Protein AF-0000000085064941 (afdb_homodimer)

InterPro domains:
  IPR004843 Calcineurin-like, phosphoesterase domain [PF00149] (1-91)
  IPR014577 Uncharacterised conserved protein UCP033093, metallophosphoesterase-type [PIRSF033093] (1-364)
  IPR029052 Metallo-dependent phosphatase-like [G3DSA:3.60.21.10] (1-237)
  IPR029052 Metallo-dependent phosphatase-like [SSF56300] (1-285)
  IPR041796 DNA double-strand break repair protein Mre11, N-terminal metallophosphatase domain [cd00840] (2-214)
  IPR050535 DNA Repair and Maintenance Complex Component [PTHR30337] (1-339)

Radius of gyration: 32.19 Å; Cα contacts (8 Å, |Δi|>4): 1630; chains: 2; bounding box: 92×87×72 Å

Structure (mmCIF, N/CA/C/O backbone):
data_AF-0000000085064941-model_v1
#
loop_
_entity.id
_entity.type
_entity.pdbx_description
1 polymer 'Ser/Thr protein phosphatase family protein'
#
loop_
_atom_site.group_PDB
_atom_site.id
_atom_site.type_symbol
_atom_site.label_atom_id
_atom_site.label_alt_id
_atom_site.label_comp_id
_atom_site.label_asym_id
_atom_site.label_entity_id
_atom_site.label_seq_id
_atom_site.pdbx_PDB_ins_code
_atom_site.Cartn_x
_atom_site.Cartn_y
_atom_site.Cartn_z
_atom_site.occupancy
_atom_site.B_iso_or_equiv
_atom_site.auth_seq_id
_atom_site.auth_comp_id
_atom_site.auth_asym_id
_atom_site.auth_atom_id
_atom_site.pdbx_PDB_model_num
ATOM 1 N N . MET A 1 1 ? -8.516 34.531 -7.293 1 95.94 1 MET A N 1
ATOM 2 C CA . MET A 1 1 ? -7.758 33.688 -6.371 1 95.94 1 MET A CA 1
ATOM 3 C C . MET A 1 1 ? -8.305 32.281 -6.371 1 95.94 1 MET A C 1
ATOM 5 O O . MET A 1 1 ? -9.523 32.062 -6.406 1 95.94 1 MET A O 1
ATOM 9 N N . LYS A 1 2 ? -7.395 31.297 -6.426 1 97.88 2 LYS A N 1
ATOM 10 C CA . LYS A 1 2 ? -7.734 29.875 -6.371 1 97.88 2 LYS A CA 1
ATOM 11 C C . LYS A 1 2 ? -7.043 29.188 -5.199 1 97.88 2 LYS A C 1
ATOM 13 O O . LYS A 1 2 ? -5.82 29.281 -5.055 1 97.88 2 LYS A O 1
ATOM 18 N N . LEU A 1 3 ? -7.871 28.578 -4.297 1 98.25 3 LEU A N 1
ATOM 19 C CA . LEU A 1 3 ? -7.234 27.859 -3.199 1 98.25 3 LEU A CA 1
ATOM 20 C C . LEU A 1 3 ? -7.824 26.453 -3.057 1 98.25 3 LEU A C 1
ATOM 22 O O . LEU A 1 3 ? -8.938 26.203 -3.52 1 98.25 3 LEU A O 1
ATOM 26 N N . LEU A 1 4 ? -7.039 25.547 -2.514 1 98.88 4 LEU A N 1
ATOM 27 C CA . LEU A 1 4 ? -7.531 24.234 -2.09 1 98.88 4 LEU A CA 1
ATOM 28 C C . LEU A 1 4 ? -7.801 24.219 -0.589 1 98.88 4 LEU A C 1
ATOM 30 O O . LEU A 1 4 ? -6.961 24.641 0.203 1 98.88 4 LEU A O 1
ATOM 34 N N . HIS A 1 5 ? -9.016 23.859 -0.281 1 98.94 5 HIS A N 1
ATOM 35 C CA . HIS A 1 5 ? -9.445 23.703 1.104 1 98.94 5 HIS A CA 1
ATOM 36 C C . HIS A 1 5 ? -9.578 22.234 1.477 1 98.94 5 HIS A C 1
ATOM 38 O O . HIS A 1 5 ? -10.32 21.484 0.833 1 98.94 5 HIS A O 1
ATOM 44 N N . THR A 1 6 ? -8.789 21.75 2.453 1 98.88 6 THR A N 1
ATOM 45 C CA . THR A 1 6 ? -8.844 20.391 2.994 1 98.88 6 THR A CA 1
ATOM 46 C C . THR A 1 6 ? -8.758 20.422 4.516 1 98.88 6 THR A C 1
ATOM 48 O O . THR A 1 6 ? -8.555 21.469 5.117 1 98.88 6 THR A O 1
ATOM 51 N N . ALA A 1 7 ? -9.031 19.297 5.148 1 98.69 7 ALA A N 1
ATOM 52 C CA . ALA A 1 7 ? -9 19.188 6.605 1 98.69 7 ALA A CA 1
ATOM 53 C C . ALA A 1 7 ? -8.969 17.719 7.043 1 98.69 7 ALA A C 1
ATOM 55 O O . ALA A 1 7 ? -9.164 16.812 6.227 1 98.69 7 ALA A O 1
ATOM 56 N N . ASP A 1 8 ? -8.602 17.531 8.312 1 98.25 8 ASP A N 1
ATOM 57 C CA . ASP A 1 8 ? -8.773 16.25 8.984 1 98.25 8 ASP A CA 1
ATOM 58 C C . ASP A 1 8 ? -7.996 15.141 8.281 1 98.25 8 ASP A C 1
ATOM 60 O O . ASP A 1 8 ? -8.539 14.07 8.008 1 98.25 8 ASP A O 1
ATOM 64 N N . TRP A 1 9 ? -6.754 15.484 8.008 1 98.69 9 TRP A N 1
ATOM 65 C CA . TRP A 1 9 ? -5.871 14.477 7.43 1 98.69 9 TRP A CA 1
ATOM 66 C C . TRP A 1 9 ? -5.645 13.328 8.406 1 98.69 9 TRP A C 1
ATOM 68 O O . TRP A 1 9 ? -5.656 12.156 8.016 1 98.69 9 TRP A O 1
ATOM 78 N N . GLN A 1 10 ? -5.418 13.766 9.688 1 98.12 10 GLN A N 1
ATOM 79 C CA . GLN A 1 10 ? -5.176 12.836 10.781 1 98.12 10 GLN A CA 1
ATOM 80 C C . GLN A 1 10 ? -4.07 11.844 10.438 1 98.12 10 GLN A C 1
ATOM 82 O O . GLN A 1 10 ? -4.238 10.633 10.609 1 98.12 10 GLN A O 1
ATOM 87 N N . ILE A 1 11 ? -2.982 12.367 9.992 1 98.31 11 ILE A N 1
ATOM 88 C CA . ILE A 1 11 ? -1.795 11.57 9.703 1 98.31 11 ILE A CA 1
ATOM 89 C C . ILE A 1 11 ? -1.314 10.883 10.984 1 98.31 11 ILE A C 1
ATOM 91 O O . ILE A 1 11 ? -1.2 11.523 12.031 1 98.31 11 ILE A O 1
ATOM 95 N N . GLY A 1 12 ? -1.004 9.625 10.922 1 96.31 12 GLY A N 1
ATOM 96 C CA . GLY A 1 12 ? -0.595 8.852 12.086 1 96.31 12 GLY A CA 1
ATOM 97 C C . GLY A 1 12 ? -1.709 7.996 12.648 1 96.31 12 GLY A C 1
ATOM 98 O O . GLY A 1 12 ? -1.49 7.227 13.586 1 96.31 12 GLY A O 1
ATOM 99 N N . ARG A 1 13 ? -2.855 8.094 12.047 1 95.12 13 ARG A N 1
ATOM 100 C CA . ARG A 1 13 ? -3.977 7.281 12.508 1 95.12 13 ARG A CA 1
ATOM 101 C C . ARG A 1 13 ? -3.676 5.793 12.344 1 95.12 13 ARG A C 1
ATOM 103 O O . ARG A 1 13 ? -3.135 5.371 11.32 1 95.12 13 ARG A O 1
ATOM 110 N N . THR A 1 14 ? -4.082 5.102 13.43 1 91.06 14 THR A N 1
ATOM 111 C CA . THR A 1 14 ? -3.928 3.65 13.414 1 91.06 14 THR A CA 1
ATOM 112 C C . THR A 1 14 ? -5.285 2.965 13.273 1 91.06 14 THR A C 1
ATOM 114 O O . THR A 1 14 ? -6.297 3.482 13.75 1 91.06 14 THR A O 1
ATOM 117 N N . TYR A 1 15 ? -5.445 1.991 12.578 1 91.81 15 TYR A N 1
ATOM 118 C CA . TYR A 1 15 ? -6.66 1.212 12.352 1 91.81 15 TYR A CA 1
ATOM 119 C C . TYR A 1 15 ? -6.594 -0.126 13.078 1 91.81 15 TYR A C 1
ATOM 121 O O . TYR A 1 15 ? -6.637 -1.185 12.445 1 91.81 15 TYR A O 1
ATOM 129 N N . ALA A 1 16 ? -6.605 -0.045 14.344 1 85.44 16 ALA A N 1
ATOM 130 C CA . ALA A 1 16 ? -6.301 -1.183 15.203 1 85.44 16 ALA A CA 1
ATOM 131 C C . ALA A 1 16 ? -7.363 -2.27 15.078 1 85.44 16 ALA A C 1
ATOM 133 O O . ALA A 1 16 ? -7.121 -3.428 15.422 1 85.44 16 ALA A O 1
ATOM 134 N N . PHE A 1 17 ? -8.523 -1.92 14.594 1 85.94 17 PHE A N 1
ATOM 135 C CA . PHE A 1 17 ? -9.609 -2.887 14.516 1 85.94 17 PHE A CA 1
ATOM 136 C C . PHE A 1 17 ? -9.453 -3.783 13.297 1 85.94 17 PHE A C 1
ATOM 138 O O . PHE A 1 17 ? -10.109 -4.82 13.195 1 85.94 17 PHE A O 1
ATOM 145 N N . PHE A 1 18 ? -8.562 -3.432 12.422 1 91.25 18 PHE A N 1
ATOM 146 C CA . PHE A 1 18 ? -8.32 -4.223 11.219 1 91.25 18 PHE A CA 1
ATOM 147 C C . PHE A 1 18 ? -7.105 -5.125 11.398 1 91.25 18 PHE A C 1
ATOM 149 O O . PHE A 1 18 ? -6.285 -4.898 12.289 1 91.25 18 PHE A O 1
ATOM 156 N N . GLU A 1 19 ? -7.09 -6.223 10.562 1 88.56 19 GLU A N 1
ATOM 157 C CA . GLU A 1 19 ? -5.867 -7.016 10.508 1 88.56 19 GLU A CA 1
ATOM 158 C C . GLU A 1 19 ? -4.656 -6.148 10.188 1 88.56 19 GLU A C 1
ATOM 160 O O . GLU A 1 19 ? -4.766 -5.18 9.43 1 88.56 19 GLU A O 1
ATOM 165 N N . PRO A 1 20 ? -3.531 -6.477 10.703 1 85.88 20 PRO A N 1
ATOM 166 C CA . PRO A 1 20 ? -2.338 -5.641 10.578 1 85.88 20 PRO A CA 1
ATOM 167 C C . PRO A 1 20 ? -2.008 -5.301 9.125 1 85.88 20 PRO A C 1
ATOM 169 O O . PRO A 1 20 ? -1.625 -4.168 8.82 1 85.88 20 PRO A O 1
ATOM 172 N N . ASP A 1 21 ? -2.186 -6.223 8.281 1 88.75 21 ASP A N 1
ATOM 173 C CA . ASP A 1 21 ? -1.867 -5.98 6.879 1 88.75 21 ASP A CA 1
ATOM 174 C C . ASP A 1 21 ? -2.799 -4.934 6.277 1 88.75 21 ASP A C 1
ATOM 176 O O . ASP A 1 21 ? -2.363 -4.078 5.504 1 88.75 21 ASP A O 1
ATOM 180 N N . ASP A 1 22 ? -4.035 -4.953 6.668 1 93 22 ASP A N 1
ATOM 181 C CA . ASP A 1 22 ? -5 -3.969 6.184 1 93 22 ASP A CA 1
ATOM 182 C C . ASP A 1 22 ? -4.789 -2.617 6.863 1 93 22 ASP A C 1
ATOM 184 O O . ASP A 1 22 ? -4.84 -1.574 6.207 1 93 22 ASP A O 1
ATOM 188 N N . ALA A 1 23 ? -4.496 -2.697 8.172 1 93.94 23 ALA A N 1
ATOM 189 C CA . ALA A 1 23 ? -4.312 -1.477 8.953 1 93.94 23 ALA A CA 1
ATOM 190 C C . ALA A 1 23 ? -3.168 -0.636 8.391 1 93.94 23 ALA A C 1
ATOM 192 O O . ALA A 1 23 ? -3.301 0.58 8.234 1 93.94 23 ALA A O 1
ATOM 193 N N . ALA A 1 24 ? -2.092 -1.269 8.055 1 93.31 24 ALA A N 1
ATOM 194 C CA . ALA A 1 24 ? -0.912 -0.567 7.551 1 93.31 24 ALA A CA 1
ATOM 195 C C . ALA A 1 24 ? -1.194 0.083 6.199 1 93.31 24 ALA A C 1
ATOM 197 O O . ALA A 1 24 ? -0.784 1.22 5.953 1 93.31 24 ALA A O 1
ATOM 198 N N . VAL A 1 25 ? -1.885 -0.609 5.41 1 93.19 25 VAL A N 1
ATOM 199 C CA . VAL A 1 25 ? -2.189 -0.119 4.07 1 93.19 25 VAL A CA 1
ATOM 200 C C . VAL A 1 25 ? -3.162 1.054 4.156 1 93.19 25 VAL A C 1
ATOM 202 O O . VAL A 1 25 ? -3.012 2.049 3.445 1 93.19 25 VAL A O 1
ATOM 205 N N . LEU A 1 26 ? -4.105 0.971 5.055 1 95.62 26 LEU A N 1
ATOM 206 C CA . LEU A 1 26 ? -5.059 2.055 5.262 1 95.62 26 LEU A CA 1
ATOM 207 C C . LEU A 1 26 ? -4.359 3.293 5.812 1 95.62 26 LEU A C 1
ATOM 209 O O . LEU A 1 26 ? -4.656 4.414 5.395 1 95.62 26 LEU A O 1
ATOM 213 N N . SER A 1 27 ? -3.471 3.094 6.691 1 95.38 27 SER A N 1
ATOM 214 C CA . SER A 1 27 ? -2.711 4.207 7.25 1 95.38 27 SER A CA 1
ATOM 215 C C . SER A 1 27 ? -1.856 4.883 6.188 1 95.38 27 SER A C 1
ATOM 217 O O . SER A 1 27 ? -1.814 6.113 6.105 1 95.38 27 SER A O 1
ATOM 219 N N . GLU A 1 28 ? -1.207 4.062 5.383 1 93.81 28 GLU A N 1
ATOM 220 C CA . GLU A 1 28 ? -0.355 4.578 4.316 1 93.81 28 GLU A CA 1
ATOM 221 C C . GLU A 1 28 ? -1.157 5.422 3.328 1 93.81 28 GLU A C 1
ATOM 223 O O . GLU A 1 28 ? -0.648 6.402 2.785 1 93.81 28 GLU A O 1
ATOM 228 N N . ALA A 1 29 ? -2.373 5.09 3.15 1 96.31 29 ALA A N 1
ATOM 229 C CA . ALA A 1 29 ? -3.229 5.77 2.182 1 96.31 29 ALA A CA 1
ATOM 230 C C . ALA A 1 29 ? -3.428 7.238 2.559 1 96.31 29 ALA A C 1
ATOM 232 O O . ALA A 1 29 ? -3.578 8.094 1.686 1 96.31 29 ALA A O 1
ATOM 233 N N . ARG A 1 30 ? -3.391 7.523 3.785 1 97.56 30 ARG A N 1
ATOM 234 C CA . ARG A 1 30 ? -3.607 8.906 4.215 1 97.56 30 ARG A CA 1
ATOM 235 C C . ARG A 1 30 ? -2.465 9.805 3.756 1 97.56 30 ARG A C 1
ATOM 237 O O . ARG A 1 30 ? -2.699 10.914 3.275 1 97.56 30 ARG A O 1
ATOM 244 N N . THR A 1 31 ? -1.235 9.328 3.848 1 96.94 31 THR A N 1
ATOM 245 C CA . THR A 1 31 ? -0.089 10.094 3.369 1 96.94 31 THR A CA 1
ATOM 246 C C . THR A 1 31 ? -0.1 10.188 1.847 1 96.94 31 THR A C 1
ATOM 248 O O . THR A 1 31 ? 0.177 11.25 1.283 1 96.94 31 THR A O 1
ATOM 251 N N . THR A 1 32 ? -0.459 9.102 1.212 1 96.19 32 THR A N 1
ATOM 252 C CA . THR A 1 32 ? -0.548 9.078 -0.244 1 96.19 32 THR A CA 1
ATOM 253 C C . THR A 1 32 ? -1.592 10.078 -0.733 1 96.19 32 THR A C 1
ATOM 255 O O . THR A 1 32 ? -1.415 10.711 -1.78 1 96.19 32 THR A O 1
ATOM 258 N N . THR A 1 33 ? -2.645 10.227 0.024 1 98.5 33 THR A N 1
ATOM 259 C CA . THR A 1 33 ? -3.688 11.18 -0.337 1 98.5 33 THR A CA 1
ATOM 260 C C . THR A 1 33 ? -3.162 12.609 -0.269 1 98.5 33 THR A C 1
ATOM 262 O O . THR A 1 33 ? -3.527 13.445 -1.093 1 98.5 33 THR A O 1
ATOM 265 N N . VAL A 1 34 ? -2.312 12.875 0.67 1 98.69 34 VAL A N 1
ATOM 266 C CA . VAL A 1 34 ? -1.699 14.195 0.753 1 98.69 34 VAL A CA 1
ATOM 267 C C . VAL A 1 34 ? -0.832 14.445 -0.479 1 98.69 34 VAL A C 1
ATOM 269 O O . VAL A 1 34 ? -0.806 15.555 -1.016 1 98.69 34 VAL A O 1
ATOM 272 N N . GLU A 1 35 ? -0.114 13.406 -0.963 1 98.12 35 GLU A N 1
ATOM 273 C CA . GLU A 1 35 ? 0.638 13.523 -2.209 1 98.12 35 GLU A CA 1
ATOM 274 C C . GLU A 1 35 ? -0.277 13.898 -3.373 1 98.12 35 GLU A C 1
ATOM 276 O O . GLU A 1 35 ? 0.075 14.734 -4.203 1 98.12 35 GLU A O 1
ATOM 281 N N . ARG A 1 36 ? -1.41 13.289 -3.387 1 98.5 36 ARG A N 1
ATOM 282 C CA . ARG A 1 36 ? -2.375 13.57 -4.445 1 98.5 36 ARG A CA 1
ATOM 283 C C . ARG A 1 36 ? -2.889 15.008 -4.348 1 98.5 36 ARG A C 1
ATOM 285 O O . ARG A 1 36 ? -3.086 15.672 -5.367 1 98.5 36 ARG A O 1
ATOM 292 N N . ILE A 1 37 ? -3.125 15.445 -3.156 1 98.88 37 ILE A N 1
ATOM 293 C CA . ILE A 1 37 ? -3.584 16.812 -2.938 1 98.88 37 ILE A CA 1
ATOM 294 C C . ILE A 1 37 ? -2.527 17.797 -3.436 1 98.88 37 ILE A C 1
ATOM 296 O O . ILE A 1 37 ? -2.85 18.766 -4.129 1 98.88 37 ILE A O 1
ATOM 300 N N . ALA A 1 38 ? -1.281 17.516 -3.094 1 98.81 38 ALA A N 1
ATOM 301 C CA . ALA A 1 38 ? -0.188 18.375 -3.547 1 98.8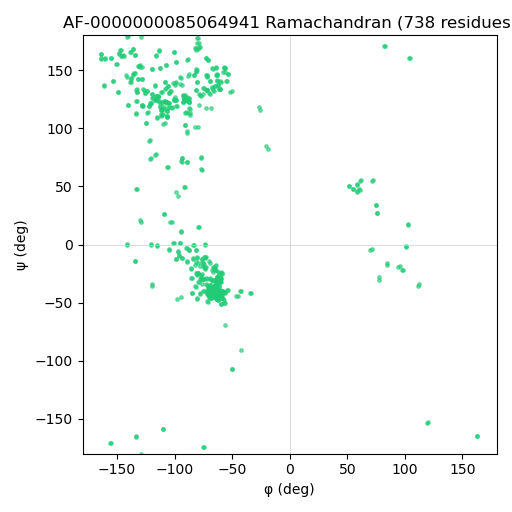1 38 ALA A CA 1
ATOM 302 C C . ALA A 1 38 ? -0.1 18.391 -5.07 1 98.81 38 ALA A C 1
ATOM 304 O O . ALA A 1 38 ? 0.062 19.453 -5.68 1 98.81 38 ALA A O 1
ATOM 305 N N . ALA A 1 39 ? -0.217 17.219 -5.637 1 98.5 39 ALA A N 1
ATOM 306 C CA . ALA A 1 39 ? -0.186 17.125 -7.094 1 98.5 39 ALA A CA 1
ATOM 307 C C . ALA A 1 39 ? -1.347 17.891 -7.715 1 98.5 39 ALA A C 1
ATOM 309 O O . ALA A 1 39 ? -1.167 18.609 -8.703 1 98.5 39 ALA A O 1
ATOM 310 N N . LEU A 1 40 ? -2.48 17.75 -7.148 1 98.62 40 LEU A N 1
ATOM 311 C CA . LEU A 1 40 ? -3.666 18.438 -7.629 1 98.62 40 LEU A CA 1
ATOM 312 C C . LEU A 1 40 ? -3.482 19.953 -7.531 1 98.62 40 LEU A C 1
ATOM 314 O O . LEU A 1 40 ? -3.867 20.688 -8.438 1 98.62 40 LEU A O 1
ATOM 318 N N . ALA A 1 41 ? -2.949 20.359 -6.418 1 98.81 41 ALA A N 1
ATOM 319 C CA . ALA A 1 41 ? -2.686 21.781 -6.223 1 98.81 41 ALA A CA 1
ATOM 320 C C . ALA A 1 41 ? -1.801 22.344 -7.336 1 98.81 41 ALA A C 1
ATOM 322 O O . ALA A 1 41 ? -2.049 23.438 -7.852 1 98.81 41 ALA A O 1
ATOM 323 N N . THR A 1 42 ? -0.829 21.594 -7.711 1 98.69 42 THR A N 1
ATOM 324 C CA . THR A 1 42 ? 0.075 22 -8.781 1 98.69 42 THR A CA 1
ATOM 325 C C . THR A 1 42 ? -0.643 21.984 -10.133 1 98.69 42 THR A C 1
ATOM 327 O O . THR A 1 42 ? -0.523 22.922 -10.914 1 98.69 42 THR A O 1
ATOM 330 N N . GLU A 1 43 ? -1.37 20.938 -10.367 1 98.31 43 GLU A N 1
ATOM 331 C CA . GLU A 1 43 ? -2.104 20.781 -11.617 1 98.31 43 GLU A CA 1
ATOM 332 C C . GLU A 1 43 ? -3.109 21.906 -11.812 1 98.31 43 GLU A C 1
ATOM 334 O O . GLU A 1 43 ? -3.24 22.453 -12.914 1 98.31 43 GLU A O 1
ATOM 339 N N . GLU A 1 44 ? -3.758 22.312 -10.758 1 98.19 44 GLU A N 1
ATOM 340 C CA . GLU A 1 44 ? -4.793 23.344 -10.812 1 98.19 44 GLU A CA 1
ATOM 341 C C . GLU A 1 44 ? -4.188 24.734 -10.672 1 98.19 44 GLU A C 1
ATOM 343 O O . GLU A 1 44 ? -4.902 25.734 -10.742 1 98.19 44 GLU A O 1
ATOM 348 N N . CYS A 1 45 ? -2.914 24.766 -10.438 1 98 45 CYS A N 1
ATOM 349 C CA . CYS A 1 45 ? -2.193 26.016 -10.281 1 98 45 CYS A CA 1
ATOM 350 C C . CYS A 1 45 ? -2.836 26.875 -9.195 1 98 45 CYS A C 1
ATOM 352 O O . CYS A 1 45 ? -3.111 28.062 -9.422 1 98 45 CYS A O 1
ATOM 354 N N . VAL A 1 46 ? -3.107 26.312 -8.086 1 98.62 46 VAL A N 1
ATOM 355 C CA . VAL A 1 46 ? -3.75 27.078 -7.023 1 98.62 46 VAL A CA 1
ATOM 356 C C . VAL A 1 46 ? -2.744 28.047 -6.41 1 98.62 46 VAL A C 1
ATOM 358 O O . VAL A 1 46 ? -1.532 27.859 -6.523 1 98.62 46 VAL A O 1
ATOM 361 N N . ASP A 1 47 ? -3.301 29.047 -5.75 1 98.56 47 ASP A N 1
ATOM 362 C CA . ASP A 1 47 ? -2.471 30.078 -5.133 1 98.56 47 ASP A CA 1
ATOM 363 C C . ASP A 1 47 ? -2.012 29.641 -3.74 1 98.56 47 ASP A C 1
ATOM 365 O O . ASP A 1 47 ? -0.964 30.094 -3.264 1 98.56 47 ASP A O 1
ATOM 369 N N . LEU A 1 48 ? -2.795 28.828 -3.088 1 98.12 48 LEU A N 1
ATOM 370 C CA . LEU A 1 48 ? -2.445 28.328 -1.761 1 98.12 48 LEU A CA 1
ATOM 371 C C . LEU A 1 48 ? -3.297 27.125 -1.387 1 98.12 48 LEU A C 1
ATOM 373 O O . LEU A 1 48 ? -4.355 26.906 -1.978 1 98.12 48 LEU A O 1
ATOM 377 N N . VAL A 1 49 ? -2.826 26.344 -0.425 1 98.94 49 VAL A N 1
ATOM 378 C CA . VAL A 1 49 ? -3.561 25.234 0.174 1 98.94 49 VAL A CA 1
ATOM 379 C C . VAL A 1 49 ? -3.809 25.516 1.654 1 98.94 49 VAL A C 1
ATOM 381 O O . VAL A 1 49 ? -2.879 25.859 2.391 1 98.94 49 VAL A O 1
ATOM 384 N N . VAL A 1 50 ? -5.059 25.406 2.041 1 98.94 50 VAL A N 1
ATOM 385 C CA . VAL A 1 50 ? -5.445 25.625 3.432 1 98.94 50 VAL A CA 1
ATOM 386 C C . VAL A 1 50 ? -5.887 24.297 4.055 1 98.94 50 VAL A C 1
ATOM 388 O O . VAL A 1 50 ? -6.797 23.641 3.545 1 98.94 50 VAL A O 1
ATOM 391 N N . VAL A 1 51 ? -5.223 23.906 5.145 1 98.94 51 VAL A N 1
ATOM 392 C CA . VAL A 1 51 ? -5.598 22.719 5.918 1 98.94 51 VAL A CA 1
ATOM 393 C C . VAL A 1 51 ? -6.246 23.156 7.23 1 98.94 51 VAL A C 1
ATOM 395 O O . VAL A 1 51 ? -5.562 23.625 8.141 1 98.94 51 VAL A O 1
ATOM 398 N N . ALA A 1 52 ? -7.539 22.906 7.328 1 98.81 52 ALA A N 1
ATOM 399 C CA . ALA A 1 52 ? -8.32 23.484 8.422 1 98.81 52 ALA A CA 1
ATOM 400 C C . ALA A 1 52 ? -8.367 22.531 9.617 1 98.81 52 ALA A C 1
ATOM 402 O O . ALA A 1 52 ? -9.445 22.219 10.125 1 98.81 52 ALA A O 1
ATOM 403 N N . GLY A 1 53 ? -7.207 22.062 9.984 1 98.38 53 GLY A N 1
ATOM 404 C CA . GLY A 1 53 ? -7.066 21.406 11.273 1 98.38 53 GLY A CA 1
ATOM 405 C C . GLY A 1 53 ? -6.965 19.891 11.164 1 98.38 53 GLY A C 1
ATOM 406 O O . GLY A 1 53 ? -7.316 19.312 10.133 1 98.38 53 GLY A O 1
ATOM 407 N N . ASP A 1 54 ? -6.422 19.312 12.266 1 98.31 54 ASP A N 1
ATOM 408 C CA . ASP A 1 54 ? -6.219 17.875 12.414 1 98.31 54 ASP A CA 1
ATOM 409 C C . ASP A 1 54 ? -5.336 17.328 11.305 1 98.31 54 ASP A C 1
ATOM 411 O O . ASP A 1 54 ? -5.699 16.359 10.641 1 98.31 54 ASP A O 1
ATOM 415 N N . VAL A 1 55 ? -4.223 17.984 11.148 1 98.75 55 VAL A N 1
ATOM 416 C CA . VAL A 1 55 ? -3.184 17.5 10.242 1 98.75 55 VAL A CA 1
ATOM 417 C C . VAL A 1 55 ? -2.664 16.141 10.719 1 98.75 55 VAL A C 1
ATOM 419 O O . VAL A 1 55 ? -2.576 15.195 9.938 1 98.75 55 VAL A O 1
ATOM 422 N N . PHE A 1 56 ? -2.432 16.125 12.031 1 98.56 56 PHE A N 1
ATOM 423 C CA . PHE A 1 56 ? -1.985 14.906 12.672 1 98.56 56 PHE A CA 1
ATOM 424 C C . PHE A 1 56 ? -3.102 14.297 13.516 1 98.56 56 PHE A C 1
ATOM 426 O O . PHE A 1 56 ? -3.961 15.016 14.031 1 98.56 56 PHE A O 1
ATOM 433 N N . ASP A 1 57 ? -3.035 12.992 13.719 1 97.81 57 ASP A N 1
ATOM 434 C CA . ASP A 1 57 ? -4.051 12.281 14.492 1 97.81 57 ASP A CA 1
ATOM 435 C C . ASP A 1 57 ? -3.797 12.422 15.992 1 97.81 57 ASP A C 1
ATOM 437 O O . ASP A 1 57 ? -4.707 12.227 16.797 1 97.81 57 ASP A O 1
ATOM 441 N N . ALA A 1 58 ? -2.527 12.664 16.297 1 96.88 58 ALA A N 1
ATOM 442 C CA . ALA A 1 58 ? -2.154 12.758 17.703 1 96.88 58 ALA A CA 1
ATOM 443 C C . ALA A 1 58 ? -0.898 13.609 17.875 1 96.88 58 ALA A C 1
ATOM 445 O O . ALA A 1 58 ? -0.114 13.773 16.938 1 96.88 58 ALA A O 1
ATOM 446 N N . GLN A 1 59 ? -0.75 14.055 19.094 1 95.88 59 GLN A N 1
ATOM 447 C CA . GLN A 1 59 ? 0.445 14.805 19.469 1 95.88 59 GLN A CA 1
ATOM 448 C C . GLN A 1 59 ? 1.693 13.93 19.375 1 95.88 59 GLN A C 1
ATOM 450 O O . GLN A 1 59 ? 2.799 14.438 19.172 1 95.88 59 GLN A O 1
ATOM 455 N N . THR A 1 60 ? 1.49 12.578 19.438 1 94.62 60 THR A N 1
ATOM 456 C CA . THR A 1 60 ? 2.609 11.68 19.688 1 94.62 60 THR A CA 1
ATOM 457 C C . THR A 1 60 ? 2.961 10.891 18.438 1 94.62 60 THR A C 1
ATOM 459 O O . THR A 1 60 ? 3.482 9.773 18.516 1 94.62 60 THR A O 1
ATOM 462 N N . VAL A 1 61 ? 2.68 11.414 17.297 1 96 61 VAL A N 1
ATOM 463 C CA . VAL A 1 61 ? 3.072 10.719 16.078 1 96 61 VAL A CA 1
ATOM 464 C C . VAL A 1 61 ? 4.594 10.633 16 1 96 61 VAL A C 1
ATOM 466 O O . VAL A 1 61 ? 5.301 11.461 16.578 1 96 61 VAL A O 1
ATOM 469 N N . THR A 1 62 ? 5.109 9.609 15.32 1 94.19 62 THR A N 1
ATOM 470 C CA . THR A 1 62 ? 6.551 9.398 15.234 1 94.19 62 THR A CA 1
ATOM 471 C C . THR A 1 62 ? 7.195 10.461 14.344 1 94.19 62 THR A C 1
ATOM 473 O O . THR A 1 62 ? 6.527 11.07 13.508 1 94.19 62 THR A O 1
ATOM 476 N N . ASP A 1 63 ? 8.516 10.664 14.531 1 95.88 63 ASP A N 1
ATOM 477 C CA . ASP A 1 63 ? 9.266 11.57 13.672 1 95.88 63 ASP A CA 1
ATOM 478 C C . ASP A 1 63 ? 9.195 11.133 12.211 1 95.88 63 ASP A C 1
ATOM 480 O O . ASP A 1 63 ? 9.07 11.969 11.312 1 95.88 63 ASP A O 1
ATOM 484 N N . ARG A 1 64 ? 9.32 9.867 12.016 1 95.19 64 ARG A N 1
ATOM 485 C CA . ARG A 1 64 ? 9.258 9.344 10.656 1 95.19 64 ARG A CA 1
ATOM 486 C C . ARG A 1 64 ? 7.934 9.695 9.992 1 95.19 64 ARG A C 1
ATOM 488 O O . ARG A 1 64 ? 7.906 10.102 8.828 1 95.19 64 ARG A O 1
ATOM 495 N N . THR A 1 65 ? 6.898 9.57 10.773 1 96 65 THR A N 1
ATOM 496 C CA . THR A 1 65 ? 5.57 9.891 10.258 1 96 65 THR A CA 1
ATOM 497 C C . THR A 1 65 ? 5.48 11.367 9.883 1 96 65 THR A C 1
ATOM 499 O O . THR A 1 65 ? 4.957 11.711 8.82 1 96 65 THR A O 1
ATOM 502 N N . MET A 1 66 ? 5.973 12.203 10.711 1 97.62 66 MET A N 1
ATOM 503 C CA . MET A 1 66 ? 5.973 13.641 10.438 1 97.62 66 MET A CA 1
ATOM 504 C C . MET A 1 66 ? 6.793 13.953 9.188 1 97.62 66 MET A C 1
ATOM 506 O O . MET A 1 66 ? 6.332 14.68 8.305 1 97.62 66 MET A O 1
ATOM 510 N N . ARG A 1 67 ? 8.008 13.391 9.086 1 97.12 67 ARG A N 1
ATOM 511 C CA . ARG A 1 67 ? 8.867 13.625 7.938 1 97.12 67 ARG A CA 1
ATOM 512 C C . ARG A 1 67 ? 8.195 13.18 6.645 1 97.12 67 ARG A C 1
ATOM 514 O O . ARG A 1 67 ? 8.266 13.883 5.633 1 97.12 67 ARG A O 1
ATOM 521 N N . ARG A 1 68 ? 7.59 12.031 6.715 1 96.81 68 ARG A N 1
ATOM 522 C CA . ARG A 1 68 ? 6.91 11.508 5.535 1 96.81 68 ARG A CA 1
ATOM 523 C C . ARG A 1 68 ? 5.805 12.453 5.078 1 96.81 68 ARG A C 1
ATOM 525 O O . ARG A 1 68 ? 5.617 12.664 3.875 1 96.81 68 ARG A O 1
ATOM 532 N N . LEU A 1 69 ? 5.07 12.984 6 1 98.19 69 LEU A N 1
ATOM 533 C CA . LEU A 1 69 ? 4.012 13.93 5.652 1 98.19 69 LEU A CA 1
ATOM 534 C C . LEU A 1 69 ? 4.586 15.141 4.93 1 98.19 69 LEU A C 1
ATOM 536 O O . LEU A 1 69 ? 4.102 15.516 3.857 1 98.19 69 LEU A O 1
ATOM 540 N N . PHE A 1 70 ? 5.566 15.734 5.469 1 98.06 70 PHE A N 1
ATOM 541 C CA . PHE A 1 70 ? 6.09 16.969 4.906 1 98.06 70 PHE A CA 1
ATOM 542 C C . PHE A 1 70 ? 6.781 16.719 3.572 1 98.06 70 PHE A C 1
ATOM 544 O O . PHE A 1 70 ? 6.781 17.578 2.691 1 98.06 70 PHE A O 1
ATOM 551 N N . LEU A 1 71 ? 7.34 15.5 3.387 1 96.44 71 LEU A N 1
ATOM 552 C CA . LEU A 1 71 ? 7.828 15.109 2.068 1 96.44 71 LEU A CA 1
ATOM 553 C C . LEU A 1 71 ? 6.68 15.016 1.07 1 96.44 71 LEU A C 1
ATOM 555 O O . LEU A 1 71 ? 6.797 15.492 -0.062 1 96.44 71 LEU A O 1
ATOM 559 N N . ALA A 1 72 ? 5.594 14.453 1.533 1 97.56 72 ALA A N 1
ATOM 560 C CA . ALA A 1 72 ? 4.422 14.305 0.678 1 97.56 72 ALA A CA 1
ATOM 561 C C . ALA A 1 72 ? 3.9 15.664 0.216 1 97.56 72 ALA A C 1
ATOM 563 O O . ALA A 1 72 ? 3.355 15.781 -0.884 1 97.56 72 ALA A O 1
ATOM 564 N N . MET A 1 73 ? 4.07 16.672 0.99 1 98.31 73 MET A N 1
ATOM 565 C CA . MET A 1 73 ? 3.557 18.016 0.712 1 98.31 73 MET A CA 1
ATOM 566 C C . MET A 1 73 ? 4.406 18.703 -0.345 1 98.31 73 MET A C 1
ATOM 568 O O . MET A 1 73 ? 3.98 19.703 -0.927 1 98.31 73 MET A O 1
ATOM 572 N N . GLN A 1 74 ? 5.547 18.172 -0.659 1 97 74 GLN A N 1
ATOM 573 C CA . GLN A 1 74 ? 6.523 18.859 -1.497 1 97 74 GLN A CA 1
ATOM 574 C C . GLN A 1 74 ? 6.086 18.875 -2.959 1 97 74 GLN A C 1
ATOM 576 O O . GLN A 1 74 ? 6.629 19.625 -3.771 1 97 74 GLN A O 1
ATOM 581 N N . GLY A 1 75 ? 5.062 18.094 -3.205 1 97.25 75 GLY A N 1
ATOM 582 C CA . GLY A 1 75 ? 4.547 18.125 -4.566 1 97.25 75 GLY A CA 1
ATOM 583 C C . GLY A 1 75 ? 3.965 19.469 -4.965 1 97.25 75 GLY A C 1
ATOM 584 O O . GLY A 1 75 ? 3.771 19.734 -6.148 1 97.25 75 GLY A O 1
ATOM 585 N N . PHE A 1 76 ? 3.664 20.281 -4.109 1 98.5 76 PHE A N 1
ATOM 586 C CA . PHE A 1 76 ? 3.223 21.656 -4.336 1 98.5 76 PHE A CA 1
ATOM 587 C C . PHE A 1 76 ? 4.18 22.641 -3.684 1 98.5 76 PHE A C 1
ATOM 589 O O . PHE A 1 76 ? 4.422 22.578 -2.477 1 98.5 76 PHE A O 1
ATOM 596 N N . ALA A 1 77 ? 4.629 23.547 -4.496 1 98 77 ALA A N 1
ATOM 597 C CA . ALA A 1 77 ? 5.684 24.438 -4.031 1 98 77 ALA A CA 1
ATOM 598 C C . ALA A 1 77 ? 5.09 25.734 -3.459 1 98 77 ALA A C 1
ATOM 600 O O . ALA A 1 77 ? 5.797 26.516 -2.828 1 98 77 ALA A O 1
ATOM 601 N N . GLY A 1 78 ? 3.848 25.969 -3.66 1 98.19 78 GLY A N 1
ATOM 602 C CA . GLY A 1 78 ? 3.207 27.172 -3.166 1 98.19 78 GLY A CA 1
ATOM 603 C C . GLY A 1 78 ? 2.947 27.141 -1.672 1 98.19 78 GLY A C 1
ATOM 604 O O . GLY A 1 78 ? 3.354 26.203 -0.985 1 98.19 78 GLY A O 1
ATOM 605 N N . PRO A 1 79 ? 2.264 28.141 -1.17 1 98.75 79 PRO A N 1
ATOM 606 C CA . PRO A 1 79 ? 2.059 28.266 0.276 1 98.75 79 PRO A CA 1
ATOM 607 C C . PRO A 1 79 ? 1.069 27.234 0.818 1 98.75 79 PRO A C 1
ATOM 609 O O . PRO A 1 79 ? 0.029 26.984 0.202 1 98.75 79 PRO A O 1
ATOM 612 N N . TRP A 1 80 ? 1.479 26.609 1.897 1 98.88 80 TRP A N 1
ATOM 613 C CA . TRP A 1 80 ? 0.621 25.781 2.734 1 98.88 80 TRP A CA 1
ATOM 614 C C . TRP A 1 80 ? 0.262 26.5 4.031 1 98.88 80 TRP A C 1
ATOM 616 O O . TRP A 1 80 ? 1.134 27.062 4.699 1 98.88 80 TRP A O 1
ATOM 626 N N . CYS A 1 81 ? -0.993 26.562 4.398 1 98.88 81 CYS A N 1
ATOM 627 C CA . CYS A 1 81 ? -1.445 27.047 5.695 1 98.88 81 CYS A CA 1
ATOM 628 C C . CYS A 1 81 ? -2.035 25.922 6.535 1 98.88 81 CYS A C 1
ATOM 630 O O . CYS A 1 81 ? -3.07 25.359 6.18 1 98.88 81 CYS A O 1
ATOM 632 N N . LEU A 1 82 ? -1.39 25.625 7.648 1 98.88 82 LEU A N 1
ATOM 633 C CA . LEU A 1 82 ? -1.792 24.484 8.469 1 98.88 82 LEU A CA 1
ATOM 634 C C . LEU A 1 82 ? -2.346 24.953 9.812 1 98.88 82 LEU A C 1
ATOM 636 O O . LEU A 1 82 ? -1.633 25.594 10.594 1 98.88 82 LEU A O 1
ATOM 640 N N . LEU A 1 83 ? -3.553 24.641 10.047 1 98.81 83 LEU A N 1
ATOM 641 C CA . LEU A 1 83 ? -4.199 24.984 11.312 1 98.81 83 LEU A CA 1
ATOM 642 C C . LEU A 1 83 ? -4.195 23.781 12.266 1 98.81 83 LEU A C 1
ATOM 644 O O . LEU A 1 83 ? -4.438 22.656 11.852 1 98.81 83 LEU A O 1
ATOM 648 N N . PRO A 1 84 ? -3.938 24.016 13.578 1 98.12 84 PRO A N 1
ATOM 649 C CA . PRO A 1 84 ? -4.172 22.953 14.57 1 98.12 84 PRO A CA 1
ATOM 650 C C . PRO A 1 84 ? -5.656 22.656 14.773 1 98.12 84 PRO A C 1
ATOM 652 O O . PRO A 1 84 ? -6.484 23.578 14.727 1 98.12 84 PRO A O 1
ATOM 655 N N . GLY A 1 85 ? -5.98 21.391 14.922 1 97.75 85 GLY A N 1
ATOM 656 C CA . GLY A 1 85 ? -7.305 20.953 15.336 1 97.75 85 GLY A CA 1
ATOM 657 C C . GLY A 1 85 ? -7.336 20.375 16.734 1 97.75 85 GLY A C 1
ATOM 658 O O . GLY A 1 85 ? -6.504 20.734 17.578 1 97.75 85 GLY A O 1
ATOM 659 N N . ASN A 1 86 ? -8.289 19.609 17.031 1 96.81 86 ASN A N 1
ATOM 660 C CA . ASN A 1 86 ? -8.391 19.078 18.391 1 96.81 86 ASN A CA 1
ATOM 661 C C . ASN A 1 86 ? -7.402 17.953 18.625 1 96.81 86 ASN A C 1
ATOM 663 O O . ASN A 1 86 ? -6.961 17.719 19.75 1 96.81 86 ASN A O 1
ATOM 667 N N . HIS A 1 87 ? -6.988 17.172 17.688 1 96.5 87 HIS A N 1
ATOM 668 C CA . HIS A 1 87 ? -6.031 16.078 17.812 1 96.5 87 HIS A CA 1
ATOM 669 C C . HIS A 1 87 ? -4.605 16.609 17.953 1 96.5 87 HIS A C 1
ATOM 671 O O . HIS A 1 87 ? -3.756 15.961 18.562 1 96.5 87 HIS A O 1
ATOM 677 N N . ASP A 1 88 ? -4.371 17.719 17.391 1 97.25 88 ASP A N 1
ATOM 678 C CA . ASP A 1 88 ? -3.029 18.281 17.328 1 97.25 88 ASP A CA 1
ATOM 679 C C . ASP A 1 88 ? -3.041 19.766 17.719 1 97.25 88 ASP A C 1
ATOM 681 O O . ASP A 1 88 ? -2.391 20.594 17.078 1 97.25 88 ASP A O 1
ATOM 685 N N . ALA A 1 89 ? -3.674 20.062 18.766 1 97 89 ALA A N 1
ATOM 686 C CA . ALA A 1 89 ? -3.842 21.438 19.234 1 97 89 ALA A CA 1
ATOM 687 C C . ALA A 1 89 ? -2.49 22.125 19.438 1 97 89 ALA A C 1
ATOM 689 O O . ALA A 1 89 ? -1.48 21.453 19.672 1 97 89 ALA A O 1
ATOM 690 N N . ALA A 1 90 ? -2.498 23.422 19.297 1 95.5 90 ALA A N 1
ATOM 691 C CA . ALA A 1 90 ? -1.291 24.234 19.438 1 95.5 90 ALA A CA 1
ATOM 692 C C . ALA A 1 90 ? -0.935 24.422 20.906 1 95.5 90 ALA A C 1
ATOM 694 O O . ALA A 1 90 ? -0.995 25.531 21.422 1 95.5 90 ALA A O 1
ATOM 695 N N . LEU A 1 91 ? -0.438 23.406 21.469 1 92.5 91 LEU A N 1
ATOM 696 C CA . LEU A 1 91 ? 0.051 23.469 22.844 1 92.5 91 LEU A CA 1
ATOM 697 C C . LEU A 1 91 ? 1.442 24.094 22.891 1 92.5 91 LEU A C 1
ATOM 699 O O . LEU A 1 91 ? 2.072 24.312 21.859 1 92.5 91 LEU A O 1
ATOM 703 N N . SER A 1 92 ? 1.884 24.422 24.125 1 91 92 SER A N 1
ATOM 704 C CA . SER A 1 92 ? 3.227 24.969 24.297 1 91 92 SER A CA 1
ATOM 705 C C . SER A 1 92 ? 4.285 24.031 23.734 1 91 92 SER A C 1
ATOM 707 O O . SER A 1 92 ? 5.18 24.453 23 1 91 92 SER A O 1
ATOM 709 N N . GLU A 1 93 ? 4.168 22.766 24.156 1 91.56 93 GLU A N 1
ATOM 710 C CA . GLU A 1 93 ? 4.906 21.672 23.531 1 91.56 93 GLU A CA 1
ATOM 711 C C . GLU A 1 93 ? 3.973 20.734 22.781 1 91.56 93 GLU A C 1
ATOM 713 O O . GLU A 1 93 ? 3.104 20.094 23.391 1 91.56 93 GLU A O 1
ATOM 718 N N . SER A 1 94 ? 4.141 20.828 21.484 1 94.38 94 SER A N 1
ATOM 719 C CA . SER A 1 94 ? 3.201 20.094 20.625 1 94.38 94 SER A CA 1
ATOM 720 C C . SER A 1 94 ? 3.908 19.469 19.438 1 94.38 94 SER A C 1
ATOM 722 O O . SER A 1 94 ? 5.129 19.578 19.297 1 94.38 94 SER A O 1
ATOM 724 N N . VAL A 1 95 ? 3.125 18.797 18.656 1 96.12 95 VAL A N 1
ATOM 725 C CA . VAL A 1 95 ? 3.619 18.219 17.422 1 96.12 95 VAL A CA 1
ATOM 726 C C . VAL A 1 95 ? 4.176 19.312 16.516 1 96.12 95 VAL A C 1
ATOM 728 O O . VAL A 1 95 ? 5.133 19.078 15.766 1 96.12 95 VAL A O 1
ATOM 731 N N . TRP A 1 96 ? 3.729 20.531 16.656 1 97.31 96 TRP A N 1
ATOM 732 C CA . TRP A 1 96 ? 4.16 21.656 15.82 1 97.31 96 TRP A CA 1
ATOM 733 C C . TRP A 1 96 ? 5.527 22.156 16.266 1 97.31 96 TRP A C 1
ATOM 735 O O . TRP A 1 96 ? 6.379 22.469 15.422 1 97.31 96 TRP A O 1
ATOM 745 N N . THR A 1 97 ? 5.68 22.234 17.547 1 96 97 THR A N 1
ATOM 746 C CA . THR A 1 97 ? 6.992 22.625 18.047 1 96 97 THR A CA 1
ATOM 747 C C . THR A 1 97 ? 8.039 21.578 17.688 1 96 97 THR A C 1
ATOM 749 O O . THR A 1 97 ? 9.172 21.922 17.344 1 96 97 THR A O 1
ATOM 752 N N . ARG A 1 98 ? 7.637 20.344 17.781 1 95.62 98 ARG A N 1
ATOM 753 C CA . ARG A 1 98 ? 8.531 19.266 17.375 1 95.62 98 ARG A CA 1
ATOM 754 C C . ARG A 1 98 ? 8.852 19.344 15.891 1 95.62 98 ARG A C 1
ATOM 756 O O . ARG A 1 98 ? 10 19.156 15.492 1 95.62 98 ARG A O 1
ATOM 763 N N . ALA A 1 99 ? 7.875 19.625 15.102 1 96.94 99 ALA A N 1
ATOM 764 C CA . ALA A 1 99 ? 8.094 19.766 13.664 1 96.94 99 ALA A CA 1
ATOM 765 C C . ALA A 1 99 ? 9.102 20.859 13.367 1 96.94 99 ALA A C 1
ATOM 767 O O . ALA A 1 99 ? 9.961 20.719 12.492 1 96.94 99 ALA A O 1
ATOM 768 N N . ARG A 1 100 ? 9.016 21.953 14.047 1 96.19 100 ARG A N 1
ATOM 769 C CA . ARG A 1 100 ? 9.961 23.062 13.891 1 96.19 100 ARG A CA 1
ATOM 770 C C . ARG A 1 100 ? 11.367 22.625 14.289 1 96.19 100 ARG A C 1
ATOM 772 O O . ARG A 1 100 ? 12.336 22.906 13.578 1 96.19 100 ARG A O 1
ATOM 779 N N . ARG A 1 101 ? 11.398 21.906 15.383 1 94.44 101 ARG A N 1
ATOM 780 C CA . ARG A 1 101 ? 12.688 21.453 15.875 1 94.44 101 ARG A CA 1
ATOM 781 C C . ARG A 1 101 ? 13.352 20.5 14.891 1 94.44 101 ARG A C 1
ATOM 783 O O . ARG A 1 101 ? 14.57 20.484 14.75 1 94.44 101 ARG A O 1
ATOM 790 N N . LEU A 1 102 ? 12.547 19.766 14.219 1 93.5 102 LEU A N 1
ATOM 791 C CA . LEU A 1 102 ? 13.047 18.781 13.266 1 93.5 102 LEU A CA 1
ATOM 792 C C . LEU A 1 102 ? 13.398 19.453 11.938 1 93.5 102 LEU A C 1
ATOM 794 O O . LEU A 1 102 ? 13.883 18.781 11.016 1 93.5 102 LEU A O 1
ATOM 798 N N . GLY A 1 103 ? 13.117 20.719 11.812 1 95.25 103 GLY A N 1
ATOM 799 C CA . GLY A 1 103 ? 13.438 21.453 10.602 1 95.25 103 GLY A CA 1
ATOM 800 C C . GLY A 1 103 ? 12.492 21.141 9.453 1 95.25 103 GLY A C 1
ATOM 801 O O . GLY A 1 103 ? 12.867 21.266 8.281 1 95.25 103 GLY A O 1
ATOM 802 N N . LEU A 1 104 ? 11.289 20.766 9.766 1 96.75 104 LEU A N 1
ATOM 803 C CA . LEU A 1 104 ? 10.367 20.312 8.734 1 96.75 104 LEU A CA 1
ATOM 804 C C . LEU A 1 104 ? 9.57 21.469 8.156 1 96.75 104 LEU A C 1
ATOM 806 O O . LEU A 1 104 ? 8.961 21.344 7.094 1 96.75 104 LEU A O 1
ATOM 810 N N . ILE A 1 105 ? 9.594 22.625 8.844 1 97.94 105 ILE A N 1
ATOM 811 C CA . ILE A 1 105 ? 8.781 23.766 8.438 1 97.94 105 ILE A CA 1
ATOM 812 C C . ILE A 1 105 ? 9.562 24.625 7.453 1 97.94 105 ILE A C 1
ATOM 814 O O . ILE A 1 105 ? 10.352 25.484 7.859 1 97.94 105 ILE A O 1
ATOM 818 N N . THR A 1 106 ? 9.312 24.422 6.188 1 96.81 106 THR A N 1
ATOM 819 C CA . THR A 1 106 ? 9.953 25.219 5.141 1 96.81 106 THR A CA 1
ATOM 820 C C . THR A 1 106 ? 9.273 26.578 5 1 96.81 106 THR A C 1
ATOM 822 O O . THR A 1 106 ? 8.188 26.781 5.531 1 96.81 106 THR A O 1
ATOM 825 N N . PRO A 1 107 ? 9.844 27.484 4.242 1 96.81 107 PRO A N 1
ATOM 826 C CA . PRO A 1 107 ? 9.328 28.859 4.172 1 96.81 107 PRO A CA 1
ATOM 827 C C . PRO A 1 107 ? 7.914 28.922 3.59 1 96.81 107 PRO A C 1
ATOM 829 O O . PRO A 1 107 ? 7.168 29.859 3.879 1 96.81 107 PRO A O 1
ATOM 832 N N . ASN A 1 108 ? 7.594 28 2.779 1 98 108 ASN A N 1
ATOM 833 C CA . ASN A 1 108 ? 6.277 28.047 2.15 1 98 108 ASN A CA 1
ATOM 834 C C . ASN A 1 108 ? 5.203 27.438 3.051 1 98 108 ASN A C 1
ATOM 836 O O . ASN A 1 108 ? 4.027 27.422 2.691 1 98 108 ASN A O 1
ATOM 840 N N . ILE A 1 109 ? 5.637 26.969 4.227 1 98.62 109 ILE A N 1
ATOM 841 C CA . ILE A 1 109 ? 4.684 26.391 5.168 1 98.62 109 ILE A CA 1
ATOM 842 C C . ILE A 1 109 ? 4.383 27.391 6.281 1 98.62 109 ILE A C 1
ATOM 844 O O . ILE A 1 109 ? 5.277 27.781 7.039 1 98.62 109 ILE A O 1
ATOM 848 N N . HIS A 1 110 ? 3.164 27.781 6.359 1 98.69 110 HIS A N 1
ATOM 849 C CA . HIS A 1 110 ? 2.705 28.719 7.383 1 98.69 110 HIS A CA 1
ATOM 850 C C . HIS A 1 110 ? 1.878 28 8.445 1 98.69 110 HIS A C 1
ATOM 852 O O . HIS A 1 110 ? 0.773 27.531 8.164 1 98.69 110 HIS A O 1
ATOM 858 N N . LEU A 1 111 ? 2.41 27.984 9.656 1 98.44 111 LEU A N 1
ATOM 859 C CA . LEU A 1 111 ? 1.682 27.391 10.773 1 98.44 111 LEU A CA 1
ATOM 860 C C . LEU A 1 111 ? 0.763 28.422 11.422 1 98.44 111 LEU A C 1
ATOM 862 O O . LEU A 1 111 ? 1.216 29.5 11.82 1 98.44 111 LEU A O 1
ATOM 866 N N . LEU A 1 112 ? -0.485 28.078 11.5 1 98.56 112 LEU A N 1
ATOM 867 C CA . LEU A 1 112 ? -1.494 28.969 12.055 1 98.56 112 LEU A CA 1
ATOM 868 C C . LEU A 1 112 ? -1.705 28.703 13.539 1 98.56 112 LEU A C 1
ATOM 870 O O . LEU A 1 112 ? -2.789 28.281 13.953 1 98.56 112 LEU A O 1
ATOM 874 N N . LEU A 1 113 ? -0.729 29.078 14.336 1 97.62 113 LEU A N 1
ATOM 875 C CA . LEU A 1 113 ? -0.697 28.609 15.719 1 97.62 113 LEU A CA 1
ATOM 876 C C . LEU A 1 113 ? -1.25 29.656 16.672 1 97.62 113 LEU A C 1
ATOM 878 O O . LEU A 1 113 ? -1.462 29.391 17.844 1 97.62 113 LEU A O 1
ATOM 882 N N . SER A 1 114 ? -1.438 30.891 16.203 1 96.5 114 SER A N 1
ATOM 883 C CA . SER A 1 114 ? -1.971 31.984 17.016 1 96.5 114 SER A CA 1
ATOM 884 C C . SER A 1 114 ? -3.094 32.719 16.281 1 96.5 114 SER A C 1
ATOM 886 O O . SER A 1 114 ? -3.178 32.656 15.055 1 96.5 114 SER A O 1
ATOM 888 N N . PRO A 1 115 ? -3.979 33.312 17.062 1 97.31 115 PRO A N 1
ATOM 889 C CA . PRO A 1 115 ? -5.066 34.094 16.453 1 97.31 115 PRO A CA 1
ATOM 890 C C . PRO A 1 115 ? -4.613 35.438 15.938 1 97.31 115 PRO A C 1
ATOM 892 O O . PRO A 1 115 ? -5.059 36.469 16.453 1 97.31 115 PRO A O 1
ATOM 895 N N . ALA A 1 116 ? -3.764 35.469 14.977 1 97.69 116 ALA A N 1
ATOM 896 C CA . ALA A 1 116 ? -3.244 36.656 14.32 1 97.69 116 ALA A CA 1
ATOM 897 C C . ALA A 1 116 ? -3.174 36.469 12.805 1 97.69 116 ALA A C 1
ATOM 899 O O . ALA A 1 116 ? -2.803 35.406 12.328 1 97.69 116 ALA A O 1
ATOM 900 N N . PRO A 1 117 ? -3.539 37.531 12.117 1 98.31 117 PRO A N 1
ATOM 901 C CA . PRO A 1 117 ? -3.545 37.406 10.656 1 98.31 117 PRO A CA 1
ATOM 902 C C . PRO A 1 117 ? -2.164 37.062 10.094 1 98.31 117 PRO A C 1
ATOM 904 O O . PRO A 1 117 ? -1.153 37.562 10.586 1 98.31 117 PRO A O 1
ATOM 907 N N . ILE A 1 118 ? -2.09 36.219 9.125 1 98.25 118 ILE A N 1
ATOM 908 C CA . ILE A 1 118 ? -0.914 35.969 8.297 1 98.25 118 ILE A CA 1
ATOM 909 C C . ILE A 1 118 ? -1.134 36.5 6.895 1 98.25 118 ILE A C 1
ATOM 911 O O . ILE A 1 118 ? -2.062 36.094 6.195 1 98.25 118 ILE A O 1
ATOM 915 N N . LEU A 1 119 ? -0.272 37.5 6.539 1 98.19 119 LEU A N 1
ATOM 916 C CA . LEU A 1 119 ? -0.439 38.156 5.258 1 98.19 119 LEU A CA 1
ATOM 917 C C . LEU A 1 119 ? 0.371 37.469 4.168 1 98.19 119 LEU A C 1
ATOM 919 O O . LEU A 1 119 ? 1.552 37.188 4.359 1 98.19 119 LEU A O 1
ATOM 923 N N . LEU A 1 120 ? -0.263 37.094 3.105 1 98 120 LEU A N 1
ATOM 924 C CA . LEU A 1 120 ? 0.36 36.594 1.884 1 98 120 LEU A CA 1
ATOM 925 C C . LEU A 1 120 ? 0.073 37.531 0.709 1 98 120 LEU A C 1
ATOM 927 O O . LEU A 1 120 ? -0.722 37.188 -0.172 1 98 120 LEU A O 1
ATOM 931 N N . PRO A 1 121 ? 0.752 38.594 0.647 1 95.81 121 PRO A N 1
ATOM 932 C CA . PRO A 1 121 ? 0.442 39.625 -0.338 1 95.81 121 PRO A CA 1
ATOM 933 C C . PRO A 1 121 ? 0.639 39.156 -1.776 1 95.81 121 PRO A C 1
ATOM 935 O O . PRO A 1 121 ? -0.082 39.594 -2.678 1 95.81 121 PRO A O 1
ATOM 938 N N . ASP A 1 122 ? 1.651 38.312 -1.979 1 95.62 122 ASP A N 1
ATOM 939 C CA . ASP A 1 122 ? 1.902 37.812 -3.326 1 95.62 122 ASP A CA 1
ATOM 940 C C . ASP A 1 122 ? 0.694 37.031 -3.861 1 95.62 122 ASP A C 1
ATOM 942 O O . ASP A 1 122 ? 0.448 37.031 -5.07 1 95.62 122 ASP A O 1
ATOM 946 N N . GLN A 1 123 ? -0.028 36.469 -2.914 1 96.06 123 GLN A N 1
ATOM 947 C CA . GLN A 1 123 ? -1.228 35.719 -3.291 1 96.06 123 GLN A CA 1
ATOM 948 C C . GLN A 1 123 ? -2.475 36.594 -3.17 1 96.06 123 GLN A C 1
ATOM 950 O O . GLN A 1 123 ? -3.574 36.188 -3.529 1 96.06 123 GLN A O 1
ATOM 955 N N . GLY A 1 124 ? -2.334 37.781 -2.592 1 96.81 124 GLY A N 1
ATOM 956 C CA . GLY A 1 124 ? -3.447 38.688 -2.439 1 96.81 124 GLY A CA 1
ATOM 957 C C . GLY A 1 124 ? -4.418 38.281 -1.346 1 96.81 124 GLY A C 1
ATOM 958 O O . GLY A 1 124 ? -5.621 38.531 -1.455 1 96.81 124 GLY A O 1
ATOM 959 N N . VAL A 1 125 ? -3.867 37.688 -0.275 1 98.06 125 VAL A N 1
ATOM 960 C CA . VAL A 1 125 ? -4.801 37.125 0.707 1 98.06 125 VAL A CA 1
ATOM 961 C C . VAL A 1 125 ? -4.262 37.375 2.115 1 98.06 125 VAL A C 1
ATOM 963 O O . VAL A 1 125 ? -3.047 37.438 2.32 1 98.06 125 VAL A O 1
ATOM 966 N N . ALA A 1 126 ? -5.152 37.625 3.047 1 98.56 126 ALA A N 1
ATOM 967 C CA . ALA A 1 126 ? -4.902 37.531 4.484 1 98.56 126 ALA A CA 1
ATOM 968 C C . ALA A 1 126 ? -5.582 36.312 5.094 1 98.56 126 ALA A C 1
ATOM 970 O O . ALA A 1 126 ? -6.797 36.125 4.957 1 98.56 126 ALA A O 1
ATOM 971 N N . ILE A 1 127 ? -4.781 35.469 5.711 1 98.81 127 ILE A N 1
ATOM 972 C CA . ILE A 1 127 ? -5.316 34.312 6.406 1 98.81 127 ILE A CA 1
ATOM 973 C C . ILE A 1 127 ? -5.621 34.688 7.859 1 98.81 127 ILE A C 1
ATOM 975 O O . ILE A 1 127 ? -4.766 35.219 8.562 1 98.81 127 ILE A O 1
ATOM 979 N N . LEU A 1 128 ? -6.844 34.469 8.266 1 98.88 128 LEU A N 1
ATOM 980 C CA . LEU A 1 128 ? -7.273 34.75 9.633 1 98.88 128 LEU A CA 1
ATOM 981 C C . LEU A 1 128 ? -7.531 33.438 10.383 1 98.88 128 LEU A C 1
ATOM 983 O O . LEU A 1 128 ? -8.57 32.812 10.188 1 98.88 128 LEU A O 1
ATOM 987 N N . PRO A 1 129 ? -6.617 33.062 11.25 1 98.75 129 PRO A N 1
ATOM 988 C CA . PRO A 1 129 ? -6.703 31.75 11.891 1 98.75 129 PRO A CA 1
ATOM 989 C C . PRO A 1 129 ? -7.398 31.797 13.25 1 98.75 129 PRO A C 1
ATOM 991 O O . PRO A 1 129 ? -7.242 32.781 13.992 1 98.75 129 PRO A O 1
ATOM 994 N N . ALA A 1 130 ? -8.164 30.781 13.555 1 98.44 130 ALA A N 1
ATOM 995 C CA . ALA A 1 130 ? -8.68 30.484 14.891 1 98.44 130 ALA A CA 1
ATOM 996 C C . ALA A 1 130 ? -8.227 29.125 15.375 1 98.44 130 ALA A C 1
ATOM 998 O O . ALA A 1 130 ? -9.039 28.203 15.508 1 98.44 130 ALA A O 1
ATOM 999 N N . PRO A 1 131 ? -6.992 29.016 15.75 1 98.06 131 PRO A N 1
ATOM 1000 C CA . PRO A 1 131 ? -6.43 27.703 16.125 1 98.06 131 PRO A CA 1
ATOM 1001 C C . PRO A 1 131 ? -6.941 27.203 17.469 1 98.06 131 PRO A C 1
ATOM 1003 O O . PRO A 1 131 ? -7.184 28 18.375 1 98.06 131 PRO A O 1
ATOM 1006 N N . LEU A 1 132 ? -7.078 25.906 17.547 1 97.19 132 LEU A N 1
ATOM 1007 C CA . LEU A 1 132 ? -7.32 25.328 18.844 1 97.19 132 LEU A CA 1
ATOM 1008 C C . LEU A 1 132 ? -6.023 25.219 19.656 1 97.19 132 LEU A C 1
ATOM 1010 O O . LEU A 1 132 ? -5.016 24.734 19.141 1 97.19 132 LEU A O 1
ATOM 1014 N N . THR A 1 133 ? -6.082 25.703 20.828 1 94.19 133 THR A N 1
ATOM 1015 C CA . THR A 1 133 ? -4.914 25.656 21.703 1 94.19 133 THR A CA 1
ATOM 1016 C C . THR A 1 133 ? -5.098 24.578 22.781 1 94.19 133 THR A C 1
ATOM 1018 O O . THR A 1 133 ? -4.215 24.375 23.625 1 94.19 133 THR A O 1
ATOM 1021 N N . GLN A 1 134 ? -6.215 23.984 22.781 1 93.94 134 GLN A N 1
ATOM 1022 C CA . GLN A 1 134 ? -6.559 22.797 23.562 1 93.94 134 GLN A CA 1
ATOM 1023 C C . GLN A 1 134 ? -7.508 21.891 22.797 1 93.94 134 GLN A C 1
ATOM 1025 O O . GLN A 1 134 ? -8.117 22.312 21.812 1 93.94 134 GLN A O 1
ATOM 1030 N N . ARG A 1 135 ? -7.57 20.719 23.266 1 93.19 135 ARG A N 1
ATOM 1031 C CA . ARG A 1 135 ? -8.375 19.734 22.547 1 93.19 135 ARG A CA 1
ATOM 1032 C C . ARG A 1 135 ? -9.836 20.156 22.469 1 93.19 135 ARG A C 1
ATOM 1034 O O . ARG A 1 135 ? -10.461 20.078 21.406 1 93.19 135 ARG A O 1
ATOM 1041 N N . GLN A 1 136 ? -10.344 20.594 23.609 1 93.5 136 GLN A N 1
ATOM 1042 C CA . GLN A 1 136 ? -11.734 21.031 23.703 1 93.5 136 GLN A CA 1
ATOM 1043 C C . GLN A 1 136 ? -11.852 22.359 24.438 1 93.5 136 GLN A C 1
ATOM 1045 O O . GLN A 1 136 ? -11.148 22.578 25.438 1 93.5 136 GLN A O 1
ATOM 1050 N N . THR A 1 137 ? -12.602 23.203 23.859 1 93.12 137 THR A N 1
ATOM 1051 C CA . THR A 1 137 ? -12.906 24.453 24.531 1 93.12 137 THR A CA 1
ATOM 1052 C C . THR A 1 137 ? -14.398 24.781 24.406 1 93.12 137 THR A C 1
ATOM 1054 O O . THR A 1 137 ? -15.055 24.375 23.453 1 93.12 137 THR A O 1
ATOM 1057 N N . SER A 1 138 ? -14.945 25.438 25.438 1 91.94 138 SER A N 1
ATOM 1058 C CA . SER A 1 138 ? -16.344 25.844 25.422 1 91.94 138 SER A CA 1
ATOM 1059 C C . SER A 1 138 ? -16.531 27.188 24.719 1 91.94 138 SER A C 1
ATOM 1061 O O . SER A 1 138 ? -17.641 27.516 24.281 1 91.94 138 SER A O 1
ATOM 1063 N N . ASP A 1 139 ? -15.406 27.922 24.641 1 93.31 139 ASP A N 1
ATOM 1064 C CA . ASP A 1 139 ? -15.461 29.234 24.016 1 93.31 139 ASP A CA 1
ATOM 1065 C C . ASP A 1 139 ? -15.406 29.141 22.5 1 93.31 139 ASP A C 1
ATOM 1067 O O . ASP A 1 139 ? -14.812 28.203 21.953 1 93.31 139 ASP A O 1
ATOM 1071 N N . ASP A 1 140 ? -16.031 30.047 21.875 1 96.19 140 ASP A N 1
ATOM 1072 C CA . ASP A 1 140 ? -15.891 30.203 20.438 1 96.19 140 ASP A CA 1
ATOM 1073 C C . ASP A 1 140 ? -14.609 30.953 20.078 1 96.19 140 ASP A C 1
ATOM 1075 O O . ASP A 1 140 ? -14.602 32.188 20.016 1 96.19 140 ASP A O 1
ATOM 1079 N N . LEU A 1 141 ? -13.633 30.25 19.688 1 96 141 LEU A N 1
ATOM 1080 C CA . LEU A 1 141 ? -12.336 30.859 19.422 1 96 141 LEU A CA 1
ATOM 1081 C C . LEU A 1 141 ? -12.375 31.641 18.094 1 96 141 LEU A C 1
ATOM 1083 O O . LEU A 1 141 ? -11.508 32.469 17.844 1 96 141 LEU A O 1
ATOM 1087 N N . SER A 1 142 ? -13.352 31.375 17.281 1 97.56 142 SER A N 1
ATOM 1088 C CA . SER A 1 142 ? -13.445 32.094 16.016 1 97.56 142 SER A CA 1
ATOM 1089 C C . SER A 1 142 ? -13.906 33.531 16.234 1 97.56 142 SER A C 1
ATOM 1091 O O . SER A 1 142 ? -13.805 34.375 15.32 1 97.56 142 SER A O 1
ATOM 1093 N N . ALA A 1 143 ? -14.352 33.875 17.375 1 97.56 143 ALA A N 1
ATOM 1094 C CA . ALA A 1 143 ? -14.773 35.25 17.672 1 97.56 143 ALA A CA 1
ATOM 1095 C C . ALA A 1 143 ? -13.633 36.219 17.469 1 97.56 143 ALA A C 1
ATOM 1097 O O . ALA A 1 143 ? -13.859 37.406 17.141 1 97.56 143 ALA A O 1
ATOM 1098 N N . ALA A 1 144 ? -12.445 35.75 17.672 1 97.69 144 ALA A N 1
ATOM 1099 C CA . ALA A 1 144 ? -11.266 36.594 17.5 1 97.69 144 ALA A CA 1
ATOM 1100 C C . ALA A 1 144 ? -11.172 37.125 16.062 1 97.69 144 ALA A C 1
ATOM 1102 O O . ALA A 1 144 ? -10.586 38.188 15.828 1 97.69 144 ALA A O 1
ATOM 1103 N N . LEU A 1 145 ? -11.758 36.469 15.109 1 98.44 145 LEU A N 1
ATOM 1104 C CA . LEU A 1 145 ? -11.703 36.844 13.703 1 98.44 145 LEU A CA 1
ATOM 1105 C C . LEU A 1 145 ? -12.375 38.188 13.492 1 98.44 145 LEU A C 1
ATOM 1107 O O . LEU A 1 145 ? -11.977 38.969 12.625 1 98.44 145 LEU A O 1
ATOM 1111 N N . ASP A 1 146 ? -13.367 38.5 14.273 1 98.06 146 ASP A N 1
ATOM 1112 C CA . ASP A 1 146 ? -14.141 39.75 14.148 1 98.06 146 ASP A CA 1
ATOM 1113 C C . ASP A 1 146 ? -13.25 40.969 14.375 1 98.06 146 ASP A C 1
ATOM 1115 O O . ASP A 1 146 ? -13.469 42.031 13.766 1 98.06 146 ASP A O 1
ATOM 1119 N N . ALA A 1 147 ? -12.32 40.75 15.164 1 97.31 147 ALA A N 1
ATOM 1120 C CA . ALA A 1 147 ? -11.508 41.906 15.594 1 97.31 147 ALA A CA 1
ATOM 1121 C C . ALA A 1 147 ? -10.242 42 14.75 1 97.31 147 ALA A C 1
ATOM 1123 O O . ALA A 1 147 ? -9.492 43 14.867 1 97.31 147 ALA A O 1
ATOM 1124 N N . MET A 1 148 ? -9.969 41.062 13.883 1 97.81 148 MET A N 1
ATOM 1125 C CA . MET A 1 148 ? -8.727 41.062 13.109 1 97.81 148 MET A CA 1
ATOM 1126 C C . MET A 1 148 ? -8.789 42.062 11.977 1 97.81 148 MET A C 1
ATOM 1128 O O . MET A 1 148 ? -9.75 42.094 11.211 1 97.81 148 MET A O 1
ATOM 1132 N N . GLU A 1 149 ? -7.746 42.906 11.945 1 97 149 GLU A N 1
ATOM 1133 C CA . GLU A 1 149 ? -7.645 43.875 10.875 1 97 149 GLU A CA 1
ATOM 1134 C C . GLU A 1 149 ? -6.672 43.406 9.789 1 97 149 GLU A C 1
ATOM 1136 O O . GLU A 1 149 ? -5.641 42.812 10.094 1 97 149 GLU A O 1
ATOM 1141 N N . THR A 1 150 ? -7.043 43.594 8.602 1 96.81 150 THR A N 1
ATOM 1142 C CA . THR A 1 150 ? -6.203 43.281 7.457 1 96.81 150 THR A CA 1
ATOM 1143 C C . THR A 1 150 ? -6.102 44.469 6.5 1 96.81 150 THR A C 1
ATOM 1145 O O . THR A 1 150 ? -6.977 45.344 6.492 1 96.81 150 THR A O 1
ATOM 1148 N N . PRO A 1 151 ? -5.059 44.594 5.766 1 95.12 151 PRO A N 1
ATOM 1149 C CA . PRO A 1 151 ? -4.977 45.656 4.746 1 95.12 151 PRO A CA 1
ATOM 1150 C C . PRO A 1 151 ? -6.117 45.562 3.736 1 95.12 151 PRO A C 1
ATOM 1152 O O . PRO A 1 151 ? -6.598 44.469 3.414 1 95.12 151 PRO A O 1
ATOM 1155 N N . PRO A 1 152 ? -6.449 46.812 3.297 1 92.88 152 PRO A N 1
ATOM 1156 C CA . PRO A 1 152 ? -7.504 46.812 2.279 1 92.88 152 PRO A CA 1
ATOM 1157 C C . PRO A 1 152 ? -7.082 46.094 0.992 1 92.88 152 PRO A C 1
ATOM 1159 O O . PRO A 1 152 ? -5.906 46.125 0.621 1 92.88 152 PRO A O 1
ATOM 1162 N N . GLY A 1 153 ? -7.973 45.469 0.36 1 93.12 153 GLY A N 1
ATOM 1163 C CA . GLY A 1 153 ? -7.715 44.875 -0.945 1 93.12 153 GLY A CA 1
ATOM 1164 C C . GLY A 1 153 ? -7.383 43.406 -0.88 1 93.12 153 GLY A C 1
ATOM 1165 O O . GLY A 1 153 ? -7.461 42.688 -1.89 1 93.12 153 GLY A O 1
ATOM 1166 N N . LEU A 1 154 ? -6.953 42.969 0.243 1 96.5 154 LEU A N 1
ATOM 1167 C CA . LEU A 1 154 ? -6.641 41.562 0.375 1 96.5 154 LEU A CA 1
ATOM 1168 C C . LEU A 1 154 ? -7.91 40.75 0.616 1 96.5 154 LEU A C 1
ATOM 1170 O O . LEU A 1 154 ? -8.812 41.188 1.33 1 96.5 154 LEU A O 1
ATOM 1174 N N . LEU A 1 155 ? -7.949 39.625 -0.01 1 98.19 155 LEU A N 1
ATOM 1175 C CA . LEU A 1 155 ? -8.992 38.656 0.345 1 98.19 155 LEU A CA 1
ATOM 1176 C C . LEU A 1 155 ? -8.828 38.188 1.79 1 98.19 155 LEU A C 1
ATOM 1178 O O . LEU A 1 155 ? -7.711 38 2.264 1 98.19 155 LEU A O 1
ATOM 1182 N N . ARG A 1 156 ? -9.953 38.031 2.453 1 98.5 156 ARG A N 1
ATOM 1183 C CA . ARG A 1 156 ? -9.945 37.562 3.836 1 98.5 156 ARG A CA 1
ATOM 1184 C C . ARG A 1 156 ? -10.422 36.125 3.93 1 98.5 156 ARG A C 1
ATOM 1186 O O . ARG A 1 156 ? -11.602 35.844 3.707 1 98.5 156 ARG A O 1
ATOM 1193 N N . ILE A 1 157 ? -9.492 35.25 4.262 1 98.81 157 ILE A N 1
ATOM 1194 C CA . ILE A 1 157 ? -9.812 33.844 4.41 1 98.81 157 ILE A CA 1
ATOM 1195 C C . ILE A 1 157 ? -9.695 33.438 5.879 1 98.81 157 ILE A C 1
ATOM 1197 O O . ILE A 1 157 ? -8.594 33.469 6.445 1 98.81 157 ILE A O 1
ATOM 1201 N N . GLY A 1 158 ? -10.82 33.125 6.488 1 98.88 158 GLY A N 1
ATOM 1202 C CA . GLY A 1 158 ? -10.797 32.562 7.828 1 98.88 158 GLY A CA 1
ATOM 1203 C C . GLY A 1 158 ? -10.562 31.047 7.848 1 98.88 158 GLY A C 1
ATOM 1204 O O . GLY A 1 158 ? -10.992 30.344 6.938 1 98.88 158 GLY A O 1
ATOM 1205 N N . VAL A 1 159 ? -9.891 30.547 8.828 1 98.94 159 VAL A N 1
ATOM 1206 C CA . VAL A 1 159 ? -9.641 29.125 9.016 1 98.94 159 VAL A CA 1
ATOM 1207 C C . VAL A 1 159 ? -9.93 28.734 10.469 1 98.94 159 VAL A C 1
ATOM 1209 O O . VAL A 1 159 ? -9.391 29.328 11.398 1 98.94 159 VAL A O 1
ATOM 1212 N N . ALA A 1 160 ? -10.812 27.781 10.617 1 98.75 160 ALA A N 1
ATOM 1213 C CA . ALA A 1 160 ? -11.188 27.359 11.961 1 98.75 160 ALA A CA 1
ATOM 1214 C C . ALA A 1 160 ? -11.5 25.875 12 1 98.75 160 ALA A C 1
ATOM 1216 O O . ALA A 1 160 ? -11.641 25.234 10.953 1 98.75 160 ALA A O 1
ATOM 1217 N N . HIS A 1 161 ? -11.492 25.297 13.172 1 98.12 161 HIS A N 1
ATOM 1218 C CA . HIS A 1 161 ? -11.734 23.875 13.414 1 98.12 161 HIS A CA 1
ATOM 1219 C C . HIS A 1 161 ? -12.711 23.672 14.57 1 98.12 161 HIS A C 1
ATOM 1221 O O . HIS A 1 161 ? -12.406 24.016 15.711 1 98.12 161 HIS A O 1
ATOM 1227 N N . GLY A 1 162 ? -13.828 23.188 14.273 1 96.44 162 GLY A N 1
ATOM 1228 C CA . GLY A 1 162 ? -14.836 23 15.312 1 96.44 162 GLY A CA 1
ATOM 1229 C C . GLY A 1 162 ? -16.234 22.812 14.758 1 96.44 162 GLY A C 1
ATOM 1230 O O . GLY A 1 162 ? -16.406 22.484 13.578 1 96.44 162 GLY A O 1
ATOM 1231 N N . ALA A 1 163 ? -17.219 22.969 15.672 1 95 163 ALA A N 1
ATOM 1232 C CA . ALA A 1 163 ? -18.609 22.688 15.32 1 95 163 ALA A CA 1
ATOM 1233 C C . ALA A 1 163 ? -19.406 23.984 15.172 1 95 163 ALA A C 1
ATOM 1235 O O . ALA A 1 163 ? -19.516 24.781 16.109 1 95 163 ALA A O 1
ATOM 1236 N N . VAL A 1 164 ? -19.969 24.141 14.031 1 95.06 164 VAL A N 1
ATOM 1237 C CA . VAL A 1 164 ? -20.844 25.297 13.82 1 95.06 164 VAL A CA 1
ATOM 1238 C C . VAL A 1 164 ? -22.125 25.109 14.633 1 95.06 164 VAL A C 1
ATOM 1240 O O . VAL A 1 164 ? -22.781 24.062 14.555 1 95.06 164 VAL A O 1
ATOM 1243 N N . GLN A 1 165 ? -22.422 26.062 15.305 1 90.69 165 GLN A N 1
ATOM 1244 C CA . GLN A 1 165 ? -23.578 26 16.188 1 90.69 165 GLN A CA 1
ATOM 1245 C C . GLN A 1 165 ? -24.875 25.922 15.398 1 90.69 165 GLN A C 1
ATOM 1247 O O . GLN A 1 165 ? -25.047 26.625 14.398 1 90.69 165 GLN A O 1
ATOM 1252 N N . GLY A 1 166 ? -25.812 24.969 15.852 1 82.75 166 GLY A N 1
ATOM 1253 C CA . GLY A 1 166 ? -27.156 24.859 15.297 1 82.75 166 GLY A CA 1
ATOM 1254 C C . GLY A 1 166 ? -27.203 24 14.039 1 82.75 166 GLY A C 1
ATOM 1255 O O . GLY A 1 166 ? -28.281 23.75 13.508 1 82.75 166 GLY A O 1
ATOM 1256 N N . VAL A 1 167 ? -26.266 23.688 13.398 1 75.31 167 VAL A N 1
ATOM 1257 C CA . VAL A 1 167 ? -26.266 23.016 12.102 1 75.31 167 VAL A CA 1
ATOM 1258 C C . VAL A 1 167 ? -26.047 21.516 12.305 1 75.31 167 VAL A C 1
ATOM 1260 O O . VAL A 1 167 ? -26.703 20.688 11.672 1 75.31 167 VAL A O 1
ATOM 1263 N N . LEU A 1 168 ? -25.172 21.172 13.039 1 65.88 168 LEU A N 1
ATOM 1264 C CA . LEU A 1 168 ? -24.844 19.766 13.211 1 65.88 168 LEU A CA 1
ATOM 1265 C C . LEU A 1 168 ? -25.688 19.141 14.305 1 65.88 168 LEU A C 1
ATOM 1267 O O . LEU A 1 168 ? -26.141 19.828 15.227 1 65.88 168 LEU A O 1
ATOM 1271 N N . PRO A 1 169 ? -26.469 18.031 13.969 1 56.62 169 PRO A N 1
ATOM 1272 C CA . PRO A 1 169 ? -27.422 17.438 14.898 1 56.62 169 PRO A CA 1
ATOM 1273 C C . PRO A 1 169 ? -27.047 17.672 16.359 1 56.62 169 PRO A C 1
ATOM 1275 O O . PRO A 1 169 ? -25.875 17.75 16.703 1 56.62 169 PRO A O 1
ATOM 1278 N N . GLU A 1 170 ? -28.016 18.422 17.094 1 51.41 170 GLU A N 1
ATOM 1279 C CA . GLU A 1 170 ? -28.188 19.094 18.375 1 51.41 170 GLU A CA 1
ATOM 1280 C C . GLU A 1 170 ? -27.453 18.344 19.484 1 51.41 170 GLU A C 1
ATOM 1282 O O . GLU A 1 170 ? -27.312 18.844 20.594 1 51.41 170 GLU A O 1
ATOM 1287 N N . GLY A 1 171 ? -27.531 16.922 19.5 1 47.44 171 GLY A N 1
ATOM 1288 C CA . GLY A 1 171 ? -27.438 16.484 20.875 1 47.44 171 GLY A CA 1
ATOM 1289 C C . GLY A 1 171 ? -26.375 17.234 21.672 1 47.44 171 GLY A C 1
ATOM 1290 O O . GLY A 1 171 ? -26.641 17.703 22.781 1 47.44 171 GLY A O 1
ATOM 1291 N N . ILE A 1 172 ? -25.172 16.828 21.766 1 48.56 172 ILE A N 1
ATOM 1292 C CA . ILE A 1 172 ? -24.156 17.016 22.797 1 48.56 172 ILE A CA 1
ATOM 1293 C C . ILE A 1 172 ? -23.516 18.391 22.672 1 48.56 172 ILE A C 1
ATOM 1295 O O . ILE A 1 172 ? -23.359 18.906 21.562 1 48.56 172 ILE A O 1
ATOM 1299 N N . ASP A 1 173 ? -23.625 19.188 23.688 1 53.62 173 ASP A N 1
ATOM 1300 C CA . ASP A 1 173 ? -22.703 20.297 23.906 1 53.62 173 ASP A CA 1
ATOM 1301 C C . ASP A 1 173 ? -21.422 20.094 23.109 1 53.62 173 ASP A C 1
ATOM 1303 O O . ASP A 1 173 ? -20.547 19.312 23.5 1 53.62 173 ASP A O 1
ATOM 1307 N N . SER A 1 174 ? -21.469 20.484 21.75 1 72 174 SER A N 1
ATOM 1308 C CA . SER A 1 174 ? -20.312 20.188 20.906 1 72 174 SER A CA 1
ATOM 1309 C C . SER A 1 174 ? -19.109 21.031 21.328 1 72 174 SER A C 1
ATOM 1311 O O . SER A 1 174 ? -19.234 22.219 21.594 1 72 174 SER A O 1
ATOM 1313 N N . SER A 1 175 ? -18.156 20.562 21.719 1 86.38 175 SER A N 1
ATOM 1314 C CA . SER A 1 175 ? -16.875 21.234 22 1 86.38 175 SER A CA 1
ATOM 1315 C C . SER A 1 175 ? -16.375 21.984 20.781 1 86.38 175 SER A C 1
ATOM 1317 O O . SER A 1 175 ? -16.781 21.703 19.641 1 86.38 175 SER A O 1
ATOM 1319 N N . ASN A 1 176 ? -15.766 23.234 20.984 1 94.56 176 ASN A N 1
ATOM 1320 C CA . ASN A 1 176 ? -15.133 24.078 19.984 1 94.56 176 ASN A CA 1
ATOM 1321 C C . ASN A 1 176 ? -16.156 24.719 19.062 1 94.56 176 ASN A C 1
ATOM 1323 O O . ASN A 1 176 ? -16.078 24.594 17.844 1 94.56 176 ASN A O 1
ATOM 1327 N N . PRO A 1 177 ? -17.156 25.453 19.734 1 94.81 177 PRO A N 1
ATOM 1328 C CA . PRO A 1 177 ? -18.25 26.016 18.938 1 94.81 177 PRO A CA 1
ATOM 1329 C C . PRO A 1 177 ? -17.781 27.125 18 1 94.81 177 PRO A C 1
ATOM 1331 O O . PRO A 1 177 ? -16.828 27.844 18.312 1 94.81 177 PRO A O 1
ATOM 1334 N N . ILE A 1 178 ? -18.5 27.266 16.891 1 96.56 178 ILE A N 1
ATOM 1335 C CA . ILE A 1 178 ? -18.281 28.328 15.922 1 96.56 178 ILE A CA 1
ATOM 1336 C C . ILE A 1 178 ? -19.609 28.969 15.562 1 96.56 178 ILE A C 1
ATOM 1338 O O . ILE A 1 178 ? -20.594 28.281 15.258 1 96.56 178 ILE A O 1
ATOM 1342 N N . ALA A 1 179 ? -19.641 30.25 15.609 1 95.69 179 ALA A N 1
ATOM 1343 C CA . ALA A 1 179 ? -20.859 30.969 15.266 1 95.69 179 ALA A CA 1
ATOM 1344 C C . ALA A 1 179 ? -21.219 30.766 13.797 1 95.69 179 ALA A C 1
ATOM 1346 O O . ALA A 1 179 ? -20.359 30.891 12.922 1 95.69 179 ALA A O 1
ATOM 1347 N N . PRO A 1 180 ? -22.516 30.516 13.508 1 94.12 180 PRO A N 1
ATOM 1348 C CA . PRO A 1 180 ? -22.906 30.25 12.125 1 94.12 180 PRO A CA 1
ATOM 1349 C C . PRO A 1 180 ? -22.75 31.453 11.211 1 94.12 180 PRO A C 1
ATOM 1351 O O . PRO A 1 180 ? -22.656 31.312 9.992 1 94.12 180 PRO A O 1
ATOM 1354 N N . ASP A 1 181 ? -22.766 32.625 11.766 1 96.06 181 ASP A N 1
ATOM 1355 C CA . ASP A 1 181 ? -22.672 33.844 10.961 1 96.06 181 ASP A CA 1
ATOM 1356 C C . ASP A 1 181 ? -21.266 34.438 11.008 1 96.06 181 ASP A C 1
ATOM 1358 O O . ASP A 1 181 ? -21.078 35.625 10.711 1 96.06 181 ASP A O 1
ATOM 1362 N N . ARG A 1 182 ? -20.281 33.594 11.391 1 98 182 ARG A N 1
ATOM 1363 C CA . ARG A 1 182 ? -18.922 34.094 11.617 1 98 182 ARG A CA 1
ATOM 1364 C C . ARG A 1 182 ? -18.344 34.719 10.359 1 98 182 ARG A C 1
ATOM 1366 O O . ARG A 1 182 ? -17.656 35.719 10.422 1 98 182 ARG A O 1
ATOM 1373 N N . ALA A 1 183 ? -18.562 34.156 9.211 1 98.19 183 ALA A N 1
ATOM 1374 C CA . ALA A 1 183 ? -18.031 34.719 7.973 1 98.19 183 ALA A CA 1
ATOM 1375 C C . ALA A 1 183 ? -18.531 36.156 7.77 1 98.19 183 ALA A C 1
ATOM 1377 O O . ALA A 1 183 ? -17.75 37 7.359 1 98.19 183 ALA A O 1
ATOM 1378 N N . GLU A 1 184 ? -19.719 36.375 8.07 1 97.38 184 GLU A N 1
ATOM 1379 C CA . GLU A 1 184 ? -20.312 37.688 7.906 1 97.38 184 GLU A CA 1
ATOM 1380 C C . GLU A 1 184 ? -19.781 38.688 8.945 1 97.38 184 GLU A C 1
ATOM 1382 O O . GLU A 1 184 ? -19.328 39.781 8.602 1 97.38 184 GLU A O 1
ATOM 1387 N N . THR A 1 185 ? -19.797 38.25 10.188 1 98.12 185 THR A N 1
ATOM 1388 C CA . THR A 1 185 ? -19.406 39.156 11.266 1 98.12 185 THR A CA 1
ATOM 1389 C C . THR A 1 185 ? -17.938 39.5 11.164 1 98.12 185 THR A C 1
ATOM 1391 O O . THR A 1 185 ? -17.531 40.625 11.531 1 98.12 185 THR A O 1
ATOM 1394 N N . ALA A 1 186 ? -17.156 38.625 10.656 1 98.31 186 ALA A N 1
ATOM 1395 C CA . ALA A 1 186 ? -15.719 38.844 10.531 1 98.31 186 ALA A CA 1
ATOM 1396 C C . ALA A 1 186 ? -15.359 39.375 9.141 1 98.31 186 ALA A C 1
ATOM 1398 O O . ALA A 1 186 ? -14.18 39.531 8.82 1 98.31 186 ALA A O 1
ATOM 1399 N N . ARG A 1 187 ? -16.328 39.594 8.273 1 97.44 187 ARG A N 1
ATOM 1400 C CA . ARG A 1 187 ? -16.156 40.125 6.93 1 97.44 187 ARG A CA 1
ATOM 1401 C C . ARG A 1 187 ? -15.219 39.25 6.109 1 97.44 187 ARG A C 1
ATOM 1403 O O . ARG A 1 187 ? -14.289 39.75 5.473 1 97.44 187 ARG A O 1
ATOM 1410 N N . LEU A 1 188 ? -15.453 37.969 6.184 1 98.56 188 LEU A N 1
ATOM 1411 C CA . LEU A 1 188 ? -14.625 37.031 5.465 1 98.56 188 LEU A CA 1
ATOM 1412 C C . LEU A 1 188 ? -15.148 36.812 4.051 1 98.56 188 LEU A C 1
ATOM 1414 O O . LEU A 1 188 ? -16.359 36.781 3.828 1 98.56 188 LEU A O 1
ATOM 1418 N N . ASP A 1 189 ? -14.227 36.594 3.152 1 98.62 189 ASP A N 1
ATOM 1419 C CA . ASP A 1 189 ? -14.586 36.156 1.811 1 98.62 189 ASP A CA 1
ATOM 1420 C C . ASP A 1 189 ? -14.852 34.656 1.783 1 98.62 189 ASP A C 1
ATOM 1422 O O . ASP A 1 189 ? -15.625 34.156 0.954 1 98.62 189 ASP A O 1
ATOM 1426 N N . TYR A 1 190 ? -14.266 33.969 2.672 1 98.81 190 TYR A N 1
ATOM 1427 C CA . TYR A 1 190 ? -14.414 32.5 2.789 1 98.81 190 TYR A CA 1
ATOM 1428 C C . TYR A 1 190 ? -13.984 32.031 4.172 1 98.81 190 TYR A C 1
ATOM 1430 O O . TYR A 1 190 ? -12.992 32.5 4.723 1 98.81 190 TYR A O 1
ATOM 1438 N N . LEU A 1 191 ? -14.766 31.156 4.734 1 98.88 191 LEU A N 1
ATOM 1439 C CA . LEU A 1 191 ? -14.422 30.5 5.996 1 98.88 191 LEU A CA 1
ATOM 1440 C C . LEU A 1 191 ? -14.227 29 5.797 1 98.88 191 LEU A C 1
ATOM 1442 O O . LEU A 1 191 ? -15.188 28.281 5.547 1 98.88 191 LEU A O 1
ATOM 1446 N N . ALA A 1 192 ? -12.969 28.578 5.902 1 98.88 192 ALA A N 1
ATOM 1447 C CA . ALA A 1 192 ? -12.586 27.172 5.758 1 98.88 192 ALA A CA 1
ATOM 1448 C C . ALA A 1 192 ? -12.672 26.438 7.094 1 98.88 192 ALA A C 1
ATOM 1450 O O . ALA A 1 192 ? -11.992 26.812 8.055 1 98.88 192 ALA A O 1
ATOM 1451 N N . LEU A 1 193 ? -13.469 25.391 7.074 1 98.44 193 LEU A N 1
ATOM 1452 C CA . LEU A 1 193 ? -13.695 24.688 8.336 1 98.44 193 LEU A CA 1
ATOM 1453 C C . LEU A 1 193 ? -13.234 23.234 8.234 1 98.44 193 LEU A C 1
ATOM 1455 O O . LEU A 1 193 ? -13.203 22.656 7.145 1 98.44 193 LEU A O 1
ATOM 1459 N N . GLY A 1 194 ? -12.812 22.688 9.406 1 97.62 194 GLY A N 1
ATOM 1460 C CA . GLY A 1 194 ? -12.617 21.266 9.609 1 97.62 194 GLY A CA 1
ATOM 1461 C C . GLY A 1 194 ? -13.312 20.734 10.844 1 97.62 194 GLY A C 1
ATOM 1462 O O . GLY A 1 194 ? -14.016 21.469 11.539 1 97.62 194 GLY A O 1
ATOM 1463 N N . ASP A 1 195 ? -13.148 19.391 11.07 1 95.62 195 ASP A N 1
ATOM 1464 C CA . ASP A 1 195 ? -13.648 18.734 12.273 1 95.62 195 ASP A CA 1
ATOM 1465 C C . ASP A 1 195 ? -14.797 17.781 11.945 1 95.62 195 ASP A C 1
ATOM 1467 O O . ASP A 1 195 ? -14.906 16.703 12.539 1 95.62 195 ASP A O 1
ATOM 1471 N N . TRP A 1 196 ? -15.602 18.078 11.055 1 91.69 196 TRP A N 1
ATOM 1472 C CA . TRP A 1 196 ? -16.828 17.328 10.758 1 91.69 196 TRP A CA 1
ATOM 1473 C C . TRP A 1 196 ? -16.516 16.047 9.992 1 91.69 196 TRP A C 1
ATOM 1475 O O . TRP A 1 196 ? -17.297 15.102 10.016 1 91.69 196 TRP A O 1
ATOM 1485 N N . HIS A 1 197 ? -15.5 15.93 9.289 1 94.06 197 HIS A N 1
ATOM 1486 C CA . HIS A 1 197 ? -14.992 14.805 8.516 1 94.06 197 HIS A CA 1
ATOM 1487 C C . HIS A 1 197 ? -15.844 14.555 7.281 1 94.06 197 HIS A C 1
ATOM 1489 O O . HIS A 1 197 ? -15.562 13.641 6.5 1 94.06 197 HIS A O 1
ATOM 1495 N N . GLY A 1 198 ? -16.875 15.242 7.113 1 94.19 198 GLY A N 1
ATOM 1496 C CA . GLY A 1 198 ? -17.656 15.266 5.883 1 94.19 198 GLY A CA 1
ATOM 1497 C C . GLY A 1 198 ? -17.625 16.609 5.176 1 94.19 198 GLY A C 1
ATOM 1498 O O . GLY A 1 198 ? -17.141 17.594 5.73 1 94.19 198 GLY A O 1
ATOM 1499 N N . CYS A 1 199 ? -18.094 16.562 3.941 1 96.5 199 CYS A N 1
ATOM 1500 C CA . CYS A 1 199 ? -18.188 17.797 3.18 1 96.5 199 CYS A CA 1
ATOM 1501 C C . CYS A 1 199 ? -19.562 18.438 3.35 1 96.5 199 CYS A C 1
ATOM 1503 O O . CYS A 1 199 ? -20.594 17.781 3.168 1 96.5 199 CYS A O 1
ATOM 1505 N N . LYS A 1 200 ? -19.547 19.703 3.771 1 95.62 200 LYS A N 1
ATOM 1506 C CA . LYS A 1 200 ? -20.828 20.344 4.023 1 95.62 200 LYS A CA 1
ATOM 1507 C C . LYS A 1 200 ? -20.75 21.844 3.754 1 95.62 200 LYS A C 1
ATOM 1509 O O . LYS A 1 200 ? -19.812 22.516 4.219 1 95.62 200 LYS A O 1
ATOM 1514 N N . GLU A 1 201 ? -21.719 22.297 3 1 96.88 201 GLU A N 1
ATOM 1515 C CA . GLU A 1 201 ? -21.906 23.734 2.834 1 96.88 201 GLU A CA 1
ATOM 1516 C C . GLU A 1 201 ? -22.781 24.312 3.943 1 96.88 201 GLU A C 1
ATOM 1518 O O . GLU A 1 201 ? -23.969 23.953 4.055 1 96.88 201 GLU A O 1
ATOM 1523 N N . ILE A 1 202 ? -22.234 25.125 4.781 1 96.19 202 ILE A N 1
ATOM 1524 C CA . ILE A 1 202 ? -23.016 25.781 5.824 1 96.19 202 ILE A CA 1
ATOM 1525 C C . ILE A 1 202 ? -23.75 26.984 5.234 1 96.19 202 ILE A C 1
ATOM 1527 O O . ILE A 1 202 ? -24.938 27.172 5.496 1 96.19 202 ILE A O 1
ATOM 1531 N N . ASN A 1 203 ? -23.078 27.781 4.492 1 95.88 203 ASN A N 1
ATOM 1532 C CA . ASN A 1 203 ? -23.594 28.859 3.662 1 95.88 203 ASN A CA 1
ATOM 1533 C C . ASN A 1 203 ? -22.656 29.188 2.508 1 95.88 203 ASN A C 1
ATOM 1535 O O . ASN A 1 203 ? -21.688 28.469 2.268 1 95.88 203 ASN A O 1
ATOM 1539 N N . ALA A 1 204 ? -22.875 30.234 1.777 1 96.56 204 ALA A N 1
ATOM 1540 C CA . ALA A 1 204 ? -22.172 30.547 0.534 1 96.56 204 ALA A CA 1
ATOM 1541 C C . ALA A 1 204 ? -20.688 30.75 0.785 1 96.56 204 ALA A C 1
ATOM 1543 O O . ALA A 1 204 ? -19.859 30.562 -0.114 1 96.56 204 ALA A O 1
ATOM 1544 N N . ARG A 1 205 ? -20.297 31.109 2.012 1 98.25 205 ARG A N 1
ATOM 1545 C CA . ARG A 1 205 ? -18.906 31.484 2.277 1 98.25 205 ARG A CA 1
ATOM 1546 C C . ARG A 1 205 ? -18.281 30.562 3.324 1 98.25 205 ARG A C 1
ATOM 1548 O O . ARG A 1 205 ? -17.125 30.734 3.691 1 98.25 205 ARG A O 1
ATOM 1555 N N . THR A 1 206 ? -19.062 29.578 3.828 1 98.19 206 THR A N 1
ATOM 1556 C CA . THR A 1 206 ? -18.609 28.734 4.926 1 98.19 206 THR A CA 1
ATOM 1557 C C . THR A 1 206 ? -18.766 27.266 4.574 1 98.19 206 THR A C 1
ATOM 1559 O O . THR A 1 206 ? -19.875 26.797 4.328 1 98.19 206 THR A O 1
ATOM 1562 N N . TRP A 1 207 ? -17.594 26.562 4.586 1 98.38 207 TRP A N 1
ATOM 1563 C CA . TRP A 1 207 ? -17.641 25.172 4.168 1 98.38 207 TRP A CA 1
ATOM 1564 C C . TRP A 1 207 ? -16.797 24.297 5.086 1 98.38 207 TRP A C 1
ATOM 1566 O O . TRP A 1 207 ? -15.727 24.703 5.535 1 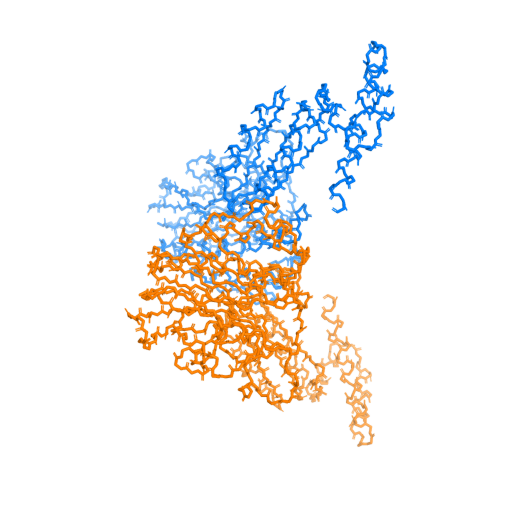98.38 207 TRP A O 1
ATOM 1576 N N . TYR A 1 208 ? -17.328 23.094 5.332 1 97.75 208 TYR A N 1
ATOM 1577 C CA . TYR A 1 208 ? -16.484 21.984 5.77 1 97.75 208 TYR A CA 1
ATOM 1578 C C . TYR A 1 208 ? -15.938 21.203 4.574 1 97.75 208 TYR A C 1
ATOM 1580 O O . TYR A 1 208 ? -16.703 20.734 3.73 1 97.75 208 TYR A O 1
ATOM 1588 N N . ALA A 1 209 ? -14.648 21.047 4.543 1 98.25 209 ALA A N 1
ATOM 1589 C CA . ALA A 1 209 ? -14.078 20.297 3.432 1 98.25 209 ALA A CA 1
ATOM 1590 C C . ALA A 1 209 ? -14.227 18.797 3.648 1 98.25 209 ALA A C 1
ATOM 1592 O O . ALA A 1 209 ? -14.352 18.031 2.688 1 98.25 209 ALA A O 1
ATOM 1593 N N . GLY A 1 210 ? -14.18 18.391 4.941 1 96.81 210 GLY A N 1
ATOM 1594 C CA . GLY A 1 210 ? -14.18 16.984 5.273 1 96.81 210 GLY A CA 1
ATOM 1595 C C . GLY A 1 210 ? -12.805 16.344 5.168 1 96.81 210 GLY A C 1
ATOM 1596 O O . GLY A 1 210 ? -11.859 16.984 4.695 1 96.81 210 GLY A O 1
ATOM 1597 N N . THR A 1 211 ? -12.727 15.094 5.656 1 98.12 211 THR A N 1
ATOM 1598 C CA . THR A 1 211 ? -11.484 14.344 5.527 1 98.12 211 THR A CA 1
ATOM 1599 C C . THR A 1 211 ? -11.289 13.867 4.094 1 98.12 211 THR A C 1
ATOM 1601 O O . THR A 1 211 ? -12.227 13.375 3.461 1 98.12 211 THR A O 1
ATOM 1604 N N . PRO A 1 212 ? -10.078 14.039 3.559 1 98.44 212 PRO A N 1
ATOM 1605 C CA . PRO A 1 212 ? -9.836 13.602 2.18 1 98.44 212 PRO A CA 1
ATOM 1606 C C . PRO A 1 212 ? -9.719 12.086 2.049 1 98.44 212 PRO A C 1
ATOM 1608 O O . PRO A 1 212 ? -9.812 11.547 0.944 1 98.44 212 PRO A O 1
ATOM 1611 N N . GLU A 1 213 ? -9.453 11.406 3.115 1 97.88 213 GLU A N 1
ATOM 1612 C CA . GLU A 1 213 ? -9.398 9.953 3.176 1 97.88 213 GLU A CA 1
ATOM 1613 C C . GLU A 1 213 ? -10.328 9.406 4.25 1 97.88 213 GLU A C 1
ATOM 1615 O O . GLU A 1 213 ? -10.016 9.461 5.441 1 97.88 213 GLU A O 1
ATOM 1620 N N . PRO A 1 214 ? -11.438 8.859 3.805 1 94.56 214 PRO A N 1
ATOM 1621 C CA . PRO A 1 214 ? -12.43 8.406 4.781 1 94.56 214 PRO A CA 1
ATOM 1622 C C . PRO A 1 214 ? -11.859 7.391 5.773 1 94.56 214 PRO A C 1
ATOM 1624 O O . PRO A 1 214 ? -10.906 6.672 5.449 1 94.56 214 PRO A O 1
ATOM 1627 N N . GLU A 1 215 ? -12.469 7.367 7.004 1 91.69 215 GLU A N 1
ATOM 1628 C CA . GLU A 1 215 ? -11.922 6.5 8.047 1 91.69 215 GLU A CA 1
ATOM 1629 C C . GLU A 1 215 ? -13.039 5.859 8.867 1 91.69 215 GLU A C 1
ATOM 1631 O O . GLU A 1 215 ? -12.773 5.148 9.836 1 91.69 215 GLU A O 1
ATOM 1636 N N . ARG A 1 216 ? -14.195 6.145 8.562 1 90.38 216 ARG A N 1
ATOM 1637 C CA . ARG A 1 216 ? -15.336 5.582 9.281 1 90.38 216 ARG A CA 1
ATOM 1638 C C . ARG A 1 216 ? -16.531 5.379 8.352 1 90.38 216 ARG A C 1
ATOM 1640 O O . ARG A 1 216 ? -16.531 5.867 7.223 1 90.38 216 ARG A O 1
ATOM 1647 N N . TYR A 1 217 ? -17.438 4.645 8.922 1 92 217 TYR A N 1
ATOM 1648 C CA . TYR A 1 217 ? -18.625 4.285 8.156 1 92 217 TYR A CA 1
ATOM 1649 C C . TYR A 1 217 ? -19.734 5.332 8.32 1 92 217 TYR A C 1
ATOM 1651 O O . TYR A 1 217 ? -20.688 5.125 9.062 1 92 217 TYR A O 1
ATOM 1659 N N . VAL A 1 218 ? -19.547 6.488 7.754 1 86.56 218 VAL A N 1
ATOM 1660 C CA . VAL A 1 218 ? -20.531 7.555 7.883 1 86.56 218 VAL A CA 1
ATOM 1661 C C . VAL A 1 218 ? -20.891 8.102 6.504 1 86.56 218 VAL A C 1
ATOM 1663 O O . VAL A 1 218 ? -20.047 8.148 5.605 1 86.56 218 VAL A O 1
ATOM 1666 N N . ASP A 1 219 ? -22.109 8.398 6.406 1 83.69 219 ASP A N 1
ATOM 1667 C CA . ASP A 1 219 ? -22.562 8.984 5.148 1 83.69 219 ASP A CA 1
ATOM 1668 C C . ASP A 1 219 ? -22.547 10.508 5.207 1 83.69 219 ASP A C 1
ATOM 1670 O O . ASP A 1 219 ? -23.609 11.141 5.34 1 83.69 219 ASP A O 1
ATOM 1674 N N . ASN A 1 220 ? -21.422 11.078 5.145 1 89 220 ASN A N 1
ATOM 1675 C CA . ASN A 1 220 ? -21.281 12.531 5.227 1 89 220 ASN A CA 1
ATOM 1676 C C . ASN A 1 220 ? -20.406 13.062 4.086 1 89 220 ASN A C 1
ATOM 1678 O O . ASN A 1 220 ? -19.75 14.086 4.238 1 89 220 ASN A O 1
ATOM 1682 N N . ASP A 1 221 ? -20.297 12.273 3.047 1 91.44 221 ASP A N 1
ATOM 1683 C CA . ASP A 1 221 ? -19.672 12.641 1.786 1 91.44 221 ASP A CA 1
ATOM 1684 C C . ASP A 1 221 ? -18.188 12.984 1.994 1 91.44 221 ASP A C 1
ATOM 1686 O O . ASP A 1 221 ? -17.75 14.062 1.605 1 91.44 221 ASP A O 1
ATOM 1690 N N . PRO A 1 222 ? -17.406 12.102 2.564 1 95.06 222 PRO A N 1
ATOM 1691 C CA . PRO A 1 222 ? -15.969 12.32 2.717 1 95.06 222 PRO A CA 1
ATOM 1692 C C . PRO A 1 222 ? -15.188 12.008 1.441 1 95.06 222 PRO A C 1
ATOM 1694 O O . PRO A 1 222 ? -15.781 11.602 0.438 1 95.06 222 PRO A O 1
ATOM 1697 N N . GLY A 1 223 ? -13.898 12.305 1.448 1 96.94 223 GLY A N 1
ATOM 1698 C CA . GLY A 1 223 ? -13.016 11.781 0.418 1 96.94 223 GLY A CA 1
ATOM 1699 C C . GLY A 1 223 ? -12.664 12.805 -0.644 1 96.94 223 GLY A C 1
ATOM 1700 O O . GLY A 1 223 ? -12.234 12.445 -1.743 1 96.94 223 GLY A O 1
ATOM 1701 N N . GLN A 1 224 ? -12.883 14.086 -0.334 1 97.06 224 GLN A N 1
ATOM 1702 C CA . GLN A 1 224 ? -12.625 15.109 -1.345 1 97.06 224 GLN A CA 1
ATOM 1703 C C . GLN A 1 224 ? -11.938 16.328 -0.734 1 97.06 224 GLN A C 1
ATOM 1705 O O . GLN A 1 224 ? -11.836 16.438 0.489 1 97.06 224 GLN A O 1
ATOM 1710 N N . VAL A 1 225 ? -11.438 17.125 -1.558 1 98.75 225 VAL A N 1
ATOM 1711 C CA . VAL A 1 225 ? -11 18.469 -1.223 1 98.75 225 VAL A CA 1
ATOM 1712 C C . VAL A 1 225 ? -11.836 19.5 -1.983 1 98.75 225 VAL A C 1
ATOM 1714 O O . VAL A 1 225 ? -12.547 19.141 -2.93 1 98.75 225 VAL A O 1
ATOM 1717 N N . LEU A 1 226 ? -11.781 20.703 -1.517 1 98.88 226 LEU A N 1
ATOM 1718 C CA . LEU A 1 226 ? -12.562 21.75 -2.158 1 98.88 226 LEU A CA 1
ATOM 1719 C C . LEU A 1 226 ? -11.664 22.719 -2.91 1 98.88 226 LEU A C 1
ATOM 1721 O O . LEU A 1 226 ? -10.711 23.25 -2.344 1 98.88 226 LEU A O 1
ATOM 1725 N N . LEU A 1 227 ? -11.945 22.859 -4.152 1 98.88 227 LEU A N 1
ATOM 1726 C CA . LEU A 1 227 ? -11.367 23.953 -4.926 1 98.88 227 LEU A CA 1
ATOM 1727 C C . LEU A 1 227 ? -12.227 25.203 -4.812 1 98.88 227 LEU A C 1
ATOM 1729 O O . LEU A 1 227 ? -13.391 25.203 -5.207 1 98.88 227 LEU A O 1
ATOM 1733 N N . VAL A 1 228 ? -11.672 26.219 -4.277 1 98.88 228 VAL A N 1
ATOM 1734 C CA . VAL A 1 228 ? -12.398 27.453 -4.02 1 98.88 228 VAL A CA 1
ATOM 1735 C C . VAL A 1 228 ? -11.844 28.578 -4.902 1 98.88 228 VAL A C 1
ATOM 1737 O O . VAL A 1 228 ? -10.648 28.859 -4.859 1 98.88 228 VAL A O 1
ATOM 1740 N N . GLU A 1 229 ? -12.688 29.156 -5.66 1 98.75 229 GLU A N 1
ATOM 1741 C CA . GLU A 1 229 ? -12.312 30.266 -6.527 1 98.75 229 GLU A CA 1
ATOM 1742 C C . GLU A 1 229 ? -13.062 31.547 -6.141 1 98.75 229 GLU A C 1
ATOM 1744 O O . GLU A 1 229 ? -14.289 31.547 -6.047 1 98.75 229 GLU A O 1
ATOM 1749 N N . ILE A 1 230 ? -12.289 32.562 -5.887 1 98.25 230 ILE A N 1
ATOM 1750 C CA . ILE A 1 230 ? -12.852 33.844 -5.531 1 98.25 230 ILE A CA 1
ATOM 1751 C C . ILE A 1 230 ? -12.367 34.906 -6.516 1 98.25 230 ILE A C 1
ATOM 1753 O O . ILE A 1 230 ? -11.164 35.188 -6.594 1 98.25 230 ILE A O 1
ATOM 1757 N N . ALA A 1 231 ? -13.289 35.531 -7.219 1 96.31 231 ALA A N 1
ATOM 1758 C CA . ALA A 1 231 ? -12.945 36.469 -8.297 1 96.31 231 ALA A CA 1
ATOM 1759 C C . ALA A 1 231 ? -12.344 37.75 -7.734 1 96.31 231 ALA A C 1
ATOM 1761 O O . ALA A 1 231 ? -11.391 38.281 -8.297 1 96.31 231 ALA A O 1
ATOM 1762 N N . ALA A 1 232 ? -12.945 38.281 -6.688 1 94.56 232 ALA A N 1
ATOM 1763 C CA . ALA A 1 232 ? -12.523 39.531 -6.031 1 94.56 232 ALA A CA 1
ATOM 1764 C C . ALA A 1 232 ? -13.078 39.625 -4.617 1 94.56 232 ALA A C 1
ATOM 1766 O O . ALA A 1 232 ? -14.016 38.906 -4.266 1 94.56 232 ALA A O 1
ATOM 1767 N N . PRO A 1 233 ? -12.422 40.469 -3.846 1 93.88 233 PRO A N 1
ATOM 1768 C CA . PRO A 1 233 ? -12.984 40.656 -2.508 1 93.88 233 PRO A CA 1
ATOM 1769 C C . PRO A 1 233 ? -14.477 41 -2.537 1 93.88 233 PRO A C 1
ATOM 1771 O O . PRO A 1 233 ? -14.906 41.781 -3.361 1 93.88 233 PRO A O 1
ATOM 1774 N N . GLY A 1 234 ? -15.164 40.281 -1.728 1 94.12 234 GLY A N 1
ATOM 1775 C CA . GLY A 1 234 ? -16.594 40.562 -1.643 1 94.12 234 GLY A CA 1
ATOM 1776 C C . GLY A 1 234 ? -17.422 39.656 -2.535 1 94.12 234 GLY A C 1
ATOM 1777 O O . GLY A 1 234 ? -18.625 39.531 -2.33 1 94.12 234 GLY A O 1
ATOM 1778 N N . MET A 1 235 ? -16.859 39.062 -3.455 1 96.19 235 MET A N 1
ATOM 1779 C CA . MET A 1 235 ? -17.594 38.188 -4.371 1 96.19 235 MET A CA 1
ATOM 1780 C C . MET A 1 235 ? -17.797 36.812 -3.754 1 96.19 235 MET A C 1
ATOM 1782 O O . MET A 1 235 ? -16.953 36.312 -2.988 1 96.19 235 MET A O 1
ATOM 1786 N N . VAL A 1 236 ? -18.875 36.188 -4.148 1 97.44 236 VAL A N 1
ATOM 1787 C CA . VAL A 1 236 ? -19.203 34.875 -3.639 1 97.44 236 VAL A CA 1
ATOM 1788 C C . VAL A 1 236 ? -18.25 33.844 -4.238 1 97.44 236 VAL A C 1
ATOM 1790 O O . VAL A 1 236 ? -18.031 33.812 -5.453 1 97.44 236 VAL A O 1
ATOM 1793 N N . PRO A 1 237 ? -17.703 32.969 -3.408 1 98.5 237 PRO A N 1
ATOM 1794 C CA . PRO A 1 237 ? -16.797 31.953 -3.918 1 98.5 237 PRO A CA 1
ATOM 1795 C C . PRO A 1 237 ? -17.516 30.875 -4.719 1 98.5 237 PRO A C 1
ATOM 1797 O O . PRO A 1 237 ? -18.672 30.547 -4.434 1 98.5 237 PRO A O 1
ATOM 1800 N N . GLN A 1 238 ? -16.875 30.391 -5.727 1 98.56 238 GLN A N 1
ATOM 1801 C CA . GLN A 1 238 ? -17.266 29.156 -6.398 1 98.56 238 GLN A CA 1
ATOM 1802 C C . GLN A 1 238 ? -16.531 27.953 -5.82 1 98.56 238 GLN A C 1
ATOM 1804 O O . GLN A 1 238 ? -15.297 27.922 -5.805 1 98.56 238 GLN A O 1
ATOM 1809 N N . VAL A 1 239 ? -17.312 26.984 -5.348 1 98.69 239 VAL A N 1
ATOM 1810 C CA . VAL A 1 239 ? -16.703 25.844 -4.672 1 98.69 239 VAL A CA 1
ATOM 1811 C C . VAL A 1 239 ? -16.969 24.578 -5.473 1 98.69 239 VAL A C 1
ATOM 1813 O O . VAL A 1 239 ? -18.109 24.266 -5.816 1 98.69 239 VAL A O 1
ATOM 1816 N N . THR A 1 240 ? -15.891 23.859 -5.828 1 98.5 240 THR A N 1
ATOM 1817 C CA . THR A 1 240 ? -15.977 22.594 -6.555 1 98.5 240 THR A CA 1
ATOM 1818 C C . THR A 1 240 ? -15.359 21.469 -5.746 1 98.5 240 THR A C 1
ATOM 1820 O O . THR A 1 240 ? -14.258 21.609 -5.207 1 98.5 240 THR A O 1
ATOM 1823 N N . ARG A 1 241 ? -16.078 20.438 -5.625 1 98.19 241 ARG A N 1
ATOM 1824 C CA . ARG A 1 241 ? -15.586 19.25 -4.922 1 98.19 241 ARG A CA 1
ATOM 1825 C C . ARG A 1 241 ? -14.695 18.406 -5.832 1 98.19 241 ARG A C 1
ATOM 1827 O O . ARG A 1 241 ? -15.055 18.141 -6.98 1 98.19 241 ARG A O 1
ATOM 1834 N N . HIS A 1 242 ? -13.555 18 -5.336 1 98.19 242 HIS A N 1
ATOM 1835 C CA . HIS A 1 242 ? -12.648 17.109 -6.059 1 98.19 242 HIS A CA 1
ATOM 1836 C C . HIS A 1 242 ? -12.344 15.852 -5.258 1 98.19 242 HIS A C 1
ATOM 1838 O O . HIS A 1 242 ? -11.68 15.914 -4.223 1 98.19 242 HIS A O 1
ATOM 1844 N N . PRO A 1 243 ? -12.797 14.703 -5.766 1 97.5 243 PRO A N 1
ATOM 1845 C CA . PRO A 1 243 ? -12.469 13.461 -5.062 1 97.5 243 PRO A CA 1
ATOM 1846 C C . PRO A 1 243 ? -10.977 13.141 -5.098 1 97.5 243 PRO A C 1
ATOM 1848 O O . PRO A 1 243 ? -10.344 13.258 -6.145 1 97.5 243 PRO A O 1
ATOM 1851 N N . VAL A 1 244 ? -10.391 12.789 -3.928 1 98.06 244 VAL A N 1
ATOM 1852 C CA . VAL A 1 244 ? -8.969 12.469 -3.877 1 98.06 244 VAL A CA 1
ATOM 1853 C C . VAL A 1 244 ? -8.758 11.203 -3.057 1 98.06 244 VAL A C 1
ATOM 1855 O O . VAL A 1 244 ? -7.66 10.625 -3.059 1 98.06 244 VAL A O 1
ATOM 1858 N N . GLY A 1 245 ? -9.766 10.789 -2.318 1 97.44 245 GLY A N 1
ATOM 1859 C CA . GLY A 1 245 ? -9.633 9.641 -1.441 1 97.44 245 GLY A CA 1
ATOM 1860 C C . GLY A 1 245 ? -9.359 8.352 -2.189 1 97.44 245 GLY A C 1
ATOM 1861 O O . GLY A 1 245 ? -9.867 8.141 -3.293 1 97.44 245 GLY A O 1
ATOM 1862 N N . GLN A 1 246 ? -8.586 7.492 -1.556 1 96.94 246 GLN A N 1
ATOM 1863 C CA . GLN A 1 246 ? -8.258 6.203 -2.154 1 96.94 246 GLN A CA 1
ATOM 1864 C C . GLN A 1 246 ? -9.344 5.168 -1.861 1 96.94 246 GLN A C 1
ATOM 1866 O O . GLN A 1 246 ? -9.727 4.395 -2.742 1 96.94 246 GLN A O 1
ATOM 1871 N N . TYR A 1 247 ? -9.836 5.164 -0.664 1 97.25 247 TYR A N 1
ATOM 1872 C CA . TYR A 1 247 ? -10.758 4.109 -0.257 1 97.25 247 TYR A CA 1
ATOM 1873 C C . TYR A 1 247 ? -12.156 4.672 -0.025 1 97.25 247 TYR A C 1
ATOM 1875 O O . TYR A 1 247 ? -12.312 5.848 0.309 1 97.25 247 TYR A O 1
ATOM 1883 N N . GLN A 1 248 ? -13.141 3.875 -0.208 1 96.19 248 GLN A N 1
ATOM 1884 C CA . GLN A 1 248 ? -14.547 4.148 0.093 1 96.19 248 GLN A CA 1
ATOM 1885 C C . GLN A 1 248 ? -15.055 3.229 1.2 1 96.19 248 GLN A C 1
ATOM 1887 O O . GLN A 1 248 ? -14.906 2.008 1.119 1 96.19 248 GLN A O 1
ATOM 1892 N N . TRP A 1 249 ? -15.609 3.844 2.193 1 96.56 249 TRP A N 1
ATOM 1893 C CA . TRP A 1 249 ? -16.125 3.102 3.338 1 96.56 249 TRP A CA 1
ATOM 1894 C C . TRP A 1 249 ? -17.641 2.951 3.248 1 96.56 249 TRP A C 1
ATOM 1896 O O . TRP A 1 249 ? -18.359 3.945 3.156 1 96.56 249 TRP A O 1
ATOM 1906 N N . VAL A 1 250 ? -18.109 1.713 3.307 1 95.69 250 VAL A N 1
ATOM 1907 C CA . VAL A 1 250 ? -19.547 1.503 3.182 1 95.69 250 VAL A CA 1
ATOM 1908 C C . VAL A 1 250 ? -20.031 0.574 4.293 1 95.69 250 VAL A C 1
ATOM 1910 O O . VAL A 1 250 ? -19.312 -0.353 4.688 1 95.69 250 VAL A O 1
ATOM 1913 N N . ARG A 1 251 ? -21.203 0.852 4.797 1 96.31 251 ARG A N 1
ATOM 1914 C CA . ARG A 1 251 ? -21.891 0.028 5.777 1 96.31 251 ARG A CA 1
ATOM 1915 C C . ARG A 1 251 ? -23.234 -0.44 5.246 1 96.31 251 ARG A C 1
ATOM 1917 O O . ARG A 1 251 ? -24.078 0.376 4.844 1 96.31 251 ARG A O 1
ATOM 1924 N N . TRP A 1 252 ? -23.438 -1.714 5.188 1 96.06 252 TRP A N 1
ATOM 1925 C CA . TRP A 1 252 ? -24.688 -2.295 4.711 1 96.06 252 TRP A CA 1
ATOM 1926 C C . TRP A 1 252 ? -25.375 -3.09 5.812 1 96.06 252 TRP A C 1
ATOM 1928 O O . TRP A 1 252 ? -24.719 -3.799 6.578 1 96.06 252 TRP A O 1
ATOM 1938 N N . GLU A 1 253 ? -26.609 -2.938 5.926 1 95.56 253 GLU A N 1
ATOM 1939 C CA . GLU A 1 253 ? -27.453 -3.764 6.789 1 95.56 253 GLU A CA 1
ATOM 1940 C C . GLU A 1 253 ? -28.234 -4.793 5.977 1 95.56 253 GLU A C 1
ATOM 1942 O O . GLU A 1 253 ? -28.797 -4.465 4.934 1 95.56 253 GLU A O 1
ATOM 1947 N N . ARG A 1 254 ? -28.172 -6.094 6.504 1 96 254 ARG A N 1
ATOM 1948 C CA . ARG A 1 254 ? -28.922 -7.148 5.824 1 96 254 ARG A CA 1
ATOM 1949 C C . ARG A 1 254 ? -29.562 -8.102 6.832 1 96 254 ARG A C 1
ATOM 1951 O O . ARG A 1 254 ? -28.875 -8.672 7.68 1 96 254 ARG A O 1
ATOM 1958 N N . GLU A 1 255 ? -30.844 -8.188 6.773 1 96.44 255 GLU A N 1
ATOM 1959 C CA . GLU A 1 255 ? -31.578 -9.188 7.539 1 96.44 255 GLU A CA 1
ATOM 1960 C C . GLU A 1 255 ? -31.969 -10.375 6.664 1 96.44 255 GLU A C 1
ATOM 1962 O O . GLU A 1 255 ? -32.625 -10.203 5.625 1 96.44 255 GLU A O 1
ATOM 1967 N N . PHE A 1 256 ? -31.562 -11.57 7.137 1 95.69 256 PHE A N 1
ATOM 1968 C CA . PHE A 1 256 ? -31.859 -12.781 6.383 1 95.69 256 PHE A CA 1
ATOM 1969 C C . PHE A 1 256 ? -33.188 -13.383 6.836 1 95.69 256 PHE A C 1
ATOM 1971 O O . PHE A 1 256 ? -33.438 -13.562 8.031 1 95.69 256 PHE A O 1
ATOM 1978 N N . GLN A 1 257 ? -34.062 -13.656 5.883 1 93.38 257 GLN A N 1
ATOM 1979 C CA . GLN A 1 257 ? -35.344 -14.312 6.164 1 93.38 257 GLN A CA 1
ATOM 1980 C C . GLN A 1 257 ? -35.438 -15.633 5.406 1 93.38 257 GLN A C 1
ATOM 1982 O O . GLN A 1 257 ? -36.094 -16.562 5.875 1 93.38 257 GLN A O 1
ATOM 1987 N N . VAL A 1 258 ? -34.875 -15.602 4.23 1 90 258 VAL A N 1
ATOM 1988 C CA . VAL A 1 258 ? -34.875 -16.766 3.359 1 90 258 VAL A CA 1
ATOM 1989 C C . VAL A 1 258 ? -33.5 -16.984 2.775 1 90 258 VAL A C 1
ATOM 1991 O O . VAL A 1 258 ? -32.656 -16.078 2.809 1 90 258 VAL A O 1
ATOM 1994 N N . ALA A 1 259 ? -33.25 -18.188 2.252 1 86.88 259 ALA A N 1
ATOM 1995 C CA . ALA A 1 259 ? -31.953 -18.562 1.707 1 86.88 259 ALA A CA 1
ATOM 1996 C C . ALA A 1 259 ? -31.562 -17.656 0.547 1 86.88 259 ALA A C 1
ATOM 1998 O O . ALA A 1 259 ? -30.391 -17.344 0.362 1 86.88 259 ALA A O 1
ATOM 1999 N N . GLU A 1 260 ? -32.531 -17.156 -0.193 1 91.06 260 GLU A N 1
ATOM 2000 C CA . GLU A 1 260 ? -32.312 -16.312 -1.365 1 91.06 260 GLU A CA 1
ATOM 2001 C C . GLU A 1 260 ? -31.688 -14.977 -0.975 1 91.06 260 GLU A C 1
ATOM 2003 O O . GLU A 1 260 ? -31.062 -14.312 -1.802 1 91.06 260 GLU A O 1
ATOM 2008 N N . ASP A 1 261 ? -31.828 -14.625 0.239 1 95.12 261 ASP A N 1
ATOM 2009 C CA . ASP A 1 261 ? -31.25 -13.375 0.724 1 95.12 261 ASP A CA 1
ATOM 2010 C C . ASP A 1 261 ? -29.719 -13.438 0.722 1 95.12 261 ASP A C 1
ATOM 2012 O O . ASP A 1 261 ? -29.047 -12.422 0.548 1 95.12 261 ASP A O 1
ATOM 2016 N N . VAL A 1 262 ? -29.234 -14.633 0.93 1 96.31 262 VAL A N 1
ATOM 2017 C CA . VAL A 1 262 ? -27.797 -14.836 0.904 1 96.31 262 VAL A CA 1
ATOM 2018 C C . VAL A 1 262 ? -27.266 -14.578 -0.502 1 96.31 262 VAL A C 1
ATOM 2020 O O . VAL A 1 262 ? -26.219 -13.93 -0.668 1 96.31 262 VAL A O 1
ATOM 2023 N N . ASP A 1 263 ? -28 -15.008 -1.484 1 96.5 263 ASP A N 1
ATOM 2024 C CA . ASP A 1 263 ? -27.594 -14.797 -2.873 1 96.5 263 ASP A CA 1
ATOM 2025 C C . ASP A 1 263 ? -27.625 -13.32 -3.24 1 96.5 263 ASP A C 1
ATOM 2027 O O . ASP A 1 263 ? -26.75 -12.828 -3.955 1 96.5 263 ASP A O 1
ATOM 2031 N N . ALA A 1 264 ? -28.594 -12.672 -2.762 1 96.81 264 ALA A N 1
ATOM 2032 C CA . ALA A 1 264 ? -28.719 -11.242 -3.033 1 96.81 264 ALA A CA 1
ATOM 2033 C C . ALA A 1 264 ? -27.547 -10.461 -2.457 1 96.81 264 ALA A C 1
ATOM 2035 O O . ALA A 1 264 ? -27.031 -9.547 -3.1 1 96.81 264 ALA A O 1
ATOM 2036 N N . LEU A 1 265 ? -27.203 -10.789 -1.254 1 97.5 265 LEU A N 1
ATOM 2037 C CA . LEU A 1 265 ? -26.047 -10.133 -0.656 1 97.5 265 LEU A CA 1
ATOM 2038 C C . LEU A 1 265 ? -24.781 -10.422 -1.457 1 97.5 265 LEU A C 1
ATOM 2040 O O . LEU A 1 265 ? -23.953 -9.531 -1.67 1 97.5 265 LEU A O 1
ATOM 2044 N N . ASP A 1 266 ? -24.656 -11.688 -1.872 1 97.12 266 ASP A N 1
ATOM 2045 C CA . ASP A 1 266 ? -23.484 -12.07 -2.66 1 97.12 266 ASP A CA 1
ATOM 2046 C C . ASP A 1 266 ? -23.406 -11.266 -3.951 1 97.12 266 ASP A C 1
ATOM 2048 O O . ASP A 1 266 ? -22.328 -10.812 -4.336 1 97.12 266 ASP A O 1
ATOM 2052 N N . GLU A 1 267 ? -24.5 -11.086 -4.578 1 97.25 267 GLU A N 1
ATOM 2053 C CA . GLU A 1 267 ? -24.547 -10.297 -5.805 1 97.25 267 GLU A CA 1
ATOM 2054 C C . GLU A 1 267 ? -24.125 -8.852 -5.547 1 97.25 267 GLU A C 1
ATOM 2056 O O . GLU A 1 267 ? -23.359 -8.281 -6.332 1 97.25 267 GLU A O 1
ATOM 2061 N N . ARG A 1 268 ? -24.578 -8.312 -4.516 1 97.19 268 ARG A N 1
ATOM 2062 C CA . ARG A 1 268 ? -24.203 -6.941 -4.16 1 97.19 268 ARG A CA 1
ATOM 2063 C C . ARG A 1 268 ? -22.703 -6.84 -3.865 1 97.19 268 ARG A C 1
ATOM 2065 O O . ARG A 1 268 ? -22.047 -5.914 -4.332 1 97.19 268 ARG A O 1
ATOM 2072 N N . LEU A 1 269 ? -22.219 -7.785 -3.082 1 97.38 269 LEU A N 1
ATOM 2073 C CA . LEU A 1 269 ? -20.797 -7.809 -2.715 1 97.38 269 LEU A CA 1
ATOM 2074 C C . LEU A 1 269 ? -19.922 -7.949 -3.949 1 97.38 269 LEU A C 1
ATOM 2076 O O . LEU A 1 269 ? -18.797 -7.426 -3.982 1 97.38 269 LEU A O 1
ATOM 2080 N N . SER A 1 270 ? -20.391 -8.625 -4.973 1 96.12 270 SER A N 1
ATOM 2081 C CA . SER A 1 270 ? -19.609 -8.898 -6.176 1 96.12 270 SER A CA 1
ATOM 2082 C C . SER A 1 270 ? -19.391 -7.621 -6.98 1 96.12 270 SER A C 1
ATOM 2084 O O . SER A 1 270 ? -18.531 -7.586 -7.867 1 96.12 270 SER A O 1
ATOM 2086 N N . THR A 1 271 ? -20.125 -6.598 -6.68 1 96.19 271 THR A N 1
ATOM 2087 C CA . THR A 1 271 ? -20 -5.336 -7.398 1 96.19 271 THR A CA 1
ATOM 2088 C C . THR A 1 271 ? -18.859 -4.5 -6.812 1 96.19 271 THR A C 1
ATOM 2090 O O . THR A 1 271 ? -18.438 -3.512 -7.41 1 96.19 271 THR A O 1
ATOM 2093 N N . LEU A 1 272 ? -18.344 -4.832 -5.707 1 96.81 272 LEU A N 1
ATOM 2094 C CA . LEU A 1 272 ? -17.312 -4.066 -5.027 1 96.81 272 LEU A CA 1
ATOM 2095 C C . LEU A 1 272 ? -15.922 -4.5 -5.484 1 96.81 272 LEU A C 1
ATOM 2097 O O . LEU A 1 272 ? -15.766 -5.574 -6.066 1 96.81 272 LEU A O 1
ATOM 2101 N N . ASP A 1 273 ? -14.969 -3.631 -5.281 1 95.31 273 ASP A N 1
ATOM 2102 C CA . ASP A 1 273 ? -13.586 -3.939 -5.645 1 95.31 273 ASP A CA 1
ATOM 2103 C C . ASP A 1 273 ? -12.625 -3.566 -4.516 1 95.31 273 ASP A C 1
ATOM 2105 O O . ASP A 1 273 ? -13.055 -3.354 -3.377 1 95.31 273 ASP A O 1
ATOM 2109 N N . SER A 1 274 ? -11.359 -3.52 -4.832 1 94.25 274 SER A N 1
ATOM 2110 C CA . SER A 1 274 ? -10.32 -3.422 -3.818 1 94.25 274 SER A CA 1
ATOM 2111 C C . SER A 1 274 ? -10.266 -2.025 -3.207 1 94.25 274 SER A C 1
ATOM 2113 O O . SER A 1 274 ? -9.508 -1.781 -2.266 1 94.25 274 SER A O 1
ATOM 2115 N N . ARG A 1 275 ? -11.102 -1.041 -3.6 1 95.62 275 ARG A N 1
ATOM 2116 C CA . ARG A 1 275 ? -11.148 0.315 -3.062 1 95.62 275 ARG A CA 1
ATOM 2117 C C . ARG A 1 275 ? -12.109 0.402 -1.879 1 95.62 275 ARG A C 1
ATOM 2119 O O . ARG A 1 275 ? -12.156 1.421 -1.186 1 95.62 275 ARG A O 1
ATOM 2126 N N . PHE A 1 276 ? -12.766 -0.66 -1.578 1 97.38 276 PHE A N 1
ATOM 2127 C CA . PHE A 1 276 ? -13.844 -0.554 -0.602 1 97.38 276 PHE A CA 1
ATOM 2128 C C . PHE A 1 276 ? -13.422 -1.154 0.735 1 97.38 276 PHE A C 1
ATOM 2130 O O . PHE A 1 276 ? -12.758 -2.193 0.774 1 97.38 276 PHE A O 1
ATOM 2137 N N . VAL A 1 277 ? -13.742 -0.478 1.778 1 97.62 277 VAL A N 1
ATOM 2138 C CA . VAL A 1 277 ? -13.781 -0.978 3.148 1 97.62 277 VAL A CA 1
ATOM 2139 C C . VAL A 1 277 ? -15.234 -1.187 3.58 1 97.62 277 VAL A C 1
ATOM 2141 O O . VAL A 1 277 ? -16.031 -0.24 3.6 1 97.62 277 VAL A O 1
ATOM 2144 N N . VAL A 1 278 ? -15.586 -2.43 3.963 1 97.44 278 VAL A N 1
ATOM 2145 C CA . VAL A 1 278 ? -17 -2.762 4.07 1 97.44 278 VAL A CA 1
ATOM 2146 C C . VAL A 1 278 ? -17.312 -3.271 5.48 1 97.44 278 VAL A C 1
ATOM 2148 O O . VAL A 1 278 ? -16.562 -4.102 6.02 1 97.44 278 VAL A O 1
ATOM 2151 N N . ARG A 1 279 ? -18.328 -2.768 6.051 1 97 279 ARG A N 1
ATOM 2152 C CA . ARG A 1 279 ? -18.922 -3.326 7.262 1 97 279 ARG A CA 1
ATOM 2153 C C . ARG A 1 279 ? -20.328 -3.859 6.988 1 97 279 ARG A C 1
ATOM 2155 O O . ARG A 1 279 ? -21.156 -3.158 6.414 1 97 279 ARG A O 1
ATOM 2162 N N . LEU A 1 280 ? -20.547 -5.125 7.379 1 97.25 280 LEU A N 1
ATOM 2163 C CA . LEU A 1 280 ? -21.859 -5.75 7.211 1 97.25 280 LEU A CA 1
ATOM 2164 C C . LEU A 1 280 ? -22.531 -5.977 8.562 1 97.25 280 LEU A C 1
ATOM 2166 O O . LEU A 1 280 ? -22 -6.684 9.414 1 97.25 280 LEU A O 1
ATOM 2170 N N . ASP A 1 281 ? -23.625 -5.344 8.773 1 96.75 281 ASP A N 1
ATOM 2171 C CA . ASP A 1 281 ? -24.484 -5.652 9.906 1 96.75 281 ASP A CA 1
ATOM 2172 C C . ASP A 1 281 ? -25.531 -6.699 9.531 1 96.75 281 ASP A C 1
ATOM 2174 O O . ASP A 1 281 ? -26.562 -6.371 8.914 1 96.75 281 ASP A O 1
ATOM 2178 N N . LEU A 1 282 ? -25.25 -7.953 9.984 1 96.75 282 LEU A N 1
ATOM 2179 C CA . LEU A 1 282 ? -26.047 -9.094 9.539 1 96.75 282 LEU A CA 1
ATOM 2180 C C . LEU A 1 282 ? -26.953 -9.602 10.664 1 96.75 282 LEU A C 1
ATOM 2182 O O . LEU A 1 282 ? -26.531 -9.641 11.82 1 96.75 282 LEU A O 1
ATOM 2186 N N . SER A 1 283 ? -28.172 -9.852 10.328 1 95.19 283 SER A N 1
ATOM 2187 C CA . SER A 1 283 ? -29.125 -10.383 11.289 1 95.19 283 SER A CA 1
ATOM 2188 C C . SER A 1 283 ? -30.156 -11.281 10.602 1 95.19 283 SER A C 1
ATOM 2190 O O . SER A 1 283 ? -30.156 -11.398 9.375 1 95.19 283 SER A O 1
ATOM 2192 N N . GLY A 1 284 ? -30.906 -12.094 11.5 1 94.69 284 GLY A N 1
ATOM 2193 C CA . GLY A 1 284 ? -32 -12.898 10.969 1 94.69 284 GLY A CA 1
ATOM 2194 C C . GLY A 1 284 ? -31.797 -14.383 11.18 1 94.69 284 GLY A C 1
ATOM 2195 O O . GLY A 1 284 ? -31.25 -14.805 12.195 1 94.69 284 GLY A O 1
ATOM 2196 N N . VAL A 1 285 ? -32.438 -15.172 10.25 1 91.69 285 VAL A N 1
ATOM 2197 C CA . VAL A 1 285 ? -32.438 -16.625 10.406 1 91.69 285 VAL A CA 1
ATOM 2198 C C . VAL A 1 285 ? -31.938 -17.281 9.133 1 91.69 285 VAL A C 1
ATOM 2200 O O . VAL A 1 285 ? -32.281 -16.875 8.023 1 91.69 285 VAL A O 1
ATOM 2203 N N . LEU A 1 286 ? -31.031 -18.25 9.367 1 90.25 286 LEU A N 1
ATOM 2204 C CA . LEU A 1 286 ? -30.5 -19.031 8.258 1 90.25 286 LEU A CA 1
ATOM 2205 C C . LEU A 1 286 ? -30.453 -20.516 8.617 1 90.25 286 LEU A C 1
ATOM 2207 O O . LEU A 1 286 ? -30.297 -20.875 9.789 1 90.25 286 LEU A O 1
ATOM 2211 N N . ASP A 1 287 ? -30.688 -21.328 7.598 1 86.62 287 ASP A N 1
ATOM 2212 C CA . ASP A 1 287 ? -30.391 -22.75 7.816 1 86.62 287 ASP A CA 1
ATOM 2213 C C . ASP A 1 287 ? -28.906 -23.016 7.672 1 86.62 287 ASP A C 1
ATOM 2215 O O . ASP A 1 287 ? -28.125 -22.109 7.391 1 86.62 287 ASP A O 1
ATOM 2219 N N . ILE A 1 288 ? -28.531 -24.219 7.879 1 82.06 288 ILE A N 1
ATOM 2220 C CA . ILE A 1 288 ? -27.125 -24.578 7.949 1 82.06 288 ILE A CA 1
ATOM 2221 C C . ILE A 1 288 ? -26.469 -24.391 6.582 1 82.06 288 ILE A C 1
ATOM 2223 O O . ILE A 1 288 ? -25.375 -23.844 6.477 1 82.06 288 ILE A O 1
ATOM 2227 N N . THR A 1 289 ? -27.141 -24.859 5.582 1 85.62 289 THR A N 1
ATOM 2228 C CA . THR A 1 289 ? -26.625 -24.766 4.223 1 85.62 289 THR A CA 1
ATOM 2229 C C . THR A 1 289 ? -26.453 -23.312 3.791 1 85.62 289 THR A C 1
ATOM 2231 O O . THR A 1 289 ? -25.422 -22.953 3.217 1 85.62 289 THR A O 1
ATOM 2234 N N . ALA A 1 290 ? -27.422 -22.531 4.113 1 90.06 290 ALA A N 1
ATOM 2235 C CA . ALA A 1 290 ? -27.375 -21.125 3.76 1 90.06 290 ALA A CA 1
ATOM 2236 C C . ALA A 1 290 ? -26.266 -20.406 4.516 1 90.06 290 ALA A C 1
ATOM 2238 O O . ALA A 1 290 ? -25.609 -19.516 3.967 1 90.06 290 ALA A O 1
ATOM 2239 N N . ARG A 1 291 ? -26.109 -20.75 5.73 1 88.44 291 ARG A N 1
ATOM 2240 C CA . ARG A 1 291 ? -25.031 -20.141 6.523 1 88.44 291 ARG A CA 1
ATOM 2241 C C . ARG A 1 291 ? -23.672 -20.484 5.945 1 88.44 291 ARG A C 1
ATOM 2243 O O . ARG A 1 291 ? -22.781 -19.625 5.883 1 88.44 291 ARG A O 1
ATOM 2250 N N . GLN A 1 292 ? -23.531 -21.766 5.582 1 86.81 292 GLN A N 1
ATOM 2251 C CA . GLN A 1 292 ? -22.266 -22.172 4.973 1 86.81 292 GLN A CA 1
ATOM 2252 C C . GLN A 1 292 ? -22 -21.391 3.689 1 86.81 292 GLN A C 1
ATOM 2254 O O . GLN A 1 292 ? -20.875 -20.953 3.457 1 86.81 292 GLN A O 1
ATOM 2259 N N . ARG A 1 293 ? -23.016 -21.234 2.916 1 93.19 293 ARG A N 1
ATOM 2260 C CA . ARG A 1 293 ? -22.906 -20.438 1.69 1 93.19 293 ARG A CA 1
ATOM 2261 C C . ARG A 1 293 ? -22.531 -19 2 1 93.19 293 ARG A C 1
ATOM 2263 O O . ARG A 1 293 ? -21.688 -18.406 1.31 1 93.19 293 ARG A O 1
ATOM 2270 N N . LEU A 1 294 ? -23.141 -18.438 3.025 1 94.25 294 LEU A N 1
ATOM 2271 C CA . LEU A 1 294 ? -22.828 -17.078 3.443 1 94.25 294 LEU A CA 1
ATOM 2272 C C . LEU A 1 294 ? -21.344 -16.953 3.797 1 94.25 294 LEU A C 1
ATOM 2274 O O . LEU A 1 294 ? -20.688 -16.016 3.342 1 94.25 294 LEU A O 1
ATOM 2278 N N . LEU A 1 295 ? -20.875 -17.891 4.539 1 92.25 295 LEU A N 1
ATOM 2279 C CA . LEU A 1 295 ? -19.484 -17.859 4.98 1 92.25 295 LEU A CA 1
ATOM 2280 C C . LEU A 1 295 ? -18.531 -17.938 3.789 1 92.25 295 LEU A C 1
ATOM 2282 O O . LEU A 1 295 ? -17.531 -17.234 3.742 1 92.25 295 LEU A O 1
ATOM 2286 N N . GLU A 1 296 ? -18.844 -18.75 2.873 1 92.12 296 GLU A N 1
ATOM 2287 C CA . GLU A 1 296 ? -18.031 -18.859 1.663 1 92.12 296 GLU A CA 1
ATOM 2288 C C . GLU A 1 296 ? -18.047 -17.562 0.864 1 92.12 296 GLU A C 1
ATOM 2290 O O . GLU A 1 296 ? -17 -17.109 0.394 1 92.12 296 GLU A O 1
ATOM 2295 N N . ASN A 1 297 ? -19.234 -16.984 0.743 1 95.75 297 ASN A N 1
ATOM 2296 C CA . ASN A 1 297 ? -19.375 -15.719 0.04 1 95.75 297 ASN A CA 1
ATOM 2297 C C . ASN A 1 297 ? -18.562 -14.609 0.712 1 95.75 297 ASN A C 1
ATOM 2299 O O . ASN A 1 297 ? -17.922 -13.812 0.036 1 95.75 297 ASN A O 1
ATOM 2303 N N . LEU A 1 298 ? -18.594 -14.578 1.994 1 95.69 298 LEU A N 1
ATOM 2304 C CA . LEU A 1 298 ? -17.875 -13.562 2.752 1 95.69 298 LEU A CA 1
ATOM 2305 C C . LEU A 1 298 ? -16.375 -13.734 2.59 1 95.69 298 LEU A C 1
ATOM 2307 O O . LEU A 1 298 ? -15.633 -12.75 2.518 1 95.69 298 LEU A O 1
ATOM 2311 N N . ALA A 1 299 ? -15.945 -14.984 2.537 1 93.25 299 ALA A N 1
ATOM 2312 C CA . ALA A 1 299 ? -14.531 -15.258 2.314 1 93.25 299 ALA A CA 1
ATOM 2313 C C . ALA A 1 299 ? -14.078 -14.734 0.953 1 93.25 299 ALA A C 1
ATOM 2315 O O . ALA A 1 299 ? -13.023 -14.109 0.839 1 93.25 299 ALA A O 1
ATOM 2316 N N . VAL A 1 300 ? -14.883 -14.953 -0.027 1 95.19 300 VAL A N 1
ATOM 2317 C CA . VAL A 1 300 ? -14.594 -14.477 -1.377 1 95.19 300 VAL A CA 1
ATOM 2318 C C . VAL A 1 300 ? -14.594 -12.953 -1.4 1 95.19 300 VAL A C 1
ATOM 2320 O O . VAL A 1 300 ? -13.672 -12.328 -1.938 1 95.19 300 VAL A O 1
ATOM 2323 N N . ALA A 1 301 ? -15.547 -12.352 -0.778 1 96.94 301 ALA A N 1
ATOM 2324 C CA . ALA A 1 301 ? -15.68 -10.898 -0.74 1 96.94 301 ALA A CA 1
ATOM 2325 C C . ALA A 1 301 ? -14.508 -10.266 0.002 1 96.94 301 ALA A C 1
ATOM 2327 O O . ALA A 1 301 ? -14.031 -9.188 -0.372 1 96.94 301 ALA A O 1
ATOM 2328 N N . SER A 1 302 ? -14.086 -10.93 1.042 1 96.25 302 SER A N 1
ATOM 2329 C CA . SER A 1 302 ? -12.984 -10.406 1.844 1 96.25 302 SER A CA 1
ATOM 2330 C C . SER A 1 302 ? -11.711 -10.266 1.01 1 96.25 302 SER A C 1
ATOM 2332 O O . SER A 1 302 ? -10.906 -9.367 1.249 1 96.25 302 SER A O 1
ATOM 2334 N N . ALA A 1 303 ? -11.531 -11.102 0.049 1 95.31 303 ALA A N 1
ATOM 2335 C CA . ALA A 1 303 ? -10.359 -11.055 -0.814 1 95.31 303 ALA A CA 1
ATOM 2336 C C . ALA A 1 303 ? -10.508 -9.977 -1.888 1 95.31 303 ALA A C 1
ATOM 2338 O O . ALA A 1 303 ? -9.516 -9.484 -2.426 1 95.31 303 ALA A O 1
ATOM 2339 N N . ARG A 1 304 ? -11.695 -9.656 -2.197 1 95.88 304 ARG A N 1
ATOM 2340 C CA . ARG A 1 304 ? -11.992 -8.711 -3.271 1 95.88 304 ARG A CA 1
ATOM 2341 C C . ARG A 1 304 ? -11.867 -7.27 -2.785 1 95.88 304 ARG A C 1
ATOM 2343 O O . ARG A 1 304 ? -11.367 -6.406 -3.512 1 95.88 304 ARG A O 1
ATOM 2350 N N . VAL A 1 305 ? -12.242 -7.059 -1.562 1 97.44 305 VAL A N 1
ATOM 2351 C CA . VAL A 1 305 ? -12.258 -5.699 -1.032 1 97.44 305 VAL A CA 1
ATOM 2352 C C . VAL A 1 305 ? -11.023 -5.465 -0.171 1 97.44 305 VAL A C 1
ATOM 2354 O O . VAL A 1 305 ? -10.273 -6.402 0.123 1 97.44 305 VAL A O 1
ATOM 2357 N N . ARG A 1 306 ? -10.742 -4.195 0.146 1 96.44 306 ARG A N 1
ATOM 2358 C CA . ARG A 1 306 ? -9.602 -3.859 0.982 1 96.44 306 ARG A CA 1
ATOM 2359 C C . ARG A 1 306 ? -9.742 -4.465 2.375 1 96.44 306 ARG A C 1
ATOM 2361 O O . ARG A 1 306 ? -8.781 -5.016 2.92 1 96.44 306 ARG A O 1
ATOM 2368 N N . ALA A 1 307 ? -10.914 -4.34 2.961 1 96.31 307 ALA A N 1
ATOM 2369 C CA . ALA A 1 307 ? -11.227 -4.906 4.273 1 96.31 307 ALA A CA 1
ATOM 2370 C C . ALA A 1 307 ? -12.719 -5.18 4.414 1 96.31 307 ALA A C 1
ATOM 2372 O O . ALA A 1 307 ? -13.547 -4.418 3.906 1 96.31 307 ALA A O 1
ATOM 2373 N N . LEU A 1 308 ? -13.031 -6.281 5.035 1 96.56 308 LEU A N 1
ATOM 2374 C CA . LEU A 1 308 ? -14.414 -6.668 5.289 1 96.56 308 LEU A CA 1
ATOM 2375 C C . LEU A 1 308 ? -14.625 -7.004 6.762 1 96.56 308 LEU A C 1
ATOM 2377 O O . LEU A 1 308 ? -13.945 -7.879 7.305 1 96.56 308 LEU A O 1
ATOM 2381 N N . GLU A 1 309 ? -15.508 -6.25 7.383 1 95 309 GLU A N 1
ATOM 2382 C CA . GLU A 1 309 ? -15.922 -6.523 8.758 1 95 309 GLU A CA 1
ATOM 2383 C C . GLU A 1 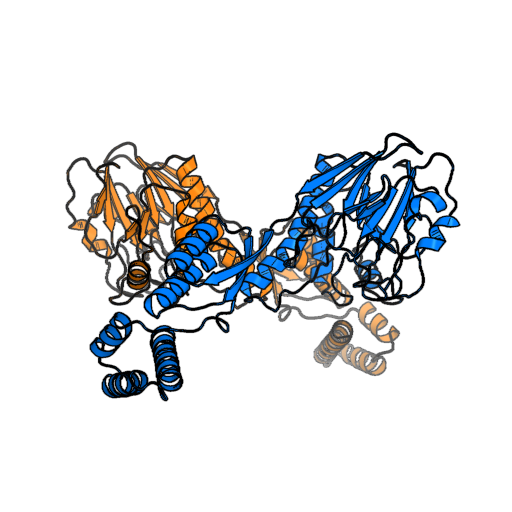309 ? -17.375 -6.988 8.812 1 95 309 GLU A C 1
ATOM 2385 O O . GLU A 1 309 ? -18.234 -6.422 8.141 1 95 309 GLU A O 1
ATOM 2390 N N . TYR A 1 310 ? -17.594 -8.07 9.531 1 94.44 310 TYR A N 1
ATOM 2391 C CA . TYR A 1 310 ? -18.953 -8.547 9.742 1 94.44 310 TYR A CA 1
ATOM 2392 C C . TYR A 1 310 ? -19.078 -9.266 11.078 1 94.44 310 TYR A C 1
ATOM 2394 O O . TYR A 1 310 ? -18.078 -9.664 11.672 1 94.44 310 TYR A O 1
ATOM 2402 N N . ASP A 1 311 ? -20.297 -9.273 11.594 1 89.5 311 ASP A N 1
ATOM 2403 C CA . ASP A 1 311 ? -20.656 -9.992 12.805 1 89.5 311 ASP A CA 1
ATOM 2404 C C . ASP A 1 311 ? -21.828 -10.93 12.555 1 89.5 311 ASP A C 1
ATOM 2406 O O . ASP A 1 311 ? -22.859 -10.516 12 1 89.5 311 ASP A O 1
ATOM 2410 N N . LEU A 1 312 ? -21.656 -12.195 12.984 1 88.5 312 LEU A N 1
ATOM 2411 C CA . LEU A 1 312 ? -22.672 -13.203 12.711 1 88.5 312 LEU A CA 1
ATOM 2412 C C . LEU A 1 312 ? -23.531 -13.453 13.945 1 88.5 312 LEU A C 1
ATOM 2414 O O . LEU A 1 312 ? -24.438 -14.289 13.922 1 88.5 312 LEU A O 1
ATOM 2418 N N . ALA A 1 313 ? -23.266 -12.727 15.023 1 84.62 313 ALA A N 1
ATOM 2419 C CA . ALA A 1 313 ? -23.859 -13.008 16.328 1 84.62 313 ALA A CA 1
ATOM 2420 C C . ALA A 1 313 ? -25.391 -12.898 16.266 1 84.62 313 ALA A C 1
ATOM 2422 O O . ALA A 1 313 ? -26.094 -13.578 17 1 84.62 313 ALA A O 1
ATOM 2423 N N . GLU A 1 314 ? -25.938 -12.086 15.43 1 90.62 314 GLU A N 1
ATOM 2424 C CA . GLU A 1 314 ? -27.375 -11.828 15.375 1 90.62 314 GLU A CA 1
ATOM 2425 C C . GLU A 1 314 ? -28.062 -12.719 14.344 1 90.62 314 GLU A C 1
ATOM 2427 O O . GLU A 1 314 ? -29.219 -12.477 13.977 1 90.62 314 GLU A O 1
ATOM 2432 N N . ILE A 1 315 ? -27.312 -13.734 13.828 1 89.06 315 ILE A N 1
ATOM 2433 C CA . ILE A 1 315 ? -27.875 -14.719 12.922 1 89.06 315 ILE A CA 1
ATOM 2434 C C . ILE A 1 315 ? -28.25 -15.984 13.695 1 89.06 315 ILE A C 1
ATOM 2436 O O . ILE A 1 315 ? -27.375 -16.625 14.297 1 89.06 315 ILE A O 1
ATOM 2440 N N . ARG A 1 316 ? -29.469 -16.359 13.703 1 84.56 316 ARG A N 1
ATOM 2441 C CA . ARG A 1 316 ? -29.938 -17.578 14.336 1 84.56 316 ARG A CA 1
ATOM 2442 C C . ARG A 1 316 ? -30.016 -18.719 13.32 1 84.56 316 ARG A C 1
ATOM 2444 O O . ARG A 1 316 ? -30.453 -18.516 12.188 1 84.56 316 ARG A O 1
ATOM 2451 N N . LEU A 1 317 ? -29.578 -19.875 13.75 1 80.81 317 LEU A N 1
ATOM 2452 C CA . LEU A 1 317 ? -29.609 -21.047 12.875 1 80.81 317 LEU A CA 1
ATOM 2453 C C . LEU A 1 317 ? -30.906 -21.828 13.07 1 80.81 317 LEU A C 1
ATOM 2455 O O . LEU A 1 317 ? -31.312 -22.109 14.203 1 80.81 317 LEU A O 1
ATOM 2459 N N . GLN A 1 318 ? -31.562 -22.078 11.984 1 80 318 GLN A N 1
ATOM 2460 C CA . GLN A 1 318 ? -32.75 -22.938 11.961 1 80 318 GLN A CA 1
ATOM 2461 C C . GLN A 1 318 ? -32.531 -24.109 11.016 1 80 318 GLN A C 1
ATOM 2463 O O . GLN A 1 318 ? -32.875 -24.031 9.836 1 80 318 GLN A O 1
ATOM 2468 N N . PRO A 1 319 ? -32 -25.219 11.531 1 75.62 319 PRO A N 1
ATOM 2469 C CA . PRO A 1 319 ? -31.719 -26.375 10.672 1 75.62 319 PRO A CA 1
ATOM 2470 C C . PRO A 1 319 ? -32.969 -26.938 9.992 1 75.62 319 PRO A C 1
ATOM 2472 O O . PRO A 1 319 ? -34.031 -26.953 10.594 1 75.62 319 PRO A O 1
ATOM 2475 N N . THR A 1 320 ? -32.844 -27.188 8.727 1 76.19 320 THR A N 1
ATOM 2476 C CA . THR A 1 320 ? -33.906 -27.875 7.996 1 76.19 320 THR A CA 1
ATOM 2477 C C . THR A 1 320 ? -33.812 -29.391 8.18 1 76.19 320 THR A C 1
ATOM 2479 O O . THR A 1 320 ? -32.844 -29.891 8.758 1 76.19 320 THR A O 1
ATOM 2482 N N . ASP A 1 321 ? -34.844 -30.062 7.742 1 74.06 321 ASP A N 1
ATOM 2483 C CA . ASP A 1 321 ? -34.781 -31.531 7.777 1 74.06 321 ASP A CA 1
ATOM 2484 C C . ASP A 1 321 ? -33.594 -32.062 6.957 1 74.06 321 ASP A C 1
ATOM 2486 O O . ASP A 1 321 ? -32.969 -33.031 7.344 1 74.06 321 ASP A O 1
ATOM 2490 N N . ALA A 1 322 ? -33.438 -31.438 5.918 1 74.88 322 ALA A N 1
ATOM 2491 C CA . ALA A 1 322 ? -32.312 -31.812 5.051 1 74.88 322 ALA A CA 1
ATOM 2492 C C . ALA A 1 322 ? -30.969 -31.594 5.746 1 74.88 322 ALA A C 1
ATOM 2494 O O . ALA A 1 322 ? -30.062 -32.406 5.613 1 74.88 322 ALA A O 1
ATOM 2495 N N . ASP A 1 323 ? -30.891 -30.594 6.555 1 70.12 323 ASP A N 1
ATOM 2496 C CA . ASP A 1 323 ? -29.688 -30.281 7.316 1 70.12 323 ASP A CA 1
ATOM 2497 C C . ASP A 1 323 ? -29.391 -31.375 8.344 1 70.12 323 ASP A C 1
ATOM 2499 O O . AS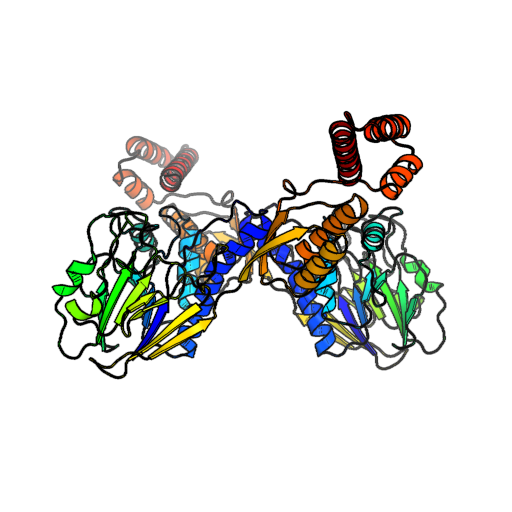P A 1 323 ? -28.25 -31.812 8.469 1 70.12 323 ASP A O 1
ATOM 2503 N N . ILE A 1 324 ? -30.391 -31.766 8.906 1 66.19 324 ILE A N 1
ATOM 2504 C CA . ILE A 1 324 ? -30.297 -32.781 9.961 1 66.19 324 ILE A CA 1
ATOM 2505 C C . ILE A 1 324 ? -29.891 -34.125 9.352 1 66.19 324 ILE A C 1
ATOM 2507 O O . ILE A 1 324 ? -29.047 -34.812 9.898 1 66.19 324 ILE A O 1
ATOM 2511 N N . ALA A 1 325 ? -30.406 -34.344 8.227 1 68.5 325 ALA A N 1
ATOM 2512 C CA . ALA A 1 325 ? -30.094 -35.594 7.531 1 68.5 325 ALA A CA 1
ATOM 2513 C C . ALA A 1 325 ? -28.641 -35.625 7.098 1 68.5 325 ALA A C 1
ATOM 2515 O O . ALA A 1 325 ? -27.969 -36.656 7.234 1 68.5 325 ALA A O 1
ATOM 2516 N N . ASN A 1 326 ? -28.172 -34.594 6.57 1 67.62 326 ASN A N 1
ATOM 2517 C CA . ASN A 1 326 ? -26.797 -34.469 6.09 1 67.62 326 ASN A CA 1
ATOM 2518 C C . ASN A 1 326 ? -25.797 -34.594 7.234 1 67.62 326 ASN A C 1
ATOM 2520 O O . ASN A 1 326 ? -24.719 -35.156 7.074 1 67.62 326 ASN A O 1
ATOM 2524 N N . MET A 1 327 ? -26.109 -34.031 8.32 1 62.5 327 MET A N 1
ATOM 2525 C CA . MET A 1 327 ? -25.234 -34.094 9.5 1 62.5 327 MET A CA 1
ATOM 2526 C C . MET A 1 327 ? -25.141 -35.531 10.023 1 62.5 327 MET A C 1
ATOM 2528 O O . MET A 1 327 ? -24.078 -35.938 10.508 1 62.5 327 MET A O 1
ATOM 2532 N N . GLN A 1 328 ? -26.234 -36.188 9.961 1 58.56 328 GLN A N 1
ATOM 2533 C CA . GLN A 1 328 ? -26.266 -37.594 10.367 1 58.56 328 GLN A CA 1
ATOM 2534 C C . GLN A 1 328 ? -25.391 -38.438 9.461 1 58.56 328 GLN A C 1
ATOM 2536 O O . GLN A 1 328 ? -24.688 -39.344 9.93 1 58.56 328 GLN A O 1
ATOM 2541 N N . ALA A 1 329 ? -25.375 -38.156 8.242 1 57.59 329 ALA A N 1
ATOM 2542 C CA . ALA A 1 329 ? -24.625 -38.938 7.258 1 57.59 329 ALA A CA 1
ATOM 2543 C C . ALA A 1 329 ? -23.125 -38.75 7.449 1 57.59 329 ALA A C 1
ATOM 2545 O O . ALA A 1 329 ? -22.344 -39.688 7.191 1 57.59 329 ALA A O 1
ATOM 2546 N N . ASP A 1 330 ? -22.719 -37.75 7.781 1 57.44 330 ASP A N 1
ATOM 2547 C CA . ASP A 1 330 ? -21.281 -37.5 7.891 1 57.44 330 ASP A CA 1
ATOM 2548 C C . ASP A 1 330 ? -20.719 -38.094 9.18 1 57.44 330 ASP A C 1
ATOM 2550 O O . ASP A 1 330 ? -19.531 -37.938 9.453 1 57.44 330 ASP A O 1
ATOM 2554 N N . GLY A 1 331 ? -21.516 -39.031 9.867 1 54.94 331 GLY A N 1
ATOM 2555 C CA . GLY A 1 331 ? -21.062 -39.812 10.992 1 54.94 331 GLY A CA 1
ATOM 2556 C C . GLY A 1 331 ? -21.016 -39.062 12.297 1 54.94 331 GLY A C 1
ATOM 2557 O O . GLY A 1 331 ? -20.703 -39.625 13.352 1 54.94 331 GLY A O 1
ATOM 2558 N N . TYR A 1 332 ? -20.797 -37.875 12.234 1 48.59 332 TYR A N 1
ATOM 2559 C CA . TYR A 1 332 ? -20.453 -37.25 13.516 1 48.59 332 TYR A CA 1
ATOM 2560 C C . TYR A 1 332 ? -21.469 -37.625 14.594 1 48.59 332 TYR A C 1
ATOM 2562 O O . TYR A 1 332 ? -21.094 -38.219 15.625 1 48.59 332 TYR A O 1
ATOM 2570 N N . LEU A 1 333 ? -22.344 -36.844 15.062 1 52.25 333 LEU A N 1
ATOM 2571 C CA . LEU A 1 333 ? -23.156 -36.906 16.266 1 52.25 333 LEU A CA 1
ATOM 2572 C C . LEU A 1 333 ? -24.547 -37.469 15.961 1 52.25 333 LEU A C 1
ATOM 2574 O O . LEU A 1 333 ? -25.547 -36.906 16.422 1 52.25 333 LEU A O 1
ATOM 2578 N N . SER A 1 334 ? -24.562 -38.375 15.227 1 52.25 334 SER A N 1
ATOM 2579 C CA . SER A 1 334 ? -25.844 -38.969 14.828 1 52.25 334 SER A CA 1
ATOM 2580 C C . SER A 1 334 ? -26.766 -39.156 16.016 1 52.25 334 SER A C 1
ATOM 2582 O O . SER A 1 334 ? -27.953 -38.812 15.945 1 52.25 334 SER A O 1
ATOM 2584 N N . ASP A 1 335 ? -26.109 -39.625 16.938 1 54.53 335 ASP A N 1
ATOM 2585 C CA . ASP A 1 335 ? -26.953 -39.969 18.078 1 54.53 335 ASP A CA 1
ATOM 2586 C C . ASP A 1 335 ? -27.438 -38.688 18.766 1 54.53 335 ASP A C 1
ATOM 2588 O O . ASP A 1 335 ? -28.609 -38.594 19.156 1 54.53 335 ASP A O 1
ATOM 2592 N N . VAL A 1 336 ? -26.531 -37.75 18.891 1 56.06 336 VAL A N 1
ATOM 2593 C CA . VAL A 1 336 ? -26.875 -36.5 19.578 1 56.06 336 VAL A CA 1
ATOM 2594 C C . VAL A 1 336 ? -27.828 -35.688 18.703 1 56.06 336 VAL A C 1
ATOM 2596 O O . VAL A 1 336 ? -28.812 -35.125 19.203 1 56.06 336 VAL A O 1
ATOM 2599 N N . ILE A 1 337 ? -27.625 -35.719 17.453 1 57.78 337 ILE A N 1
ATOM 2600 C CA . ILE A 1 337 ? -28.5 -35 16.516 1 57.78 337 ILE A CA 1
ATOM 2601 C C . ILE A 1 337 ? -29.859 -35.688 16.453 1 57.78 337 ILE A C 1
ATOM 2603 O O . ILE A 1 337 ? -30.906 -35 16.438 1 57.78 337 ILE A O 1
ATOM 2607 N N . GLY A 1 338 ? -29.734 -36.969 16.406 1 57.16 338 GLY A N 1
ATOM 2608 C CA . GLY A 1 338 ? -30.984 -37.688 16.469 1 57.16 338 GLY A CA 1
ATOM 2609 C C . GLY A 1 338 ? -31.781 -37.438 17.719 1 57.16 338 GLY A C 1
ATOM 2610 O O . GLY A 1 338 ? -33 -37.219 17.656 1 57.16 338 GLY A O 1
ATOM 2611 N N . GLU A 1 339 ? -31.062 -37.438 18.766 1 56.09 339 GLU A N 1
ATOM 2612 C CA . GLU A 1 339 ? -31.734 -37.188 20.047 1 56.09 339 GLU A CA 1
ATOM 2613 C C . GLU A 1 339 ? -32.25 -35.75 20.109 1 56.09 339 GLU A C 1
ATOM 2615 O O . GLU A 1 339 ? -33.344 -35.5 20.578 1 56.09 339 GLU A O 1
ATOM 2620 N N . LEU A 1 340 ? -31.453 -34.844 19.594 1 60.16 340 LEU A N 1
ATOM 2621 C CA . LEU A 1 340 ? -31.875 -33.438 19.625 1 60.16 340 LEU A CA 1
ATOM 2622 C C . LEU A 1 340 ? -33 -33.188 18.656 1 60.16 340 LEU A C 1
ATOM 2624 O O . LEU A 1 340 ? -33.906 -32.375 18.938 1 60.16 340 LEU A O 1
ATOM 2628 N N . ARG A 1 341 ? -33.062 -33.906 17.594 1 57.88 341 ARG A N 1
ATOM 2629 C CA . ARG A 1 341 ? -34.156 -33.844 16.625 1 57.88 341 ARG A CA 1
ATOM 2630 C C . ARG A 1 341 ? -35.438 -34.406 17.25 1 57.88 341 ARG A C 1
ATOM 2632 O O . ARG A 1 341 ? -36.5 -33.812 17.094 1 57.88 341 ARG A O 1
ATOM 2639 N N . ASP A 1 342 ? -35.25 -35.531 17.875 1 58.69 342 ASP A N 1
ATOM 2640 C CA . ASP A 1 342 ? -36.406 -36.125 18.516 1 58.69 342 ASP A CA 1
ATOM 2641 C C . ASP A 1 342 ? -36.938 -35.219 19.625 1 58.69 342 ASP A C 1
ATOM 2643 O O . ASP A 1 342 ? -38.156 -35.094 19.781 1 58.69 342 ASP A O 1
ATOM 2647 N N . ARG A 1 343 ? -36.031 -34.625 20.203 1 58.16 343 ARG A N 1
ATOM 2648 C CA . ARG A 1 343 ? -36.438 -33.719 21.281 1 58.16 343 ARG A CA 1
ATOM 2649 C C . ARG A 1 343 ? -37 -32.406 20.719 1 58.16 343 ARG A C 1
ATOM 2651 O O . ARG A 1 343 ? -37.844 -31.781 21.344 1 58.16 343 ARG A O 1
ATOM 2658 N N . SER A 1 344 ? -36.562 -31.984 19.578 1 57.72 344 SER A N 1
ATOM 2659 C CA . SER A 1 344 ? -37 -30.75 18.953 1 57.72 344 SER A CA 1
ATOM 2660 C C . SER A 1 344 ? -38.406 -30.891 18.391 1 57.72 344 SER A C 1
ATOM 2662 O O . SER A 1 344 ? -39.094 -29.906 18.125 1 57.72 344 SER A O 1
ATOM 2664 N N . ALA A 1 345 ? -38.844 -32.125 18.141 1 57.38 345 ALA A N 1
ATOM 2665 C CA . ALA A 1 345 ? -40.188 -32.438 17.703 1 57.38 345 ALA A CA 1
ATOM 2666 C C . ALA A 1 345 ? -41.188 -32.344 18.859 1 57.38 345 ALA A C 1
ATOM 2668 O O . ALA A 1 345 ? -42.375 -32.312 18.656 1 57.38 345 ALA A O 1
ATOM 2669 N N . VAL A 1 346 ? -40.594 -32.312 19.984 1 57.66 346 VAL A N 1
ATOM 2670 C CA . VAL A 1 346 ? -41.438 -32.156 21.156 1 57.66 346 VAL A CA 1
ATOM 2671 C C . VAL A 1 346 ? -41.594 -30.672 21.484 1 57.66 346 VAL A C 1
ATOM 2673 O O . VAL A 1 346 ? -40.594 -29.969 21.656 1 57.66 346 VAL A O 1
ATOM 2676 N N . PRO A 1 347 ? -42.781 -30.062 21.359 1 60.47 347 PRO A N 1
ATOM 2677 C CA . PRO A 1 347 ? -43.094 -28.641 21.422 1 60.47 347 PRO A CA 1
ATOM 2678 C C . PRO A 1 347 ? -42.344 -27.938 22.562 1 60.47 347 PRO A C 1
ATOM 2680 O O . PRO A 1 347 ? -41.812 -26.828 22.375 1 60.47 347 PRO A O 1
ATOM 2683 N N . ASP A 1 348 ? -42.25 -28.547 23.625 1 60.38 348 ASP A N 1
ATOM 2684 C CA . ASP A 1 348 ? -41.688 -27.875 24.797 1 60.38 348 ASP A CA 1
ATOM 2685 C C . ASP A 1 348 ? -40.156 -27.891 24.75 1 60.38 348 ASP A C 1
ATOM 2687 O O . ASP A 1 348 ? -39.5 -27.172 25.516 1 60.38 348 ASP A O 1
ATOM 2691 N N . GLN A 1 349 ? -39.562 -28.719 23.891 1 55.91 349 GLN A N 1
ATOM 2692 C CA . GLN A 1 349 ? -38.125 -28.875 23.906 1 55.91 349 GLN A CA 1
ATOM 2693 C C . GLN A 1 349 ? -37.5 -28.375 22.594 1 55.91 349 GLN A C 1
ATOM 2695 O O . GLN A 1 349 ? -36.281 -28.375 22.438 1 55.91 349 GLN A O 1
ATOM 2700 N N . LYS A 1 350 ? -38.344 -27.938 21.75 1 58.38 350 LYS A N 1
ATOM 2701 C CA . LYS A 1 350 ? -37.938 -27.547 20.406 1 58.38 350 LYS A CA 1
ATOM 2702 C C . LYS A 1 350 ? -36.875 -26.469 20.422 1 58.38 350 LYS A C 1
ATOM 2704 O O . LYS A 1 350 ? -35.906 -26.547 19.672 1 58.38 350 LYS A O 1
ATOM 2709 N N . GLU A 1 351 ? -37.188 -25.562 21.203 1 58.03 351 GLU A N 1
ATOM 2710 C CA . GLU A 1 351 ? -36.312 -24.406 21.234 1 58.03 351 GLU A CA 1
ATOM 2711 C C . GLU A 1 351 ? -34.906 -24.812 21.703 1 58.03 351 GLU A C 1
ATOM 2713 O O . GLU A 1 351 ? -33.906 -24.406 21.109 1 58.03 351 GLU A O 1
ATOM 2718 N N . VAL A 1 352 ? -34.969 -25.547 22.719 1 58.06 352 VAL A N 1
ATOM 2719 C CA . VAL A 1 352 ? -33.688 -25.953 23.312 1 58.06 352 VAL A CA 1
ATOM 2720 C C . VAL A 1 352 ? -32.969 -26.906 22.375 1 58.06 352 VAL A C 1
ATOM 2722 O O . VAL A 1 352 ? -31.75 -26.812 22.203 1 58.06 352 VAL A O 1
ATOM 2725 N N . ALA A 1 353 ? -33.688 -27.766 21.844 1 59.19 353 ALA A N 1
ATOM 2726 C CA . ALA A 1 353 ? -33.062 -28.734 20.938 1 59.19 353 ALA A CA 1
ATOM 2727 C C . ALA A 1 353 ? -32.531 -28.062 19.688 1 59.19 353 ALA A C 1
ATOM 2729 O O . ALA A 1 353 ? -31.469 -28.406 19.188 1 59.19 353 ALA A O 1
ATOM 2730 N N . THR A 1 354 ? -33.312 -27.141 19.25 1 56.66 354 THR A N 1
ATOM 2731 C CA . THR A 1 354 ? -32.875 -26.375 18.094 1 56.66 354 THR A CA 1
ATOM 2732 C C . THR A 1 354 ? -31.609 -25.594 18.453 1 56.66 354 THR A C 1
ATOM 2734 O O . THR A 1 354 ? -30.672 -25.531 17.641 1 56.66 354 THR A O 1
ATOM 2737 N N . GLU A 1 355 ? -31.703 -25.109 19.578 1 58.66 355 GLU A N 1
ATOM 2738 C CA . GLU A 1 355 ? -30.516 -24.391 20.031 1 58.66 355 GLU A CA 1
ATOM 2739 C C . GLU A 1 355 ? -29.312 -25.312 20.125 1 58.66 355 GLU A C 1
ATOM 2741 O O . GLU A 1 355 ? -28.203 -24.953 19.75 1 58.66 355 GLU A O 1
ATOM 2746 N N . ALA A 1 356 ? -29.609 -26.406 20.656 1 61.59 356 ALA A N 1
ATOM 2747 C CA . ALA A 1 356 ? -28.547 -27.391 20.797 1 61.59 356 ALA A CA 1
ATOM 2748 C C . ALA A 1 356 ? -28.016 -27.844 19.438 1 61.59 356 ALA A C 1
ATOM 2750 O O . ALA A 1 356 ? -26.812 -28 19.266 1 61.59 356 ALA A O 1
ATOM 2751 N N . LEU A 1 357 ? -28.906 -27.969 18.625 1 60.06 357 LEU A N 1
ATOM 2752 C CA . LEU A 1 357 ? -28.531 -28.344 17.266 1 60.06 357 LEU A CA 1
ATOM 2753 C C . LEU A 1 357 ? -27.719 -27.25 16.609 1 60.06 357 LEU A C 1
ATOM 2755 O O . LEU A 1 357 ? -26.75 -27.531 15.891 1 60.06 357 LEU A O 1
ATOM 2759 N N . VAL A 1 358 ? -28.156 -26.094 16.906 1 58.66 358 VAL A N 1
ATOM 2760 C CA . VAL A 1 358 ? -27.453 -24.938 16.391 1 58.66 358 VAL A CA 1
ATOM 2761 C C . VAL A 1 358 ? -26.031 -24.891 16.969 1 58.66 358 VAL A C 1
ATOM 2763 O O . VAL A 1 358 ? -25.062 -24.672 16.234 1 58.66 358 VAL A O 1
ATOM 2766 N N . ILE A 1 359 ? -26.047 -25.141 18.188 1 58.53 359 ILE A N 1
ATOM 2767 C CA . ILE A 1 359 ? -24.75 -25.141 18.875 1 58.53 359 ILE A CA 1
ATOM 2768 C C . ILE A 1 359 ? -23.875 -26.266 18.297 1 58.53 359 ILE A C 1
ATOM 2770 O O . ILE A 1 359 ? -22.703 -26.047 18.016 1 58.53 359 ILE A O 1
ATOM 2774 N N . LEU A 1 360 ? -24.484 -27.312 18.203 1 60.41 360 LEU A N 1
ATOM 2775 C CA . LEU A 1 360 ? -23.766 -28.469 17.688 1 60.41 360 LEU A CA 1
ATOM 2776 C C . LEU A 1 360 ? -23.297 -28.203 16.25 1 60.41 360 LEU A C 1
ATOM 2778 O O . LEU A 1 360 ? -22.172 -28.531 15.891 1 60.41 360 LEU A O 1
ATOM 2782 N N . ALA A 1 361 ? -24.203 -27.641 15.57 1 58.72 361 ALA A N 1
ATOM 2783 C CA . ALA A 1 361 ? -23.859 -27.297 14.195 1 58.72 361 ALA A CA 1
ATOM 2784 C C . ALA A 1 361 ? -22.719 -26.297 14.156 1 58.72 361 ALA A C 1
ATOM 2786 O O . ALA A 1 361 ? -21.812 -26.406 13.328 1 58.72 361 ALA A O 1
ATOM 2787 N N . ASP A 1 362 ? -22.828 -25.391 15.047 1 56.69 362 ASP A N 1
ATOM 2788 C CA . ASP A 1 362 ? -21.781 -24.375 15.156 1 56.69 362 ASP A CA 1
ATOM 2789 C C . ASP A 1 362 ? -20.438 -25.016 15.547 1 56.69 362 ASP A C 1
ATOM 2791 O O . ASP A 1 362 ? -19.391 -24.656 15 1 56.69 362 ASP A O 1
ATOM 2795 N N . ILE A 1 363 ? -20.547 -25.859 16.484 1 55.78 363 ILE A N 1
ATOM 2796 C CA . ILE A 1 363 ? -19.359 -26.578 16.953 1 55.78 363 ILE A CA 1
ATOM 2797 C C . ILE A 1 363 ? -18.766 -27.391 15.812 1 55.78 363 ILE A C 1
ATOM 2799 O O . ILE A 1 363 ? -17.547 -27.406 15.609 1 55.78 363 ILE A O 1
ATOM 2803 N N . LEU A 1 364 ? -19.578 -27.953 15.195 1 56.44 364 LEU A N 1
ATOM 2804 C CA . LEU A 1 364 ? -19.125 -28.828 14.117 1 56.44 364 LEU A CA 1
ATOM 2805 C C . LEU A 1 364 ? -18.531 -28.016 12.977 1 56.44 364 LEU A C 1
ATOM 2807 O O . LEU A 1 364 ? -17.547 -28.422 12.359 1 56.44 364 LEU A O 1
ATOM 2811 N N . GLN A 1 365 ? -19.172 -26.953 12.766 1 53.78 365 GLN A N 1
ATOM 2812 C CA . GLN A 1 365 ? -18.672 -26.078 11.719 1 53.78 365 GLN A CA 1
ATOM 2813 C C . GLN A 1 365 ? -17.344 -25.453 12.117 1 53.78 365 GLN A C 1
ATOM 2815 O O . GLN A 1 365 ? -16.469 -25.25 11.281 1 53.78 365 GLN A O 1
ATOM 2820 N N . ASN A 1 366 ? -17.328 -25.047 13.289 1 51.31 366 ASN A N 1
ATOM 2821 C CA . ASN A 1 366 ? -16.047 -24.5 13.773 1 51.31 366 ASN A CA 1
ATOM 2822 C C . ASN A 1 366 ? -14.969 -25.578 13.805 1 51.31 366 ASN A C 1
ATOM 2824 O O . ASN A 1 366 ? -13.789 -25.281 13.633 1 51.31 366 ASN A O 1
ATOM 2828 N N . GLN A 1 367 ? -15.32 -26.766 14.055 1 49.81 367 GLN A N 1
ATOM 2829 C CA . GLN A 1 367 ? -14.367 -27.875 13.992 1 49.81 367 GLN A CA 1
ATOM 2830 C C . GLN A 1 367 ? -13.969 -28.172 12.555 1 49.81 367 GLN A C 1
ATOM 2832 O O . GLN A 1 367 ? -12.844 -28.609 12.297 1 49.81 367 GLN A O 1
ATOM 2837 N N . GLN A 1 368 ? -14.836 -28.109 11.758 1 47.03 368 GLN A N 1
ATOM 2838 C CA . GLN A 1 368 ? -14.469 -28.281 10.359 1 47.03 368 GLN A CA 1
ATOM 2839 C C . GLN A 1 368 ? -13.703 -27.062 9.836 1 47.03 368 GLN A C 1
ATOM 2841 O O . GLN A 1 368 ? -12.859 -27.188 8.945 1 47.03 368 GLN A O 1
ATOM 2846 N N . GLY A 1 369 ? -13.914 -25.859 10.188 1 41.81 369 GLY A N 1
ATOM 2847 C CA . GLY A 1 369 ? -13.188 -24.641 9.82 1 41.81 369 GLY A CA 1
ATOM 2848 C C . GLY A 1 369 ? -11.875 -24.5 10.547 1 41.81 369 GLY A C 1
ATOM 2849 O O . GLY A 1 369 ? -11.008 -23.719 10.133 1 41.81 369 GLY A O 1
ATOM 2850 N N . ALA A 1 370 ? -11.68 -24.922 11.789 1 41.5 370 ALA A N 1
ATOM 2851 C CA . ALA A 1 370 ? -10.422 -24.828 12.539 1 41.5 370 ALA A CA 1
ATOM 2852 C C . ALA A 1 370 ? -9.438 -25.906 12.094 1 41.5 370 ALA A C 1
ATOM 2854 O O . ALA A 1 370 ? -8.305 -25.953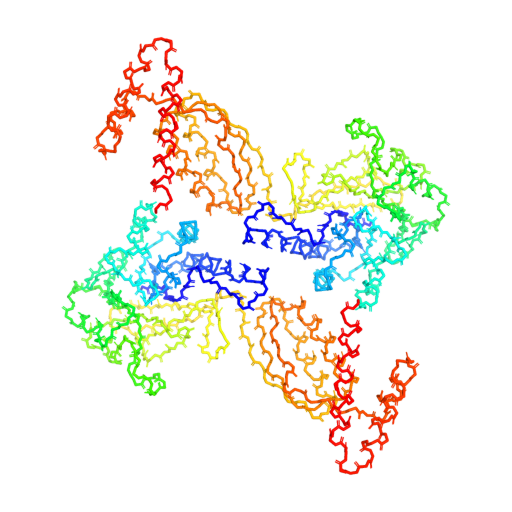 12.562 1 41.5 370 ALA A O 1
ATOM 2855 N N . ALA A 1 371 ? -9.781 -26.953 11.453 1 33.19 371 ALA A N 1
ATOM 2856 C CA . ALA A 1 371 ? -8.758 -27.844 10.914 1 33.19 371 ALA A CA 1
ATOM 2857 C C . ALA A 1 371 ? -8.219 -27.328 9.586 1 33.19 371 ALA A C 1
ATOM 2859 O O . ALA A 1 371 ? -8.992 -27.016 8.68 1 33.19 371 ALA A O 1
ATOM 2860 N N . MET B 1 1 ? 4.117 -16.047 -32.312 1 95.94 1 MET B N 1
ATOM 2861 C CA . MET B 1 1 ? 3.629 -16.25 -30.969 1 95.94 1 MET B CA 1
ATOM 2862 C C . MET B 1 1 ? 4.289 -15.289 -29.984 1 95.94 1 MET B C 1
ATOM 2864 O O . MET B 1 1 ? 5.488 -15.023 -30.094 1 95.94 1 MET B O 1
ATOM 2868 N N . LYS B 1 2 ? 3.477 -14.711 -29.109 1 97.88 2 LYS B N 1
ATOM 2869 C CA . LYS B 1 2 ? 3.947 -13.797 -28.062 1 97.88 2 LYS B CA 1
ATOM 2870 C C . LYS B 1 2 ? 3.564 -14.312 -26.672 1 97.88 2 LYS B C 1
ATOM 2872 O O . LYS B 1 2 ? 2.395 -14.594 -26.422 1 97.88 2 LYS B O 1
ATOM 2877 N N . LEU B 1 3 ? 4.602 -14.531 -25.828 1 98.31 3 LEU B N 1
ATOM 2878 C CA . LEU B 1 3 ? 4.262 -14.945 -24.469 1 98.31 3 LEU B CA 1
ATOM 2879 C C . LEU B 1 3 ? 4.992 -14.094 -23.438 1 98.31 3 LEU B C 1
ATOM 2881 O O . LEU B 1 3 ? 6.012 -13.477 -23.75 1 98.31 3 LEU B O 1
ATOM 2885 N N . LEU B 1 4 ? 4.418 -13.984 -22.25 1 98.88 4 LEU B N 1
ATOM 2886 C CA . LEU B 1 4 ? 5.098 -13.406 -21.094 1 98.88 4 LEU B CA 1
ATOM 2887 C C . LEU B 1 4 ? 5.652 -14.5 -20.188 1 98.88 4 LEU B C 1
ATOM 2889 O O . LEU B 1 4 ? 4.941 -15.445 -19.844 1 98.88 4 LEU B O 1
ATOM 2893 N N . HIS B 1 5 ? 6.93 -14.398 -19.969 1 98.94 5 HIS B N 1
ATOM 2894 C CA . HIS B 1 5 ? 7.629 -15.305 -19.062 1 98.94 5 HIS B CA 1
ATOM 2895 C C . HIS B 1 5 ? 7.965 -14.617 -17.734 1 98.94 5 HIS B C 1
ATOM 2897 O O . HIS B 1 5 ? 8.633 -13.578 -17.719 1 98.94 5 HIS B O 1
ATOM 2903 N N . THR B 1 6 ? 7.43 -15.109 -16.609 1 98.88 6 THR B N 1
ATOM 2904 C CA . THR B 1 6 ? 7.715 -14.633 -15.266 1 98.88 6 THR B CA 1
ATOM 2905 C C . THR B 1 6 ? 7.926 -15.805 -14.312 1 98.88 6 THR B C 1
ATOM 2907 O O . THR B 1 6 ? 7.742 -16.969 -14.695 1 98.88 6 THR B O 1
ATOM 2910 N N . ALA B 1 7 ? 8.422 -15.523 -13.117 1 98.69 7 ALA B N 1
ATOM 2911 C CA . ALA B 1 7 ? 8.68 -16.547 -12.117 1 98.69 7 ALA B CA 1
ATOM 2912 C C . ALA B 1 7 ? 8.867 -15.938 -10.734 1 98.69 7 ALA B C 1
ATOM 2914 O O . ALA B 1 7 ? 8.984 -14.719 -10.602 1 98.69 7 ALA B O 1
ATOM 2915 N N . ASP B 1 8 ? 8.773 -16.797 -9.719 1 98.31 8 ASP B N 1
ATOM 2916 C CA . ASP B 1 8 ? 9.195 -16.469 -8.367 1 98.31 8 ASP B CA 1
ATOM 2917 C C . ASP B 1 8 ? 8.398 -15.289 -7.816 1 98.31 8 ASP B C 1
ATOM 2919 O O . ASP B 1 8 ? 8.969 -14.336 -7.281 1 98.31 8 ASP B O 1
ATOM 2923 N N . TRP B 1 9 ? 7.105 -15.422 -8.016 1 98.69 9 TRP B N 1
ATOM 2924 C CA . TRP B 1 9 ? 6.223 -14.406 -7.441 1 98.69 9 TRP B CA 1
ATOM 2925 C C . TRP B 1 9 ? 6.297 -14.422 -5.918 1 98.69 9 TRP B C 1
ATOM 2927 O O . TRP B 1 9 ? 6.328 -13.367 -5.281 1 98.69 9 TRP B O 1
ATOM 2937 N N . GLN B 1 10 ? 6.285 -15.688 -5.402 1 98.12 10 GLN B N 1
ATOM 2938 C CA . GLN B 1 10 ? 6.348 -15.938 -3.965 1 98.12 10 GLN B CA 1
ATOM 2939 C C . GLN B 1 10 ? 5.289 -15.133 -3.221 1 98.12 10 GLN B C 1
ATOM 2941 O O . GLN B 1 10 ? 5.59 -14.461 -2.232 1 98.12 10 GLN B O 1
ATOM 2946 N N . ILE B 1 11 ? 4.09 -15.234 -3.684 1 98.31 11 ILE B N 1
ATOM 2947 C CA . ILE B 1 11 ? 2.945 -14.609 -3.027 1 98.31 11 ILE B CA 1
ATOM 2948 C C . ILE B 1 11 ? 2.789 -15.18 -1.617 1 98.31 11 ILE B C 1
ATOM 2950 O O . ILE B 1 11 ? 2.826 -16.391 -1.421 1 98.31 11 ILE B O 1
ATOM 2954 N N . GLY B 1 12 ? 2.59 -14.344 -0.647 1 96.31 12 GLY B N 1
ATOM 2955 C CA . GLY B 1 12 ? 2.488 -14.75 0.745 1 96.31 12 GLY B CA 1
ATOM 2956 C C . GLY B 1 12 ? 3.764 -14.516 1.53 1 96.31 12 GLY B C 1
ATOM 2957 O O . GLY B 1 12 ? 3.805 -14.75 2.742 1 96.31 12 GLY B O 1
ATOM 2958 N N . ARG B 1 13 ? 4.754 -14.031 0.85 1 95.19 13 ARG B N 1
ATOM 2959 C CA . ARG B 1 13 ? 6.016 -13.75 1.529 1 95.19 13 ARG B CA 1
ATOM 2960 C C . ARG B 1 13 ? 5.824 -12.688 2.613 1 95.19 13 ARG B C 1
ATOM 2962 O O . ARG B 1 13 ? 5.133 -11.695 2.4 1 95.19 13 ARG B O 1
ATOM 2969 N N . THR B 1 14 ? 6.492 -13.023 3.74 1 91.12 14 THR B N 1
ATOM 2970 C CA . THR B 1 14 ? 6.473 -12.078 4.852 1 91.12 14 THR B CA 1
ATOM 2971 C C . THR B 1 14 ? 7.836 -11.414 5.02 1 91.12 14 THR B C 1
ATOM 2973 O O . THR B 1 14 ? 8.867 -12.023 4.734 1 91.12 14 THR B O 1
ATOM 2976 N N . TYR B 1 15 ? 7.953 -10.242 5.289 1 91.88 15 TYR B N 1
ATOM 2977 C CA . TYR B 1 15 ? 9.164 -9.461 5.496 1 91.88 15 TYR B CA 1
ATOM 2978 C C . TYR B 1 15 ? 9.367 -9.148 6.977 1 91.88 15 TYR B C 1
ATOM 2980 O O . TYR B 1 15 ? 9.383 -7.98 7.371 1 91.88 15 TYR B O 1
ATOM 2988 N N . ALA B 1 16 ? 9.609 -10.156 7.695 1 85.25 16 ALA B N 1
ATOM 2989 C CA . ALA B 1 16 ? 9.578 -10.102 9.156 1 85.25 16 ALA B CA 1
ATOM 2990 C C . ALA B 1 16 ? 10.688 -9.195 9.688 1 85.25 16 ALA B C 1
ATOM 2992 O O . ALA B 1 16 ? 10.625 -8.742 10.836 1 85.25 16 ALA B O 1
ATOM 2993 N N . PHE B 1 17 ? 11.703 -8.945 8.898 1 86.06 17 PHE B N 1
ATOM 2994 C CA . PHE B 1 17 ? 12.836 -8.164 9.375 1 86.06 17 PHE B CA 1
ATOM 2995 C C . PHE B 1 17 ? 12.523 -6.672 9.32 1 86.06 17 PHE B C 1
ATOM 2997 O O . PHE B 1 17 ? 13.234 -5.863 9.914 1 86.06 17 PHE B O 1
ATOM 3004 N N . PHE B 1 18 ? 11.438 -6.324 8.672 1 91.38 18 PHE B N 1
ATOM 3005 C CA . PHE B 1 18 ? 11.039 -4.926 8.57 1 91.38 18 PHE B CA 1
ATOM 3006 C C . PHE B 1 18 ? 9.977 -4.59 9.602 1 91.38 18 PHE B C 1
ATOM 3008 O O . PHE B 1 18 ? 9.328 -5.484 10.148 1 91.38 18 PHE B O 1
ATOM 3015 N N . GLU B 1 19 ? 9.906 -3.246 9.906 1 88.56 19 GLU B N 1
ATOM 3016 C CA . GLU B 1 19 ? 8.773 -2.799 10.711 1 88.56 19 GLU B CA 1
ATOM 3017 C C . GLU B 1 19 ? 7.445 -3.232 10.094 1 88.56 19 GLU B C 1
ATOM 3019 O O . GLU B 1 19 ? 7.316 -3.281 8.867 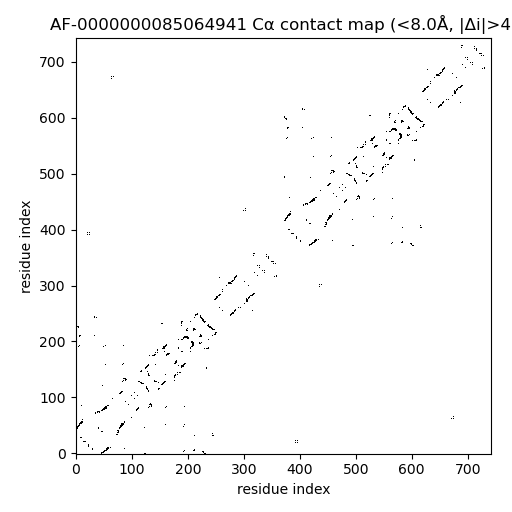1 88.56 19 GLU B O 1
ATOM 3024 N N . PRO B 1 20 ? 6.477 -3.508 10.898 1 85.88 20 PRO B N 1
ATOM 3025 C CA . PRO B 1 20 ? 5.211 -4.07 10.422 1 85.88 20 PRO B CA 1
ATOM 3026 C C . PRO B 1 20 ? 4.57 -3.229 9.312 1 85.88 20 PRO B C 1
ATOM 3028 O O . PRO B 1 20 ? 4.039 -3.777 8.352 1 85.88 20 PRO B O 1
ATOM 3031 N N . ASP B 1 21 ? 4.66 -1.98 9.445 1 88.81 21 ASP B N 1
ATOM 3032 C CA . ASP B 1 21 ? 4.051 -1.114 8.445 1 88.81 21 ASP B CA 1
ATOM 3033 C C . ASP B 1 21 ? 4.75 -1.258 7.098 1 88.81 21 ASP B C 1
ATOM 3035 O O . ASP B 1 21 ? 4.098 -1.287 6.051 1 88.81 21 ASP B O 1
ATOM 3039 N N . ASP B 1 22 ? 6.035 -1.405 7.109 1 93.06 22 ASP B N 1
ATOM 3040 C CA . ASP B 1 22 ? 6.797 -1.59 5.875 1 93.06 22 ASP B CA 1
ATOM 3041 C C . ASP B 1 22 ? 6.605 -2.998 5.32 1 93.06 22 ASP B C 1
ATOM 3043 O O . ASP B 1 22 ? 6.434 -3.176 4.113 1 93.06 22 ASP B O 1
ATOM 3047 N N . ALA B 1 23 ? 6.586 -3.965 6.258 1 94 23 ALA B N 1
ATOM 3048 C CA . ALA B 1 23 ? 6.445 -5.363 5.859 1 94 23 ALA B CA 1
ATOM 3049 C C . ALA B 1 23 ? 5.145 -5.586 5.094 1 94 23 ALA B C 1
ATOM 3051 O O . ALA B 1 23 ? 5.133 -6.246 4.055 1 94 23 ALA B O 1
ATOM 3052 N N . ALA B 1 24 ? 4.082 -5.031 5.582 1 93.38 24 ALA B N 1
ATOM 3053 C CA . ALA B 1 24 ? 2.77 -5.211 4.969 1 93.38 24 ALA B CA 1
ATOM 3054 C C . ALA B 1 24 ? 2.723 -4.586 3.576 1 93.38 24 ALA B C 1
ATOM 3056 O O . ALA B 1 24 ? 2.172 -5.172 2.643 1 93.38 24 ALA B O 1
ATOM 3057 N N . VAL B 1 25 ? 3.311 -3.471 3.467 1 93.19 25 VAL B N 1
ATOM 3058 C CA . VAL B 1 25 ? 3.303 -2.748 2.199 1 93.19 25 VAL B CA 1
ATOM 3059 C C . VAL B 1 25 ? 4.16 -3.486 1.176 1 93.19 25 VAL B C 1
ATOM 3061 O O . VAL B 1 25 ? 3.783 -3.605 0.008 1 93.19 25 VAL B O 1
ATOM 3064 N N . LEU B 1 26 ? 5.262 -4.02 1.613 1 95.69 26 LEU B N 1
ATOM 3065 C CA . LEU B 1 26 ? 6.133 -4.793 0.735 1 95.69 26 LEU B CA 1
ATOM 3066 C C . LEU B 1 26 ? 5.449 -6.078 0.28 1 95.69 26 LEU B C 1
ATOM 3068 O O . LEU B 1 26 ? 5.555 -6.461 -0.887 1 95.69 26 LEU B O 1
ATOM 3072 N N . SER B 1 27 ? 4.766 -6.691 1.157 1 95.44 27 SER B N 1
ATOM 3073 C CA . SER B 1 27 ? 4.031 -7.906 0.815 1 95.44 27 SER B CA 1
ATOM 3074 C C . SER B 1 27 ? 2.926 -7.617 -0.195 1 95.44 27 SER B C 1
ATOM 3076 O O . SER B 1 27 ? 2.758 -8.359 -1.167 1 95.44 27 SER B O 1
ATOM 3078 N N . GLU B 1 28 ? 2.211 -6.539 0.052 1 93.81 28 GLU B N 1
ATOM 3079 C CA . GLU B 1 28 ? 1.124 -6.145 -0.839 1 93.81 28 GLU B CA 1
ATOM 3080 C C . GLU B 1 28 ? 1.64 -5.871 -2.25 1 93.81 28 GLU B C 1
ATOM 3082 O O . GLU B 1 28 ? 0.948 -6.148 -3.232 1 93.81 28 GLU B O 1
ATOM 3087 N N . ALA B 1 29 ? 2.822 -5.418 -2.352 1 96.31 29 ALA B N 1
ATOM 3088 C CA . ALA B 1 29 ? 3.408 -5.047 -3.637 1 96.31 29 ALA B CA 1
ATOM 3089 C C . ALA B 1 29 ? 3.543 -6.266 -4.547 1 96.31 29 ALA B C 1
ATOM 3091 O O . ALA B 1 29 ? 3.441 -6.145 -5.77 1 96.31 29 ALA B O 1
ATOM 3092 N N . ARG B 1 30 ? 3.721 -7.383 -3.99 1 97.62 30 ARG B N 1
ATOM 3093 C CA . ARG B 1 30 ? 3.889 -8.578 -4.809 1 97.62 30 ARG B CA 1
ATOM 3094 C C . ARG B 1 30 ? 2.604 -8.922 -5.555 1 97.62 30 ARG B C 1
ATOM 3096 O O . ARG B 1 30 ? 2.639 -9.258 -6.738 1 97.62 30 ARG B O 1
ATOM 3103 N N . THR B 1 31 ? 1.466 -8.797 -4.898 1 96.94 31 THR B N 1
ATOM 3104 C CA . THR B 1 31 ? 0.184 -9.031 -5.555 1 96.94 31 THR B CA 1
ATOM 3105 C C . THR B 1 31 ? -0.11 -7.938 -6.578 1 96.94 31 THR B C 1
ATOM 3107 O O . THR B 1 31 ? -0.586 -8.219 -7.68 1 96.94 31 THR B O 1
ATOM 3110 N N . THR B 1 32 ? 0.212 -6.719 -6.219 1 96.19 32 THR B N 1
ATOM 3111 C CA . THR B 1 32 ? 0.017 -5.598 -7.133 1 96.19 32 THR B CA 1
ATOM 3112 C C . THR B 1 32 ? 0.849 -5.777 -8.398 1 96.19 32 THR B C 1
ATOM 3114 O O . THR B 1 32 ? 0.414 -5.41 -9.492 1 96.19 32 THR B O 1
ATOM 3117 N N . THR B 1 33 ? 2.016 -6.344 -8.234 1 98.5 33 THR B N 1
ATOM 3118 C CA . THR B 1 33 ? 2.877 -6.594 -9.383 1 98.5 33 THR B CA 1
ATOM 3119 C C . THR B 1 33 ? 2.244 -7.621 -10.32 1 98.5 33 THR B C 1
ATOM 3121 O O . THR B 1 33 ? 2.363 -7.508 -11.539 1 98.5 33 THR B O 1
ATOM 3124 N N . VAL B 1 34 ? 1.57 -8.586 -9.773 1 98.69 34 VAL B N 1
ATOM 3125 C CA . VAL B 1 34 ? 0.869 -9.562 -10.602 1 98.69 34 VAL B CA 1
ATOM 3126 C C . VAL B 1 34 ? -0.241 -8.875 -11.383 1 98.69 34 VAL B C 1
ATOM 3128 O O . VAL B 1 34 ? -0.472 -9.188 -12.555 1 98.69 34 VAL B O 1
ATOM 3131 N N . GLU B 1 35 ? -0.946 -7.898 -10.766 1 98.12 35 GLU B N 1
ATOM 3132 C CA . GLU B 1 35 ? -1.935 -7.102 -11.484 1 98.12 35 GLU B CA 1
ATOM 3133 C C . GLU B 1 35 ? -1.302 -6.379 -12.672 1 98.12 35 GLU B C 1
ATOM 3135 O O . GLU B 1 35 ? -1.884 -6.328 -13.758 1 98.12 35 GLU B O 1
ATOM 3140 N N . ARG B 1 36 ? -0.141 -5.871 -12.445 1 98.5 36 ARG B N 1
ATOM 3141 C CA . ARG B 1 36 ? 0.568 -5.168 -13.508 1 98.5 36 ARG B CA 1
ATOM 3142 C C . ARG B 1 36 ? 0.96 -6.125 -14.625 1 98.5 36 ARG B C 1
ATOM 3144 O O . ARG B 1 36 ? 0.892 -5.77 -15.805 1 98.5 36 ARG B O 1
ATOM 3151 N N . ILE B 1 37 ? 1.389 -7.289 -14.266 1 98.88 37 ILE B N 1
ATOM 3152 C CA . ILE B 1 37 ? 1.755 -8.305 -15.25 1 98.88 37 ILE B CA 1
ATOM 3153 C C . ILE B 1 37 ? 0.538 -8.656 -16.094 1 98.88 37 ILE B C 1
ATOM 3155 O O . ILE B 1 37 ? 0.63 -8.734 -17.328 1 98.88 37 ILE B O 1
ATOM 3159 N N . ALA B 1 38 ? -0.588 -8.844 -15.43 1 98.81 38 ALA B N 1
ATOM 3160 C CA . ALA B 1 38 ? -1.822 -9.156 -16.141 1 98.81 38 ALA B CA 1
ATOM 3161 C C . ALA B 1 38 ? -2.207 -8.023 -17.094 1 98.81 38 ALA B C 1
ATOM 3163 O O . ALA B 1 38 ? -2.582 -8.266 -18.25 1 98.81 38 ALA B O 1
ATOM 3164 N N . ALA B 1 39 ? -2.1 -6.832 -16.578 1 98.56 39 ALA B N 1
ATOM 3165 C CA . ALA B 1 39 ? -2.406 -5.672 -17.422 1 98.56 39 ALA B CA 1
ATOM 3166 C C . ALA B 1 39 ? -1.464 -5.594 -18.625 1 98.56 39 ALA B C 1
ATOM 3168 O O . ALA B 1 39 ? -1.897 -5.324 -19.734 1 98.56 39 ALA B O 1
ATOM 3169 N N . LEU B 1 40 ? -0.223 -5.82 -18.375 1 98.69 40 LEU B N 1
ATOM 3170 C CA . LEU B 1 40 ? 0.778 -5.805 -19.422 1 98.69 40 LEU B CA 1
ATOM 3171 C C . LEU B 1 40 ? 0.478 -6.875 -20.469 1 98.69 40 LEU B C 1
ATOM 3173 O O . LEU B 1 40 ? 0.61 -6.629 -21.672 1 98.69 40 LEU B O 1
ATOM 3177 N N . ALA B 1 41 ? 0.134 -8.031 -19.984 1 98.81 41 ALA B N 1
ATOM 3178 C CA . ALA B 1 41 ? -0.216 -9.125 -20.891 1 98.81 41 ALA B CA 1
ATOM 3179 C C . ALA B 1 41 ? -1.348 -8.719 -21.828 1 98.81 41 ALA B C 1
ATOM 3181 O O . ALA B 1 41 ? -1.305 -9.016 -23.031 1 98.81 41 ALA B O 1
ATOM 3182 N N . THR B 1 42 ? -2.301 -8.047 -21.297 1 98.69 42 THR B N 1
ATOM 3183 C CA . THR B 1 42 ? -3.43 -7.574 -22.094 1 98.69 42 THR B CA 1
ATOM 3184 C C . THR B 1 42 ? -2.99 -6.484 -23.062 1 98.69 42 THR B C 1
ATOM 3186 O O . THR B 1 42 ? -3.348 -6.516 -24.25 1 98.69 42 THR B O 1
ATOM 3189 N N . GLU B 1 43 ? -2.23 -5.559 -22.578 1 98.25 43 GLU B N 1
ATOM 3190 C CA . GLU B 1 43 ? -1.745 -4.445 -23.391 1 98.25 43 GLU B CA 1
ATOM 3191 C C . GLU B 1 43 ? -0.905 -4.941 -24.562 1 98.25 43 GLU B C 1
ATOM 3193 O O . GLU B 1 43 ? -1.039 -4.445 -25.688 1 98.25 43 GLU B O 1
ATOM 3198 N N . GLU B 1 44 ? -0.096 -5.934 -24.328 1 98.19 44 GLU B N 1
ATOM 3199 C CA . GLU B 1 44 ? 0.809 -6.469 -25.344 1 98.19 44 GLU B CA 1
ATOM 3200 C C . GLU B 1 44 ? 0.12 -7.539 -26.188 1 98.19 44 GLU B C 1
ATOM 3202 O O . GLU B 1 44 ? 0.714 -8.07 -27.125 1 98.19 44 GLU B O 1
ATOM 3207 N N . CYS B 1 45 ? -1.084 -7.852 -25.812 1 97.94 45 CYS B N 1
ATOM 3208 C CA . CYS B 1 45 ? -1.872 -8.852 -26.516 1 97.94 45 CYS B CA 1
ATOM 3209 C C . CYS B 1 45 ? -1.114 -10.172 -26.609 1 97.94 45 CYS B C 1
ATOM 3211 O O . CYS B 1 45 ? -0.997 -10.742 -27.703 1 97.94 45 CYS B O 1
ATOM 3213 N N . VAL B 1 46 ? -0.58 -10.625 -25.547 1 98.62 46 VAL B N 1
ATOM 3214 C CA . VAL B 1 46 ? 0.185 -11.867 -25.594 1 98.62 46 VAL B CA 1
ATOM 3215 C C . VAL B 1 46 ? -0.766 -13.055 -25.75 1 98.62 46 VAL B C 1
ATOM 3217 O O . VAL B 1 46 ? -1.953 -12.945 -25.438 1 98.62 46 VAL B O 1
ATOM 3220 N N . ASP B 1 47 ? -0.193 -14.133 -26.188 1 98.56 47 ASP B N 1
ATOM 3221 C CA . ASP B 1 47 ? -0.979 -15.344 -26.422 1 98.56 47 ASP B CA 1
ATOM 3222 C C . ASP B 1 47 ? -1.113 -16.156 -25.125 1 98.56 47 ASP B C 1
ATOM 3224 O O . ASP B 1 47 ? -2.084 -16.906 -24.953 1 98.56 47 ASP B O 1
ATOM 3228 N N . LEU B 1 48 ? -0.137 -16.047 -24.266 1 98.12 48 LEU B N 1
ATOM 3229 C CA . LEU B 1 48 ? -0.173 -16.766 -23 1 98.12 48 LEU B CA 1
ATOM 3230 C C . LEU B 1 48 ? 0.84 -16.188 -22.016 1 98.12 48 LEU B C 1
ATOM 3232 O O . LEU B 1 48 ? 1.781 -15.508 -22.422 1 98.12 48 LEU B O 1
ATOM 3236 N N . VAL B 1 49 ? 0.63 -16.453 -20.719 1 98.94 49 VAL B N 1
ATOM 3237 C CA . VAL B 1 49 ? 1.565 -16.125 -19.656 1 98.94 49 VAL B CA 1
ATOM 3238 C C . VAL B 1 49 ? 2.066 -17.391 -18.984 1 98.94 49 VAL B C 1
ATOM 3240 O O . VAL B 1 49 ? 1.271 -18.25 -18.609 1 98.94 49 VAL B O 1
ATOM 3243 N N . VAL B 1 50 ? 3.379 -17.5 -18.906 1 98.94 50 VAL B N 1
ATOM 3244 C CA . VAL B 1 50 ? 4.004 -18.656 -18.281 1 98.94 50 VAL B CA 1
ATOM 3245 C C . VAL B 1 50 ? 4.68 -18.234 -16.969 1 98.94 50 VAL B C 1
ATOM 3247 O O . VAL B 1 50 ? 5.527 -17.344 -16.969 1 98.94 50 VAL B O 1
ATOM 3250 N N . VAL B 1 51 ? 4.277 -18.859 -15.859 1 98.94 51 VAL B N 1
ATOM 3251 C CA . VAL B 1 51 ? 4.902 -18.641 -14.555 1 98.94 51 VAL B CA 1
ATOM 3252 C C . VAL B 1 51 ? 5.75 -19.859 -14.188 1 98.94 51 VAL B C 1
ATOM 3254 O O . VAL B 1 51 ? 5.215 -20.906 -13.844 1 98.94 51 VAL B O 1
ATOM 3257 N N . ALA B 1 52 ? 7.062 -19.656 -14.203 1 98.81 52 ALA B N 1
ATOM 3258 C CA . ALA B 1 52 ? 7.988 -20.781 -14.102 1 98.81 52 ALA B CA 1
ATOM 3259 C C . ALA B 1 52 ? 8.352 -21.062 -12.648 1 98.81 52 ALA B C 1
ATOM 3261 O O . ALA B 1 52 ? 9.531 -21.141 -12.297 1 98.81 52 ALA B O 1
ATOM 3262 N N . GLY B 1 53 ? 7.324 -21.156 -11.836 1 98.38 53 GLY B N 1
ATOM 3263 C CA . GLY B 1 53 ? 7.5 -21.703 -10.5 1 98.38 53 GLY B CA 1
ATOM 3264 C C . GLY B 1 53 ? 7.52 -20.656 -9.414 1 98.38 53 GLY B C 1
ATOM 3265 O O . GLY B 1 53 ? 7.723 -19.469 -9.688 1 98.38 53 GLY B O 1
ATOM 3266 N N . ASP B 1 54 ? 7.254 -21.156 -8.18 1 98.38 54 ASP B N 1
ATOM 3267 C CA . ASP B 1 54 ? 7.219 -20.359 -6.957 1 98.38 54 ASP B CA 1
ATOM 3268 C C . ASP B 1 54 ? 6.191 -19.234 -7.066 1 98.38 54 ASP B C 1
ATOM 3270 O O . ASP B 1 54 ? 6.508 -18.062 -6.82 1 98.38 54 ASP B O 1
ATOM 3274 N N . VAL B 1 55 ? 5.02 -19.641 -7.434 1 98.75 55 VAL B N 1
ATOM 3275 C CA . VAL B 1 55 ? 3.875 -18.75 -7.438 1 98.75 55 VAL B CA 1
ATOM 3276 C C . VAL B 1 55 ? 3.584 -18.266 -6.016 1 98.75 55 VAL B C 1
ATOM 3278 O O . VAL B 1 55 ? 3.434 -17.078 -5.77 1 98.75 55 VAL B O 1
ATOM 3281 N N . PHE B 1 56 ? 3.617 -19.266 -5.145 1 98.56 56 PHE B N 1
ATOM 3282 C CA . PHE B 1 56 ? 3.418 -19 -3.727 1 98.56 56 PHE B CA 1
ATOM 3283 C C . PHE B 1 56 ? 4.727 -19.141 -2.959 1 98.56 56 PHE B C 1
ATOM 3285 O O . PHE B 1 56 ? 5.602 -19.906 -3.35 1 98.56 56 PHE B O 1
ATOM 3292 N N . ASP B 1 57 ? 4.812 -18.438 -1.828 1 97.81 57 ASP B N 1
ATOM 3293 C CA . ASP B 1 57 ? 6.02 -18.469 -1.004 1 97.81 57 ASP B CA 1
ATOM 3294 C C . ASP B 1 57 ? 6.051 -19.719 -0.128 1 97.81 57 ASP B C 1
ATOM 3296 O O . ASP B 1 57 ? 7.113 -20.141 0.341 1 97.81 57 ASP B O 1
ATOM 3300 N N . ALA B 1 58 ? 4.848 -20.234 0.128 1 96.88 58 ALA B N 1
ATOM 3301 C CA . ALA B 1 58 ? 4.75 -21.391 1.007 1 96.88 58 ALA B CA 1
ATOM 3302 C C . ALA B 1 58 ? 3.48 -22.188 0.723 1 96.88 58 ALA B C 1
ATOM 3304 O O . ALA B 1 58 ? 2.516 -21.656 0.172 1 96.88 58 ALA B O 1
ATOM 3305 N N . GLN B 1 59 ? 3.529 -23.422 1.173 1 95.94 59 GLN B N 1
ATOM 3306 C CA . GLN B 1 59 ? 2.365 -24.297 1.065 1 95.94 59 GLN B CA 1
ATOM 3307 C C . GLN B 1 59 ? 1.21 -23.781 1.919 1 95.94 59 GLN B C 1
ATOM 3309 O O . GLN B 1 59 ? 0.044 -24.047 1.626 1 95.94 59 GLN B O 1
ATOM 3314 N N . THR B 1 60 ? 1.538 -22.922 2.938 1 94.62 60 THR B N 1
ATOM 3315 C CA . THR B 1 60 ? 0.578 -22.625 3.996 1 94.62 60 THR B CA 1
ATOM 3316 C C . THR B 1 60 ? 0.058 -21.188 3.871 1 94.62 60 THR B C 1
ATOM 3318 O O . THR B 1 60 ? -0.342 -20.578 4.867 1 94.62 60 THR B O 1
ATOM 3321 N N . VAL B 1 61 ? 0.075 -20.656 2.717 1 96.06 61 VAL B N 1
ATOM 3322 C CA . VAL B 1 61 ? -0.484 -19.312 2.551 1 96.06 61 VAL B CA 1
ATOM 3323 C C . VAL B 1 61 ? -1.979 -19.344 2.855 1 96.06 61 VAL B C 1
ATOM 3325 O O . VAL B 1 61 ? -2.631 -20.375 2.723 1 96.06 61 VAL B O 1
ATOM 3328 N N . THR B 1 62 ? -2.523 -18.203 3.314 1 94.19 62 THR B N 1
ATOM 3329 C CA . THR B 1 62 ? -3.93 -18.141 3.693 1 94.19 62 THR B CA 1
ATOM 3330 C C . THR B 1 62 ? -4.828 -18.219 2.463 1 94.19 62 THR B C 1
ATOM 3332 O O . THR B 1 62 ? -4.395 -17.906 1.351 1 94.19 62 THR B O 1
ATOM 3335 N N . ASP B 1 63 ? -6.094 -18.609 2.684 1 95.88 63 ASP B N 1
ATOM 3336 C CA . ASP B 1 63 ? -7.078 -18.625 1.606 1 95.88 63 ASP B CA 1
ATOM 3337 C C . ASP B 1 63 ? -7.258 -17.234 1.009 1 95.88 63 ASP B C 1
ATOM 3339 O O . ASP B 1 63 ? -7.379 -17.078 -0.209 1 95.88 63 ASP B O 1
ATOM 3343 N N . ARG B 1 64 ? -7.305 -16.266 1.871 1 95.19 64 ARG B N 1
ATOM 3344 C CA . ARG B 1 64 ? -7.469 -14.898 1.406 1 95.19 64 ARG B CA 1
ATOM 3345 C C . ARG B 1 64 ? -6.332 -14.5 0.468 1 95.19 64 ARG B C 1
ATOM 3347 O O . ARG B 1 64 ? -6.57 -13.883 -0.575 1 95.19 64 ARG B O 1
ATOM 3354 N N . THR B 1 65 ? -5.152 -14.906 0.842 1 96.06 65 THR B N 1
ATOM 3355 C CA . THR B 1 65 ? -3.984 -14.609 0.019 1 96.06 65 THR B CA 1
ATOM 3356 C C . THR B 1 65 ? -4.105 -15.273 -1.351 1 96.06 65 THR B C 1
ATOM 3358 O O . THR B 1 65 ? -3.832 -14.641 -2.375 1 96.06 65 THR B O 1
ATOM 3361 N N . MET B 1 66 ? -4.504 -16.484 -1.366 1 97.62 66 MET B N 1
ATOM 3362 C CA . MET B 1 66 ? -4.688 -17.219 -2.623 1 97.62 66 MET B CA 1
ATOM 3363 C C . MET B 1 66 ? -5.758 -16.547 -3.48 1 97.62 66 MET B C 1
ATOM 3365 O O . MET B 1 66 ? -5.547 -16.312 -4.668 1 97.62 66 MET B O 1
ATOM 3369 N N . ARG B 1 67 ? -6.91 -16.219 -2.883 1 97.12 67 ARG B N 1
ATOM 3370 C CA . ARG B 1 67 ? -8 -15.578 -3.613 1 97.12 67 ARG B CA 1
ATOM 3371 C C . ARG B 1 67 ? -7.559 -14.25 -4.215 1 97.12 67 ARG B C 1
ATOM 3373 O O . ARG B 1 67 ? -7.887 -13.945 -5.363 1 97.12 67 ARG B O 1
ATOM 3380 N N . ARG B 1 68 ? -6.848 -13.508 -3.412 1 96.81 68 ARG B N 1
ATOM 3381 C CA . ARG B 1 68 ? -6.367 -12.219 -3.887 1 96.81 68 ARG B CA 1
ATOM 3382 C C . ARG B 1 68 ? -5.465 -12.383 -5.105 1 96.81 68 ARG B C 1
ATOM 3384 O O . ARG B 1 68 ? -5.535 -11.586 -6.047 1 96.81 68 ARG B O 1
ATOM 3391 N N . LEU B 1 69 ? -4.613 -13.352 -5.074 1 98.19 69 LEU B N 1
ATOM 3392 C CA . LEU B 1 69 ? -3.734 -13.602 -6.211 1 98.19 69 LEU B CA 1
ATOM 3393 C C . LEU B 1 69 ? -4.543 -13.898 -7.469 1 98.19 69 LEU B C 1
ATOM 3395 O O . LEU B 1 69 ? -4.312 -13.289 -8.516 1 98.19 69 LEU B O 1
ATOM 3399 N N . PHE B 1 70 ? -5.445 -14.781 -7.391 1 98.06 70 PHE B N 1
ATOM 3400 C CA . PHE B 1 70 ? -6.18 -15.211 -8.57 1 98.06 70 PHE B CA 1
ATOM 3401 C C . PHE B 1 70 ? -7.094 -14.094 -9.078 1 98.06 70 PHE B C 1
ATOM 3403 O O . PHE B 1 70 ? -7.344 -13.992 -10.281 1 98.06 70 PHE B O 1
ATOM 3410 N N . LEU B 1 71 ? -7.566 -13.227 -8.164 1 96.5 71 LEU B N 1
ATOM 3411 C CA . LEU B 1 71 ? -8.266 -12.023 -8.602 1 96.5 71 LEU B CA 1
ATOM 3412 C C . LEU B 1 71 ? -7.328 -11.102 -9.383 1 96.5 71 LEU B C 1
ATOM 3414 O O . LEU B 1 71 ? -7.707 -10.562 -10.422 1 96.5 71 LEU B O 1
ATOM 3418 N N . ALA B 1 72 ? -6.121 -10.984 -8.883 1 97.56 72 ALA B N 1
ATOM 3419 C CA . ALA B 1 72 ? -5.129 -10.133 -9.531 1 97.56 72 ALA B CA 1
ATOM 3420 C C . ALA B 1 72 ? -4.832 -10.617 -10.945 1 97.56 72 ALA B C 1
ATOM 3422 O O . ALA B 1 72 ? -4.527 -9.82 -11.828 1 97.56 72 ALA B O 1
ATOM 3423 N N . MET B 1 73 ? -4.938 -11.867 -11.188 1 98.38 73 MET B N 1
ATOM 3424 C CA . MET B 1 73 ? -4.617 -12.484 -12.477 1 98.38 73 MET B CA 1
ATOM 3425 C C . MET B 1 73 ? -5.715 -12.211 -13.5 1 98.38 73 MET B C 1
ATOM 3427 O O . MET B 1 73 ? -5.504 -12.375 -14.703 1 98.38 73 MET B O 1
ATOM 3431 N N . GLN B 1 74 ? -6.844 -11.734 -13.078 1 97 74 GLN B N 1
ATOM 3432 C CA . GLN B 1 74 ? -8.023 -11.641 -13.93 1 97 74 GLN B CA 1
ATOM 3433 C C . GLN B 1 74 ? -7.883 -10.5 -14.938 1 97 74 GLN B C 1
ATOM 3435 O O . GLN B 1 74 ? -8.641 -10.43 -15.906 1 97 74 GLN B O 1
ATOM 3440 N N . GLY B 1 75 ? -6.871 -9.719 -14.703 1 97.19 75 GLY B N 1
ATOM 3441 C CA . GLY B 1 75 ? -6.641 -8.664 -15.664 1 97.19 75 GLY B CA 1
ATOM 3442 C C . GLY B 1 75 ? -6.27 -9.18 -17.047 1 97.19 75 GLY B C 1
ATOM 3443 O O . GLY B 1 75 ? -6.34 -8.438 -18.031 1 97.19 75 GLY B O 1
ATOM 3444 N N . PHE B 1 76 ? -5.867 -10.328 -17.188 1 98.44 76 PHE B N 1
ATOM 3445 C CA . PHE B 1 76 ? -5.602 -11 -18.438 1 98.44 76 PHE B CA 1
ATOM 3446 C C . PHE B 1 76 ? -6.496 -12.227 -18.594 1 98.44 76 PHE B C 1
ATOM 3448 O O . PHE B 1 76 ? -6.492 -13.117 -17.75 1 98.44 76 PHE B O 1
ATOM 3455 N N . ALA B 1 77 ? -7.184 -12.234 -19.703 1 98 77 ALA B N 1
ATOM 3456 C CA . ALA B 1 77 ? -8.203 -13.266 -19.875 1 98 77 ALA B CA 1
ATOM 3457 C C . ALA B 1 77 ? -7.629 -14.477 -20.609 1 98 77 ALA B C 1
ATOM 3459 O O . ALA B 1 77 ? -8.273 -15.531 -20.688 1 98 77 ALA B O 1
ATOM 3460 N N . GLY B 1 78 ? -6.48 -14.359 -21.156 1 98.19 78 GLY B N 1
ATOM 3461 C CA . GLY B 1 78 ? -5.867 -15.453 -21.875 1 98.19 78 GLY B CA 1
ATOM 3462 C C . GLY B 1 78 ? -5.316 -16.547 -20.984 1 98.19 78 GLY B C 1
ATOM 3463 O O . GLY B 1 78 ? -5.492 -16.484 -19.766 1 98.19 78 GLY B O 1
ATOM 3464 N N . PRO B 1 79 ? -4.652 -17.516 -21.562 1 98.75 79 PRO B N 1
ATOM 3465 C CA . PRO B 1 79 ? -4.18 -18.672 -20.781 1 98.75 79 PRO B CA 1
ATOM 3466 C C . PRO B 1 79 ? -3.014 -18.328 -19.859 1 98.75 79 PRO B C 1
ATOM 3468 O O . PRO B 1 79 ? -2.096 -17.609 -20.266 1 98.75 79 PRO B O 1
ATOM 3471 N N . TRP B 1 80 ? -3.145 -18.766 -18.641 1 98.88 80 TRP B N 1
ATOM 3472 C CA . TRP B 1 80 ? -2.066 -18.781 -17.656 1 98.88 80 TRP B CA 1
ATOM 3473 C C . TRP B 1 80 ? -1.529 -20.203 -17.453 1 98.88 80 TRP B C 1
ATOM 3475 O O . TRP B 1 80 ? -2.301 -21.141 -17.281 1 98.88 80 TRP B O 1
ATOM 3485 N N . CYS B 1 81 ? -0.238 -20.406 -17.516 1 98.88 81 CYS B N 1
ATOM 3486 C CA . CYS B 1 81 ? 0.411 -21.656 -17.156 1 98.88 81 CYS B CA 1
ATOM 3487 C C . CYS B 1 81 ? 1.251 -21.516 -15.898 1 98.88 81 CYS B C 1
ATOM 3489 O O . CYS B 1 81 ? 2.24 -20.781 -15.891 1 98.88 81 CYS B O 1
ATOM 3491 N N . LEU B 1 82 ? 0.869 -22.219 -14.844 1 98.88 82 LEU B N 1
ATOM 3492 C CA . LEU B 1 82 ? 1.524 -22.078 -13.547 1 98.88 82 LEU B CA 1
ATOM 3493 C C . LEU B 1 82 ? 2.283 -23.344 -13.172 1 98.88 82 LEU B C 1
ATOM 3495 O O . LEU B 1 82 ? 1.684 -24.406 -13.023 1 98.88 82 LEU B O 1
ATOM 3499 N N . LEU B 1 83 ? 3.539 -23.188 -13.016 1 98.81 83 LEU B N 1
ATOM 3500 C CA . LEU B 1 83 ? 4.387 -24.312 -12.617 1 98.81 83 LEU B CA 1
ATOM 3501 C C . LEU B 1 83 ? 4.68 -24.266 -11.125 1 98.81 83 LEU B C 1
ATOM 3503 O O . LEU B 1 83 ? 4.941 -23.188 -10.57 1 98.81 83 LEU B O 1
ATOM 3507 N N . PRO B 1 84 ? 4.664 -25.422 -10.422 1 98.12 84 PRO B N 1
ATOM 3508 C CA . PRO B 1 84 ? 5.184 -25.469 -9.055 1 98.12 84 PRO B CA 1
ATOM 3509 C C . PRO B 1 84 ? 6.699 -25.297 -8.992 1 98.12 84 PRO B C 1
ATOM 3511 O O . PRO B 1 84 ? 7.418 -25.766 -9.875 1 98.12 84 PRO B O 1
ATOM 3514 N N . GLY B 1 85 ? 7.164 -24.562 -8 1 97.81 85 GLY B N 1
ATOM 3515 C CA . GLY B 1 85 ? 8.578 -24.469 -7.672 1 97.81 85 GLY B CA 1
ATOM 3516 C C . GLY B 1 85 ? 8.93 -25.141 -6.363 1 97.81 85 GLY B C 1
ATOM 3517 O O . GLY B 1 85 ? 8.242 -26.078 -5.934 1 97.81 85 GLY B O 1
ATOM 3518 N N . ASN B 1 86 ? 9.984 -24.797 -5.781 1 96.81 86 ASN B N 1
ATOM 3519 C CA . ASN B 1 86 ? 10.398 -25.469 -4.551 1 96.81 86 ASN B CA 1
ATOM 3520 C C . ASN B 1 86 ? 9.586 -24.984 -3.352 1 96.81 86 ASN B C 1
ATOM 3522 O O . ASN B 1 86 ? 9.406 -25.734 -2.385 1 96.81 86 ASN B O 1
ATOM 3526 N N . HIS B 1 87 ? 9.062 -23.812 -3.27 1 96.56 87 HIS B N 1
ATOM 3527 C CA . HIS B 1 87 ? 8.25 -23.281 -2.184 1 96.56 87 HIS B CA 1
ATOM 3528 C C . HIS B 1 87 ? 6.84 -23.859 -2.217 1 96.56 87 HIS B C 1
ATOM 3530 O O . HIS B 1 87 ? 6.188 -23.984 -1.178 1 96.56 87 HIS B O 1
ATOM 3536 N N . ASP B 1 88 ? 6.402 -24.172 -3.355 1 97.19 88 ASP B N 1
ATOM 3537 C CA . ASP B 1 88 ? 5.027 -24.625 -3.566 1 97.19 88 ASP B CA 1
ATOM 3538 C C . ASP B 1 88 ? 4.984 -25.875 -4.438 1 97.19 88 ASP B C 1
ATOM 3540 O O . ASP B 1 88 ? 4.148 -25.984 -5.336 1 97.19 88 ASP B O 1
ATOM 3544 N N . ALA B 1 89 ? 5.77 -26.797 -4.133 1 96.88 89 ALA B N 1
ATOM 3545 C CA . ALA B 1 89 ? 5.902 -28.031 -4.902 1 96.88 89 ALA B CA 1
ATOM 3546 C C . ALA B 1 89 ? 4.559 -28.734 -5.039 1 96.88 89 ALA B C 1
ATOM 3548 O O . ALA B 1 89 ? 3.682 -28.578 -4.184 1 96.88 89 ALA B O 1
ATOM 3549 N N . ALA B 1 90 ? 4.43 -29.469 -6.113 1 95.44 90 ALA B N 1
ATOM 3550 C CA . ALA B 1 90 ? 3.209 -30.219 -6.398 1 95.44 90 ALA B CA 1
ATOM 3551 C C . ALA B 1 90 ? 3.133 -31.484 -5.555 1 95.44 90 ALA B C 1
ATOM 3553 O O . ALA B 1 90 ? 3.211 -32.594 -6.086 1 95.44 90 ALA B O 1
ATOM 3554 N N . LEU B 1 91 ? 2.834 -31.312 -4.348 1 92.44 91 LEU B N 1
ATOM 3555 C CA . LEU B 1 91 ? 2.623 -32.438 -3.436 1 92.44 91 LEU B CA 1
ATOM 3556 C C . LEU B 1 91 ? 1.219 -33 -3.598 1 92.44 91 LEU B C 1
ATOM 3558 O O . LEU B 1 91 ? 0.38 -32.406 -4.285 1 92.44 91 LEU B O 1
ATOM 3562 N N . SER B 1 92 ? 1.006 -34.188 -3.002 1 91 92 SER B N 1
ATOM 3563 C CA . SER B 1 92 ? -0.32 -34.781 -3.045 1 91 92 SER B CA 1
ATOM 3564 C C . SER B 1 92 ? -1.377 -33.844 -2.473 1 91 92 SER B C 1
ATOM 3566 O O . SER B 1 92 ? -2.432 -33.656 -3.08 1 91 92 SER B O 1
ATOM 3568 N N . GLU B 1 93 ? -1.08 -33.344 -1.28 1 91.56 93 GLU B N 1
ATOM 3569 C CA . GLU B 1 93 ? -1.828 -32.219 -0.708 1 91.56 93 GLU B CA 1
ATOM 3570 C C . GLU B 1 93 ? -0.973 -30.969 -0.643 1 91.56 93 GLU B C 1
ATOM 3572 O O . GLU B 1 93 ? 0.052 -30.938 0.042 1 91.56 93 GLU B O 1
ATOM 3577 N N . SER B 1 94 ? -1.391 -30.047 -1.494 1 94.38 94 SER B N 1
ATOM 3578 C CA . SER B 1 94 ? -0.574 -28.859 -1.655 1 94.38 94 SER B CA 1
ATOM 3579 C C . SER B 1 94 ? -1.441 -27.609 -1.796 1 94.38 94 SER B C 1
ATOM 3581 O O . SER B 1 94 ? -2.67 -27.688 -1.727 1 94.38 94 SER B O 1
ATOM 3583 N N . VAL B 1 95 ? -0.771 -26.516 -1.921 1 96.12 95 VAL B N 1
ATOM 3584 C CA . VAL B 1 95 ? -1.442 -25.25 -2.16 1 96.12 95 VAL B CA 1
ATOM 3585 C C . VAL B 1 95 ? -2.26 -25.328 -3.447 1 96.12 95 VAL B C 1
ATOM 3587 O O . VAL B 1 95 ? -3.316 -24.703 -3.559 1 96.12 95 VAL B O 1
ATOM 3590 N N . TRP B 1 96 ? -1.906 -26.188 -4.363 1 97.31 96 TRP B N 1
ATOM 3591 C CA . TRP B 1 96 ? -2.588 -26.328 -5.645 1 97.31 96 TRP B CA 1
ATOM 3592 C C . TRP B 1 96 ? -3.885 -27.109 -5.492 1 97.31 96 TRP B C 1
ATOM 3594 O O . TRP B 1 96 ? -4.906 -26.75 -6.086 1 97.31 96 TRP B O 1
ATOM 3604 N N . THR B 1 97 ? -3.795 -28.141 -4.711 1 96.06 97 THR B N 1
ATOM 3605 C CA . THR B 1 97 ? -5.02 -28.891 -4.434 1 96.06 97 THR B CA 1
ATOM 3606 C C . THR B 1 97 ? -6.02 -28.016 -3.676 1 96.06 97 THR B C 1
ATOM 3608 O O . THR B 1 97 ? -7.223 -28.094 -3.93 1 96.06 97 THR B O 1
ATOM 3611 N N . ARG B 1 98 ? -5.5 -27.266 -2.775 1 95.62 98 ARG B N 1
ATOM 3612 C CA . ARG B 1 98 ? -6.348 -26.328 -2.033 1 95.62 98 ARG B CA 1
ATOM 3613 C C . ARG B 1 98 ? -6.957 -25.281 -2.959 1 95.62 98 ARG B C 1
ATOM 3615 O O . ARG B 1 98 ? -8.141 -24.953 -2.848 1 95.62 98 ARG B O 1
ATOM 3622 N N . ALA B 1 99 ? -6.172 -24.781 -3.861 1 97 99 ALA B N 1
ATOM 3623 C CA . ALA B 1 99 ? -6.676 -23.812 -4.828 1 97 99 ALA B CA 1
ATOM 3624 C C . ALA B 1 99 ? -7.824 -24.391 -5.645 1 97 99 ALA B C 1
ATOM 3626 O O . ALA B 1 99 ? -8.812 -23.703 -5.914 1 97 99 ALA B O 1
ATOM 3627 N N . ARG B 1 100 ? -7.699 -25.609 -6.055 1 96.25 100 ARG B N 1
ATOM 3628 C CA . ARG B 1 100 ? -8.758 -26.297 -6.793 1 96.25 100 ARG B CA 1
ATOM 3629 C C . ARG B 1 100 ? -10.016 -26.438 -5.945 1 96.25 100 ARG B C 1
ATOM 3631 O O . ARG B 1 100 ? -11.125 -26.172 -6.422 1 96.25 100 ARG B O 1
ATOM 3638 N N . ARG B 1 101 ? -9.773 -26.812 -4.727 1 94.5 101 ARG B N 1
ATOM 3639 C CA . ARG B 1 101 ? -10.898 -27 -3.82 1 94.5 101 ARG B CA 1
ATOM 3640 C C . ARG B 1 101 ? -11.648 -25.703 -3.584 1 94.5 101 ARG B C 1
ATOM 3642 O O . ARG B 1 101 ? -12.875 -25.703 -3.43 1 94.5 101 ARG B O 1
ATOM 3649 N N . LEU B 1 102 ? -10.93 -24.641 -3.607 1 93.56 102 LEU B N 1
ATOM 3650 C CA . LEU B 1 102 ? -11.516 -23.328 -3.365 1 93.56 102 LEU B CA 1
ATOM 3651 C C . LEU B 1 102 ? -12.18 -22.781 -4.629 1 93.56 102 LEU B C 1
ATOM 3653 O O . LEU B 1 102 ? -12.773 -21.703 -4.605 1 93.56 102 LEU B O 1
ATOM 3657 N N . GLY B 1 103 ? -12.039 -23.484 -5.711 1 95.31 103 GLY B N 1
ATOM 3658 C CA . GLY B 1 103 ? -12.648 -23.062 -6.965 1 95.31 103 GLY B CA 1
ATOM 3659 C C . GLY B 1 103 ? -11.93 -21.922 -7.633 1 95.31 103 GLY B C 1
ATOM 3660 O O . GLY B 1 103 ? -12.531 -21.156 -8.383 1 95.31 103 GLY B O 1
ATOM 3661 N N . LEU B 1 104 ? -10.656 -21.797 -7.391 1 96.81 104 LEU B N 1
ATOM 3662 C CA . LEU B 1 104 ? -9.914 -20.641 -7.871 1 96.81 104 LEU B CA 1
ATOM 3663 C C . LEU B 1 104 ? -9.359 -20.891 -9.266 1 96.81 104 LEU B C 1
ATOM 3665 O O . LEU B 1 104 ? -8.953 -19.938 -9.953 1 96.81 104 LEU B O 1
ATOM 3669 N N . ILE B 1 105 ? -9.352 -22.156 -9.703 1 98 105 ILE B N 1
ATOM 3670 C CA . ILE B 1 105 ? -8.742 -22.516 -10.977 1 98 105 ILE B CA 1
ATOM 3671 C C . ILE B 1 105 ? -9.773 -22.406 -12.094 1 98 105 ILE B C 1
ATOM 3673 O O . ILE B 1 105 ? -10.539 -23.328 -12.336 1 98 105 ILE B O 1
ATOM 3677 N N . THR B 1 106 ? -9.766 -21.281 -12.766 1 96.88 106 THR B N 1
ATOM 3678 C CA . THR B 1 106 ? -10.664 -21.062 -13.898 1 96.88 106 THR B CA 1
ATOM 3679 C C . THR B 1 106 ? -10.156 -21.781 -15.141 1 96.88 106 THR B C 1
ATOM 3681 O O . THR B 1 106 ? -9.008 -22.219 -15.188 1 96.88 106 THR B O 1
ATOM 3684 N N . PRO B 1 107 ? -10.93 -21.859 -16.188 1 96.88 107 PRO B N 1
ATOM 3685 C CA . PRO B 1 107 ? -10.562 -22.656 -17.375 1 96.88 107 PRO B CA 1
ATOM 3686 C C . PRO B 1 107 ? -9.305 -22.125 -18.062 1 96.88 107 PRO B C 1
ATOM 3688 O O . PRO B 1 107 ? -8.609 -22.891 -18.734 1 96.88 107 PRO B O 1
ATOM 3691 N N . ASN B 1 108 ? -9.078 -20.891 -17.938 1 98 108 ASN B N 1
ATOM 3692 C CA . ASN B 1 108 ? -7.918 -20.328 -18.625 1 98 108 ASN B CA 1
ATOM 3693 C C . ASN B 1 108 ? -6.637 -20.516 -17.812 1 98 108 ASN B C 1
ATOM 3695 O O . ASN B 1 108 ? -5.555 -20.125 -18.266 1 98 108 ASN B O 1
ATOM 3699 N N . ILE B 1 109 ? -6.793 -21.141 -16.641 1 98.69 109 ILE B N 1
ATOM 3700 C CA . ILE B 1 109 ? -5.625 -21.391 -15.805 1 98.69 109 ILE B CA 1
ATOM 3701 C C . ILE B 1 109 ? -5.207 -22.859 -15.93 1 98.69 109 ILE B C 1
ATOM 3703 O O . ILE B 1 109 ? -5.965 -23.766 -15.57 1 98.69 109 ILE B O 1
ATOM 3707 N N . HIS B 1 110 ? -4.031 -23.047 -16.406 1 98.69 110 HIS B N 1
ATOM 3708 C CA . HIS B 1 110 ? -3.467 -24.391 -16.562 1 98.69 110 HIS B CA 1
ATOM 3709 C C . HIS B 1 110 ? -2.385 -24.656 -15.516 1 98.69 110 HIS B C 1
ATOM 3711 O O . HIS B 1 110 ? -1.318 -24.031 -15.547 1 98.69 110 HIS B O 1
ATOM 3717 N N . LEU B 1 111 ? -2.668 -25.609 -14.641 1 98.44 111 LEU B N 1
ATOM 3718 C CA . LEU B 1 111 ? -1.684 -26 -13.641 1 98.44 111 LEU B CA 1
ATOM 3719 C C . LEU B 1 111 ? -0.754 -27.078 -14.195 1 98.44 111 LEU B C 1
ATOM 3721 O O . LEU B 1 111 ? -1.214 -28.125 -14.672 1 98.44 111 LEU B O 1
ATOM 3725 N N . LEU B 1 112 ? 0.512 -26.797 -14.109 1 98.56 112 LEU B N 1
ATOM 3726 C CA . LEU B 1 112 ? 1.524 -27.703 -14.641 1 98.56 112 LEU B CA 1
ATOM 3727 C C . LEU B 1 112 ? 2.045 -28.625 -13.547 1 98.56 112 LEU B C 1
ATOM 3729 O O . LEU B 1 112 ? 3.223 -28.562 -13.18 1 98.56 112 LEU B O 1
ATOM 3733 N N . LEU B 1 113 ? 1.222 -29.562 -13.141 1 97.62 113 LEU B N 1
ATOM 3734 C CA . LEU B 1 113 ? 1.504 -30.312 -11.922 1 97.62 113 LEU B CA 1
ATOM 3735 C C . LEU B 1 113 ? 2.133 -31.656 -12.234 1 97.62 113 LEU B C 1
ATOM 3737 O O . LEU B 1 113 ? 2.598 -32.375 -11.336 1 97.62 113 LEU B O 1
ATOM 3741 N N . SER B 1 114 ? 2.111 -32.094 -13.492 1 96.44 114 SER B N 1
ATOM 3742 C CA . SER B 1 114 ? 2.688 -33.375 -13.906 1 96.44 114 SER B CA 1
ATOM 3743 C C . SER B 1 114 ? 3.578 -33.188 -15.133 1 96.44 114 SER B C 1
ATOM 3745 O O . SER B 1 114 ? 3.422 -32.219 -15.891 1 96.44 114 SER B O 1
ATOM 3747 N N . PRO B 1 115 ? 4.543 -34.094 -15.266 1 97.31 115 PRO B N 1
ATOM 3748 C CA . PRO B 1 115 ? 5.422 -34.031 -16.438 1 97.31 115 PRO B CA 1
ATOM 3749 C C . PRO B 1 115 ? 4.758 -34.562 -17.703 1 97.31 115 PRO B C 1
ATOM 3751 O O . PRO B 1 115 ? 5.199 -35.594 -18.25 1 97.31 115 PRO B O 1
ATOM 3754 N N . ALA B 1 116 ? 3.736 -33.906 -18.156 1 97.69 116 ALA B N 1
ATOM 3755 C CA . ALA B 1 116 ? 2.994 -34.25 -19.375 1 97.69 116 ALA B CA 1
ATOM 3756 C C . ALA B 1 116 ? 2.648 -33 -20.172 1 97.69 116 ALA B C 1
ATOM 3758 O O . ALA B 1 116 ? 2.291 -31.969 -19.594 1 97.69 116 ALA B O 1
ATOM 3759 N N . PRO B 1 117 ? 2.773 -33.125 -21.469 1 98.31 117 PRO B N 1
ATOM 3760 C CA . PRO B 1 117 ? 2.506 -31.938 -22.281 1 98.31 117 PRO B CA 1
ATOM 3761 C C . PRO B 1 117 ? 1.078 -31.422 -22.125 1 98.31 117 PRO B C 1
ATOM 3763 O O . PRO B 1 117 ? 0.142 -32.219 -22 1 98.31 117 PRO B O 1
ATOM 3766 N N . ILE B 1 118 ? 0.889 -30.141 -22.078 1 98.25 118 ILE B N 1
ATOM 3767 C CA . ILE B 1 118 ? -0.397 -29.469 -22.172 1 98.25 118 ILE B CA 1
ATOM 3768 C C . ILE B 1 118 ? -0.505 -28.75 -23.5 1 98.25 118 ILE B C 1
ATOM 3770 O O . ILE B 1 118 ? 0.308 -27.875 -23.812 1 98.25 118 ILE B O 1
ATOM 3774 N N . LEU B 1 119 ? -1.51 -29.188 -24.297 1 98.19 119 LEU B N 1
ATOM 3775 C CA . LEU B 1 119 ? -1.659 -28.641 -25.641 1 98.19 119 LEU B CA 1
ATOM 3776 C C . LEU B 1 119 ? -2.602 -27.438 -25.641 1 98.19 119 LEU B C 1
ATOM 3778 O O . LEU B 1 119 ? -3.691 -27.5 -25.062 1 98.19 119 LEU B O 1
ATOM 3782 N N . LEU B 1 120 ? -2.158 -26.344 -26.141 1 98.06 120 LEU B N 1
ATOM 3783 C CA . LEU B 1 120 ? -2.961 -25.141 -26.406 1 98.06 120 LEU B CA 1
ATOM 3784 C C . LEU B 1 120 ? -2.994 -24.828 -27.906 1 98.06 120 LEU B C 1
ATOM 3786 O O . LEU B 1 120 ? -2.357 -23.875 -28.359 1 98.06 120 LEU B O 1
ATOM 3790 N N . PRO B 1 121 ? -3.76 -25.547 -28.609 1 95.81 121 PRO B N 1
ATOM 3791 C CA . PRO B 1 121 ? -3.744 -25.438 -30.078 1 95.81 121 PRO B CA 1
ATOM 3792 C C . PRO B 1 121 ? -4.176 -24.062 -30.578 1 95.81 121 PRO B C 1
ATOM 3794 O O . PRO B 1 121 ? -3.689 -23.594 -31.609 1 95.81 121 PRO B O 1
ATOM 3797 N N . ASP B 1 122 ? -5.125 -23.438 -29.844 1 95.62 122 ASP B N 1
ATOM 3798 C CA . ASP B 1 122 ? -5.59 -22.125 -30.266 1 95.62 122 ASP B CA 1
ATOM 3799 C C . ASP B 1 122 ? -4.449 -21.109 -30.25 1 95.62 122 ASP B C 1
ATOM 3801 O O . ASP B 1 122 ? -4.445 -20.172 -31.047 1 95.62 122 ASP B O 1
ATOM 3805 N N . GLN B 1 123 ? -3.51 -21.391 -29.391 1 96.12 123 GLN B N 1
ATOM 3806 C CA . GLN B 1 123 ? -2.346 -20.516 -29.297 1 96.12 123 GLN B CA 1
ATOM 3807 C C . GLN B 1 123 ? -1.185 -21.062 -30.125 1 96.12 123 GLN B C 1
ATOM 3809 O O . GLN B 1 123 ? -0.145 -20.406 -30.25 1 96.12 123 GLN B O 1
ATOM 3814 N N . GLY B 1 124 ? -1.316 -22.266 -30.609 1 96.81 124 GLY B N 1
ATOM 3815 C CA . GLY B 1 124 ? -0.285 -22.875 -31.422 1 96.81 124 GLY B CA 1
ATOM 3816 C C . GLY B 1 124 ? 0.914 -23.344 -30.625 1 96.81 124 GLY B C 1
ATOM 3817 O O . GLY B 1 124 ? 2.047 -23.312 -31.109 1 96.81 124 GLY B O 1
ATOM 3818 N N . VAL B 1 125 ? 0.65 -23.812 -29.391 1 98.06 125 VAL B N 1
ATOM 3819 C CA . VAL B 1 125 ? 1.807 -24.125 -28.562 1 98.06 125 VAL B CA 1
ATOM 3820 C C . VAL B 1 125 ? 1.535 -25.391 -27.734 1 98.06 125 VAL B C 1
ATOM 3822 O O . VAL B 1 125 ? 0.384 -25.688 -27.422 1 98.06 125 VAL B O 1
ATOM 3825 N N . ALA B 1 126 ? 2.564 -26.172 -27.516 1 98.56 126 ALA B N 1
ATOM 3826 C CA . ALA B 1 126 ? 2.607 -27.219 -26.5 1 98.56 126 ALA B CA 1
ATOM 3827 C C . ALA B 1 126 ? 3.504 -26.828 -25.328 1 98.56 126 ALA B C 1
ATOM 3829 O O . ALA B 1 126 ? 4.676 -26.5 -25.531 1 98.56 126 ALA B O 1
ATOM 3830 N N . ILE B 1 127 ? 2.916 -26.828 -24.156 1 98.81 127 ILE B N 1
ATOM 3831 C CA . ILE B 1 127 ? 3.682 -26.547 -22.953 1 98.81 127 ILE B CA 1
ATOM 3832 C C . ILE B 1 127 ? 4.23 -27.859 -22.375 1 98.81 127 ILE B C 1
ATOM 3834 O O . ILE B 1 127 ? 3.482 -28.812 -22.172 1 98.81 127 ILE B O 1
ATOM 3838 N N . LEU B 1 128 ? 5.52 -27.922 -22.219 1 98.88 128 LEU B N 1
ATOM 3839 C CA . LEU B 1 128 ? 6.184 -29.094 -21.641 1 98.88 128 LEU B CA 1
ATOM 3840 C C . LEU B 1 128 ? 6.699 -28.781 -20.234 1 98.88 128 LEU B C 1
ATOM 3842 O O . LEU B 1 128 ? 7.727 -28.125 -20.078 1 98.88 128 LEU B O 1
ATOM 3846 N N . PRO B 1 129 ? 6.008 -29.281 -19.234 1 98.75 129 PRO B N 1
ATOM 3847 C CA . PRO B 1 129 ? 6.336 -28.906 -17.859 1 98.75 129 PRO B CA 1
ATOM 3848 C C . PRO B 1 129 ? 7.273 -29.906 -17.188 1 98.75 129 PRO B C 1
ATOM 3850 O O . PRO B 1 129 ? 7.184 -31.109 -17.422 1 98.75 129 PRO B O 1
ATOM 3853 N N . ALA B 1 130 ? 8.172 -29.406 -16.359 1 98.44 130 ALA B N 1
ATOM 3854 C CA . ALA B 1 130 ? 8.969 -30.172 -15.414 1 98.44 130 ALA B CA 1
ATOM 3855 C C . ALA B 1 130 ? 8.75 -29.703 -13.984 1 98.44 130 ALA B C 1
ATOM 3857 O O . ALA B 1 130 ? 9.648 -29.125 -13.367 1 98.44 130 ALA B O 1
ATOM 3858 N N . PRO B 1 131 ? 7.621 -30.031 -13.438 1 98.06 131 PRO B N 1
ATOM 3859 C CA . PRO B 1 131 ? 7.262 -29.516 -12.109 1 98.06 131 PRO B CA 1
ATOM 3860 C C . PRO B 1 131 ? 8.07 -30.156 -10.984 1 98.06 131 PRO B C 1
ATOM 3862 O O . PRO B 1 131 ? 8.414 -31.344 -11.07 1 98.06 131 PRO B O 1
ATOM 3865 N N . LEU B 1 132 ? 8.344 -29.359 -9.984 1 97.12 132 LEU B N 1
ATOM 3866 C CA . LEU B 1 132 ? 8.891 -29.938 -8.766 1 97.12 132 LEU B CA 1
ATOM 3867 C C . LEU B 1 132 ? 7.793 -30.594 -7.938 1 97.12 132 LEU B C 1
ATOM 3869 O O . LEU B 1 132 ? 6.75 -29.984 -7.688 1 97.12 132 LEU B O 1
ATOM 3873 N N . THR B 1 133 ? 8.023 -31.797 -7.57 1 94.19 133 THR B N 1
ATOM 3874 C CA . THR B 1 133 ? 7.062 -32.531 -6.746 1 94.19 133 THR B CA 1
ATOM 3875 C C . THR B 1 133 ? 7.555 -32.625 -5.305 1 94.19 133 THR B C 1
ATOM 3877 O O . THR B 1 133 ? 6.871 -33.219 -4.453 1 94.19 133 THR B O 1
ATOM 3880 N N . GLN B 1 134 ? 8.695 -32.156 -5.09 1 93.94 134 GLN B N 1
ATOM 3881 C CA . GLN B 1 134 ? 9.297 -31.953 -3.773 1 93.94 134 GLN B CA 1
ATOM 3882 C C . GLN B 1 134 ? 10.156 -30.688 -3.752 1 93.94 134 GLN B C 1
ATOM 3884 O O . GLN B 1 134 ? 10.516 -30.156 -4.805 1 93.94 134 GLN B O 1
ATOM 3889 N N . ARG B 1 135 ? 10.406 -30.266 -2.574 1 93.25 135 ARG B N 1
ATOM 3890 C CA . ARG B 1 135 ? 11.141 -29 -2.438 1 93.25 135 ARG B CA 1
ATOM 3891 C C . ARG B 1 135 ? 12.516 -29.094 -3.094 1 93.25 135 ARG B C 1
ATOM 3893 O O . ARG B 1 135 ? 12.93 -28.188 -3.807 1 93.25 135 ARG B O 1
ATOM 3900 N N . GLN B 1 136 ? 13.195 -30.188 -2.809 1 93.5 136 GLN B N 1
ATOM 3901 C CA . GLN B 1 136 ? 14.531 -30.422 -3.35 1 93.5 136 GLN B CA 1
ATOM 3902 C C . GLN B 1 136 ? 14.664 -31.828 -3.91 1 93.5 136 GLN B C 1
ATOM 3904 O O . GLN B 1 136 ? 14.148 -32.781 -3.33 1 93.5 136 GLN B O 1
ATOM 3909 N N . THR B 1 137 ? 15.219 -31.859 -5.07 1 93.12 137 THR B N 1
ATOM 3910 C CA . THR B 1 137 ? 15.531 -33.156 -5.672 1 93.12 137 THR B CA 1
ATOM 3911 C C . THR B 1 137 ? 16.938 -33.156 -6.262 1 93.12 137 THR B C 1
ATOM 3913 O O . THR B 1 137 ? 17.438 -32.094 -6.688 1 93.12 137 THR B O 1
ATOM 3916 N N . SER B 1 138 ? 17.609 -34.312 -6.227 1 91.88 138 SER B N 1
ATOM 3917 C CA . SER B 1 138 ? 18.938 -34.438 -6.812 1 91.88 138 SER B CA 1
ATOM 3918 C C . SER B 1 138 ? 18.859 -34.75 -8.297 1 91.88 138 SER B C 1
ATOM 3920 O O . SER B 1 138 ? 19.828 -34.531 -9.039 1 91.88 138 SER B O 1
ATOM 3922 N N . ASP B 1 139 ? 17.688 -35.281 -8.688 1 93.31 139 ASP B N 1
ATOM 3923 C CA . ASP B 1 139 ? 17.5 -35.656 -10.078 1 93.31 139 ASP B CA 1
ATOM 3924 C C . ASP B 1 139 ? 17.141 -34.438 -10.945 1 93.31 139 ASP B C 1
ATOM 3926 O O . ASP B 1 139 ? 16.547 -33.469 -10.461 1 93.31 139 ASP B O 1
ATOM 3930 N N . ASP B 1 140 ? 17.547 -34.531 -12.141 1 96.12 140 ASP B N 1
ATOM 3931 C CA . ASP B 1 140 ? 17.125 -33.531 -13.133 1 96.12 140 ASP B CA 1
ATOM 3932 C C . ASP B 1 140 ? 15.742 -33.875 -13.672 1 96.12 140 ASP B C 1
ATOM 3934 O O . ASP B 1 140 ? 15.609 -34.625 -14.648 1 96.12 140 ASP B O 1
ATOM 3938 N N . LEU B 1 141 ? 14.773 -33.219 -13.195 1 95.94 141 LEU B N 1
ATOM 3939 C CA . LEU B 1 141 ? 13.398 -33.5 -13.578 1 95.94 141 LEU B CA 1
ATOM 3940 C C . LEU B 1 141 ? 13.102 -33.031 -14.992 1 95.94 141 LEU B C 1
ATOM 3942 O O . LEU B 1 141 ? 12.133 -33.438 -15.609 1 95.94 141 LEU B O 1
ATOM 3946 N N . SER B 1 142 ? 13.93 -32.125 -15.508 1 97.5 142 SER B N 1
ATOM 3947 C CA . SER B 1 142 ? 13.703 -31.641 -16.859 1 97.5 142 SER B CA 1
ATOM 3948 C C . SER B 1 142 ? 14.062 -32.688 -17.906 1 97.5 142 SER B C 1
ATOM 3950 O O . SER B 1 142 ? 13.719 -32.562 -19.078 1 97.5 142 SER B O 1
ATOM 3952 N N . ALA B 1 143 ? 14.695 -33.75 -17.516 1 97.5 143 ALA B N 1
ATOM 3953 C CA . ALA B 1 143 ? 15.047 -34.812 -18.438 1 97.5 143 ALA B CA 1
ATOM 3954 C C . ALA B 1 143 ? 13.797 -35.406 -19.094 1 97.5 143 ALA B C 1
ATOM 3956 O O . ALA B 1 143 ? 13.859 -35.875 -20.234 1 97.5 143 ALA B O 1
ATOM 3957 N N . ALA B 1 144 ? 12.719 -35.344 -18.391 1 97.62 144 ALA B N 1
ATOM 3958 C CA . ALA B 1 144 ? 11.461 -35.875 -18.906 1 97.62 144 ALA B CA 1
ATOM 3959 C C . ALA B 1 144 ? 11.047 -35.156 -20.172 1 97.62 144 ALA B C 1
ATOM 3961 O O . ALA B 1 144 ? 10.328 -35.688 -21.016 1 97.62 144 ALA B O 1
ATOM 3962 N N . LEU B 1 145 ? 11.484 -33.938 -20.375 1 98.44 145 LEU B N 1
ATOM 3963 C CA . LEU B 1 145 ? 11.125 -33.125 -21.547 1 98.44 145 LEU B CA 1
ATOM 3964 C C . LEU B 1 145 ? 11.617 -33.812 -22.828 1 98.44 145 LEU B C 1
ATOM 3966 O O . LEU B 1 145 ? 10.984 -33.688 -23.875 1 98.44 145 LEU B O 1
ATOM 3970 N N . ASP B 1 146 ? 12.711 -34.5 -22.766 1 98.06 146 ASP B N 1
ATOM 3971 C CA . ASP B 1 146 ? 13.32 -35.125 -23.938 1 98.06 146 ASP B CA 1
ATOM 3972 C C . ASP B 1 146 ? 12.391 -36.188 -24.547 1 98.06 146 ASP B C 1
ATOM 3974 O O . ASP B 1 146 ? 12.383 -36.375 -25.766 1 98.06 146 ASP B O 1
ATOM 3978 N N . ALA B 1 147 ? 11.648 -36.719 -23.703 1 97.31 147 ALA B N 1
ATOM 3979 C CA . ALA B 1 147 ? 10.836 -37.844 -24.141 1 97.31 147 ALA B CA 1
ATOM 3980 C C . ALA B 1 147 ? 9.422 -37.406 -24.5 1 97.31 147 ALA B C 1
ATOM 3982 O O . ALA B 1 147 ? 8.633 -38.188 -25.031 1 97.31 147 ALA B O 1
ATOM 3983 N N . MET B 1 148 ? 9.07 -36.156 -24.266 1 97.81 148 MET B N 1
ATOM 3984 C CA . MET B 1 148 ? 7.715 -35.688 -24.5 1 97.81 148 MET B CA 1
ATOM 3985 C C . MET B 1 148 ? 7.461 -35.5 -26 1 97.81 148 MET B C 1
ATOM 3987 O O . MET B 1 148 ? 8.258 -34.844 -26.672 1 97.81 148 MET B O 1
ATOM 3991 N N . GLU B 1 149 ? 6.355 -36.094 -26.438 1 97 149 GLU B N 1
ATOM 3992 C CA . GLU B 1 149 ? 5.961 -35.906 -27.828 1 97 149 GLU B CA 1
ATOM 3993 C C . GLU B 1 149 ? 4.84 -34.875 -27.969 1 97 149 GLU B C 1
ATOM 3995 O O . GLU B 1 149 ? 3.951 -34.812 -27.125 1 97 149 GLU B O 1
ATOM 4000 N N . THR B 1 150 ? 4.953 -34.094 -28.938 1 96.88 150 THR B N 1
ATOM 4001 C CA . THR B 1 150 ? 3.938 -33.094 -29.25 1 96.88 150 THR B CA 1
ATOM 4002 C C . THR B 1 150 ? 3.549 -33.156 -30.719 1 96.88 150 THR B C 1
ATOM 4004 O O . THR B 1 150 ? 4.324 -33.625 -31.547 1 96.88 150 THR B O 1
ATOM 4007 N N . PRO B 1 151 ? 2.373 -32.781 -31.078 1 95.06 151 PRO B N 1
ATOM 4008 C CA . PRO B 1 151 ? 2.002 -32.688 -32.5 1 95.06 151 PRO B CA 1
ATOM 4009 C C . PRO B 1 151 ? 2.93 -31.766 -33.281 1 95.06 151 PRO B C 1
ATOM 4011 O O . PRO B 1 151 ? 3.436 -30.781 -32.75 1 95.06 151 PRO B O 1
ATOM 4014 N N . PRO B 1 152 ? 3.061 -32.188 -34.562 1 92.88 152 PRO B N 1
ATOM 4015 C CA . PRO B 1 152 ? 3.891 -31.328 -35.406 1 92.88 152 PRO B CA 1
ATOM 4016 C C . PRO B 1 152 ? 3.291 -29.938 -35.594 1 92.88 152 PRO B C 1
ATOM 4018 O O . PRO B 1 152 ? 2.068 -29.797 -35.594 1 92.88 152 PRO B O 1
ATOM 4021 N N . GLY B 1 153 ? 4.082 -28.984 -35.688 1 93.06 153 GLY B N 1
ATOM 4022 C CA . GLY B 1 153 ? 3.629 -27.641 -36.031 1 93.06 153 GLY B CA 1
ATOM 4023 C C . GLY B 1 153 ? 3.455 -26.75 -34.781 1 93.06 153 GLY B C 1
ATOM 4024 O O . GLY B 1 153 ? 3.4 -25.531 -34.906 1 93.06 153 GLY B O 1
ATOM 4025 N N . LEU B 1 154 ? 3.293 -27.375 -33.688 1 96.5 154 LEU B N 1
ATOM 4026 C CA . LEU B 1 154 ? 3.145 -26.578 -32.469 1 96.5 154 LEU B CA 1
ATOM 4027 C C . LEU B 1 154 ? 4.5 -26.109 -31.953 1 96.5 154 LEU B C 1
ATOM 4029 O O . LEU B 1 154 ? 5.48 -26.859 -32 1 96.5 154 LEU B O 1
ATOM 4033 N N . LEU B 1 155 ? 4.52 -24.906 -31.5 1 98.19 155 LEU B N 1
ATOM 4034 C CA . LEU B 1 155 ? 5.691 -24.453 -30.75 1 98.19 155 LEU B CA 1
ATOM 4035 C C . LEU B 1 155 ? 5.859 -25.266 -29.469 1 98.19 155 LEU B C 1
ATOM 4037 O O . LEU B 1 155 ? 4.875 -25.609 -28.797 1 98.19 155 LEU B O 1
ATOM 4041 N N . ARG B 1 156 ? 7.094 -25.562 -29.141 1 98.5 156 ARG B N 1
ATOM 4042 C CA . ARG B 1 156 ? 7.402 -26.312 -27.922 1 98.5 156 ARG B CA 1
ATOM 4043 C C . ARG B 1 156 ? 8.016 -25.406 -26.859 1 98.5 156 ARG B C 1
ATOM 4045 O O . ARG B 1 156 ? 9.148 -24.938 -27.016 1 98.5 156 ARG B O 1
ATOM 4052 N N . ILE B 1 157 ? 7.25 -25.156 -25.828 1 98.81 157 ILE B N 1
ATOM 4053 C CA . ILE B 1 157 ? 7.723 -24.328 -24.719 1 98.81 157 ILE B CA 1
ATOM 4054 C C . ILE B 1 157 ? 7.922 -25.188 -23.484 1 98.81 157 ILE B C 1
ATOM 4056 O O . ILE B 1 157 ? 6.961 -25.734 -22.922 1 98.81 157 ILE B O 1
ATOM 4060 N N . GLY B 1 158 ? 9.172 -25.344 -23.078 1 98.88 158 GLY B N 1
ATOM 4061 C CA . GLY B 1 158 ? 9.469 -25.984 -21.812 1 98.88 158 GLY B CA 1
ATOM 4062 C C . GLY B 1 158 ? 9.375 -25.047 -20.609 1 98.88 158 GLY B C 1
ATOM 4063 O O . GLY B 1 158 ? 9.68 -23.859 -20.734 1 98.88 158 GLY B O 1
ATOM 4064 N N . VAL B 1 159 ? 8.953 -25.531 -19.484 1 98.94 159 VAL B N 1
ATOM 4065 C CA . VAL B 1 159 ? 8.875 -24.766 -18.25 1 98.94 159 VAL B CA 1
ATOM 4066 C C . VAL B 1 159 ? 9.477 -25.594 -17.109 1 98.94 159 VAL B C 1
ATOM 4068 O O . VAL B 1 159 ? 9.078 -26.734 -16.875 1 98.94 159 VAL B O 1
ATOM 4071 N N . ALA B 1 160 ? 10.453 -25.016 -16.469 1 98.69 160 ALA B N 1
ATOM 4072 C CA . ALA B 1 160 ? 11.125 -25.719 -15.375 1 98.69 160 ALA B CA 1
ATOM 4073 C C . ALA B 1 160 ? 11.562 -24.75 -14.289 1 98.69 160 ALA B C 1
ATOM 4075 O O . ALA B 1 160 ? 11.555 -23.531 -14.492 1 98.69 160 ALA B O 1
ATOM 4076 N N . HIS B 1 161 ? 11.844 -25.266 -13.117 1 98.12 161 HIS B N 1
ATOM 4077 C CA . HIS B 1 161 ? 12.258 -24.516 -11.945 1 98.12 161 HIS B CA 1
ATOM 4078 C C . HIS B 1 161 ? 13.453 -25.156 -11.258 1 98.12 161 HIS B C 1
ATOM 4080 O O . HIS B 1 161 ? 13.344 -26.281 -10.742 1 98.12 161 HIS B O 1
ATOM 4086 N N . GLY B 1 162 ? 14.531 -24.516 -11.297 1 96.44 162 GLY B N 1
ATOM 4087 C CA . GLY B 1 162 ? 15.734 -25.094 -10.703 1 96.44 162 GLY B CA 1
ATOM 4088 C C . GLY B 1 162 ? 17 -24.422 -11.18 1 96.44 162 GLY B C 1
ATOM 4089 O O . GLY B 1 162 ? 16.969 -23.297 -11.703 1 96.44 162 GLY B O 1
ATOM 4090 N N . ALA B 1 163 ? 18.141 -25.125 -10.914 1 94.94 163 ALA B N 1
ATOM 4091 C CA . ALA B 1 163 ? 19.453 -24.547 -11.195 1 94.94 163 ALA B CA 1
ATOM 4092 C C . ALA B 1 163 ? 20.094 -25.188 -12.422 1 94.94 163 ALA B C 1
ATOM 4094 O O . ALA B 1 163 ? 20.297 -26.406 -12.453 1 94.94 163 ALA B O 1
ATOM 4095 N N . VAL B 1 164 ? 20.391 -24.391 -13.367 1 95 164 VAL B N 1
ATOM 4096 C CA . VAL B 1 164 ? 21.109 -24.891 -14.531 1 95 164 VAL B CA 1
ATOM 4097 C C . VAL B 1 164 ? 22.531 -25.266 -14.141 1 95 164 VAL B C 1
ATOM 4099 O O . VAL B 1 164 ? 23.25 -24.469 -13.531 1 95 164 VAL B O 1
ATOM 4102 N N . GLN B 1 165 ? 22.875 -26.375 -14.492 1 90.56 165 GLN B N 1
ATOM 4103 C CA . GLN B 1 165 ? 24.188 -26.906 -14.117 1 90.56 165 GLN B CA 1
ATOM 4104 C C . GLN B 1 165 ? 25.297 -26.125 -14.805 1 90.56 165 GLN B C 1
ATOM 4106 O O . GLN B 1 165 ? 25.203 -25.797 -15.984 1 90.56 165 GLN B O 1
ATOM 4111 N N . GLY B 1 166 ? 26.391 -25.766 -13.992 1 82 166 GLY B N 1
ATOM 4112 C CA . GLY B 1 166 ? 27.594 -25.141 -14.516 1 82 166 GLY B CA 1
ATOM 4113 C C . GLY B 1 166 ? 27.469 -23.625 -14.641 1 82 166 GLY B C 1
ATOM 4114 O O . GLY B 1 166 ? 28.438 -22.953 -14.969 1 82 166 GLY B O 1
ATOM 4115 N N . VAL B 1 167 ? 26.453 -23.047 -14.641 1 74.5 167 VAL B N 1
ATOM 4116 C CA . VAL B 1 167 ? 26.25 -21.625 -14.906 1 74.5 167 VAL B CA 1
ATOM 4117 C C . VAL B 1 167 ? 26.234 -20.844 -13.594 1 74.5 167 VAL B C 1
ATOM 4119 O O . VAL B 1 167 ? 26.844 -19.781 -13.484 1 74.5 167 VAL B O 1
ATOM 4122 N N . LEU B 1 168 ? 25.594 -21.312 -12.703 1 64.38 168 LEU B N 1
ATOM 4123 C CA . LEU B 1 168 ? 25.484 -20.578 -11.453 1 64.38 168 LEU B CA 1
ATOM 4124 C C . LEU B 1 168 ? 26.625 -20.938 -10.5 1 64.38 168 LEU B C 1
ATOM 4126 O O . LEU B 1 168 ? 27.188 -22.031 -10.594 1 64.38 168 LEU B O 1
ATOM 4130 N N . PRO B 1 169 ? 27.406 -19.953 -10.016 1 56.28 169 PRO B N 1
ATOM 4131 C CA . PRO B 1 169 ? 28.625 -20.188 -9.234 1 56.28 169 PRO B CA 1
ATOM 4132 C C . PRO B 1 169 ? 28.609 -21.531 -8.5 1 56.28 169 PRO B C 1
ATOM 4134 O O . PRO B 1 169 ? 27.547 -21.984 -8.078 1 56.28 169 PRO B O 1
ATOM 4137 N N . GLU B 1 170 ? 29.625 -22.469 -8.922 1 51.19 170 GLU B N 1
ATOM 4138 C CA . GLU B 1 170 ? 30.047 -23.859 -8.805 1 51.19 170 GLU B CA 1
ATOM 4139 C C . GLU B 1 170 ? 29.719 -24.438 -7.434 1 51.19 170 GLU B C 1
ATOM 4141 O O . GLU B 1 170 ? 29.562 -25.641 -7.281 1 51.19 170 GLU B O 1
ATOM 4146 N N . GLY B 1 171 ? 29.938 -23.625 -6.27 1 47.62 171 GLY B N 1
ATOM 4147 C CA . GLY B 1 171 ? 30.188 -24.375 -5.051 1 47.62 171 GLY B CA 1
ATOM 4148 C C . GLY B 1 171 ? 29.078 -25.359 -4.73 1 47.62 171 GLY B C 1
ATOM 4149 O O . GLY B 1 171 ? 29.281 -26.328 -4.004 1 47.62 171 GLY B O 1
ATOM 4150 N N . ILE B 1 172 ? 27.891 -25.031 -4.359 1 48.88 172 ILE B N 1
ATOM 4151 C CA . ILE B 1 172 ? 26.969 -25.844 -3.57 1 48.88 172 ILE B CA 1
ATOM 4152 C C . ILE B 1 172 ? 26.172 -26.766 -4.492 1 48.88 172 ILE B C 1
ATOM 4154 O O . ILE B 1 172 ? 25.766 -26.359 -5.582 1 48.88 172 ILE B O 1
ATOM 4158 N N . ASP B 1 173 ? 26.422 -28.047 -4.402 1 54.12 173 ASP B N 1
ATOM 4159 C CA . ASP B 1 173 ? 25.422 -29.016 -4.867 1 54.12 173 ASP B CA 1
ATOM 4160 C C . ASP B 1 173 ? 24.031 -28.391 -4.934 1 54.12 173 ASP B C 1
ATOM 4162 O O . ASP B 1 173 ? 23.391 -28.188 -3.904 1 54.12 173 ASP B O 1
ATOM 4166 N N . SER B 1 174 ? 23.734 -27.688 -6.121 1 71.62 174 SER B N 1
ATOM 4167 C CA . SER B 1 174 ? 22.469 -26.969 -6.172 1 71.62 174 SER B CA 1
ATOM 4168 C C . SER B 1 174 ? 21.297 -27.938 -6.301 1 71.62 174 SER B C 1
ATOM 4170 O O . SER B 1 174 ? 21.359 -28.906 -7.066 1 71.62 174 SER B O 1
ATOM 4172 N N . SER B 1 175 ? 20.484 -28.031 -5.512 1 86.56 175 SER B N 1
ATOM 4173 C CA . SER B 1 175 ? 19.234 -28.781 -5.586 1 86.56 175 SER B CA 1
ATOM 4174 C C . SER B 1 175 ? 18.422 -28.391 -6.82 1 86.56 175 SER B C 1
ATOM 4176 O O . SER B 1 175 ? 18.625 -27.328 -7.391 1 86.56 175 SER B O 1
ATOM 4178 N N . ASN B 1 176 ? 17.75 -29.438 -7.496 1 94.62 176 ASN B N 1
ATOM 4179 C CA . ASN B 1 176 ? 16.859 -29.281 -8.641 1 94.62 176 ASN B CA 1
ATOM 4180 C C . ASN B 1 176 ? 17.625 -28.906 -9.906 1 94.62 176 ASN B C 1
ATOM 4182 O O . ASN B 1 176 ? 17.312 -27.906 -10.555 1 94.62 176 ASN B O 1
ATOM 4186 N N . PRO B 1 177 ? 18.656 -29.797 -10.227 1 94.75 177 PRO B N 1
ATOM 4187 C CA . PRO B 1 177 ? 19.516 -29.469 -11.359 1 94.75 177 PRO B CA 1
ATOM 4188 C C . PRO B 1 177 ? 18.781 -29.516 -12.695 1 94.75 177 PRO B C 1
ATOM 4190 O O . PRO B 1 177 ? 17.859 -30.312 -12.859 1 94.75 177 PRO B O 1
ATOM 4193 N N . ILE B 1 178 ? 19.25 -28.703 -13.625 1 96.44 178 ILE B N 1
ATOM 4194 C CA . ILE B 1 178 ? 18.75 -28.688 -15 1 96.44 178 ILE B CA 1
ATOM 4195 C C . ILE B 1 178 ? 19.922 -28.703 -15.969 1 96.44 178 ILE B C 1
ATOM 4197 O O . ILE B 1 178 ? 20.875 -27.938 -15.82 1 96.44 178 ILE B O 1
ATOM 4201 N N . ALA B 1 179 ? 19.844 -29.578 -16.922 1 95.62 179 ALA B N 1
ATOM 4202 C CA . ALA B 1 179 ? 20.906 -29.672 -17.906 1 95.62 179 ALA B CA 1
ATOM 4203 C C . ALA B 1 179 ? 20.984 -28.391 -18.75 1 95.62 179 ALA B C 1
ATOM 4205 O O . ALA B 1 179 ? 19.969 -27.891 -19.219 1 95.62 179 ALA B O 1
ATOM 4206 N N . PRO B 1 180 ? 22.219 -27.906 -18.984 1 94 180 PRO B N 1
ATOM 4207 C CA . PRO B 1 180 ? 22.359 -26.641 -19.719 1 94 180 PRO B CA 1
ATOM 4208 C C . PRO B 1 180 ? 21.922 -26.75 -21.188 1 94 180 PRO B C 1
ATOM 4210 O O . PRO B 1 180 ? 21.594 -25.734 -21.812 1 94 180 PRO B O 1
ATOM 4213 N N . ASP B 1 181 ? 21.906 -27.938 -21.734 1 96 181 ASP B N 1
ATOM 4214 C CA . ASP B 1 181 ? 21.562 -28.109 -23.141 1 96 181 ASP B CA 1
ATOM 4215 C C . ASP B 1 181 ? 20.141 -28.656 -23.281 1 96 181 ASP B C 1
ATOM 4217 O O . ASP B 1 181 ? 19.797 -29.219 -24.328 1 96 181 ASP B O 1
ATOM 4221 N N . ARG B 1 182 ? 19.328 -28.5 -22.219 1 97.94 182 ARG B N 1
ATOM 4222 C CA . ARG B 1 182 ? 18 -29.109 -22.172 1 97.94 182 ARG B CA 1
ATOM 4223 C C . ARG B 1 182 ? 17.141 -28.609 -23.328 1 97.94 182 ARG B C 1
ATOM 4225 O O . ARG B 1 182 ? 16.391 -29.391 -23.922 1 97.94 182 ARG B O 1
ATOM 4232 N N . ALA B 1 183 ? 17.188 -27.375 -23.656 1 98.12 183 ALA B N 1
ATOM 4233 C CA . ALA B 1 183 ? 16.375 -26.844 -24.766 1 98.12 183 ALA B CA 1
ATOM 4234 C C . ALA B 1 183 ? 16.688 -27.578 -26.062 1 98.12 183 ALA B C 1
ATOM 4236 O O . ALA B 1 183 ? 15.773 -27.906 -26.828 1 98.12 183 ALA B O 1
ATOM 4237 N N . GLU B 1 184 ? 17.891 -27.844 -26.281 1 97.38 184 GLU B N 1
ATOM 4238 C CA . GLU B 1 184 ? 18.328 -28.531 -27.5 1 97.38 184 GLU B CA 1
ATOM 4239 C C . GLU B 1 184 ? 17.906 -30 -27.484 1 97.38 184 GLU B C 1
ATOM 4241 O O . GLU B 1 184 ? 17.297 -30.484 -28.438 1 97.38 184 GLU B O 1
ATOM 4246 N N . THR B 1 185 ? 18.203 -30.656 -26.391 1 98.12 185 THR B N 1
ATOM 4247 C CA . THR B 1 185 ? 17.953 -32.094 -26.312 1 98.12 185 THR B CA 1
ATOM 4248 C C . THR B 1 185 ? 16.453 -32.375 -26.359 1 98.12 185 THR B C 1
ATOM 4250 O O . THR B 1 185 ? 16.031 -33.406 -26.891 1 98.12 185 THR B O 1
ATOM 4253 N N . ALA B 1 186 ? 15.68 -31.484 -25.859 1 98.31 186 ALA B N 1
ATOM 4254 C CA . ALA B 1 186 ? 14.234 -31.656 -25.812 1 98.31 186 ALA B CA 1
ATOM 4255 C C . ALA B 1 186 ? 13.562 -30.984 -27.016 1 98.31 186 ALA B C 1
ATOM 4257 O O . ALA B 1 186 ? 12.336 -30.969 -27.109 1 98.31 186 ALA B O 1
ATOM 4258 N N . ARG B 1 187 ? 14.312 -30.375 -27.922 1 97.44 187 ARG B N 1
ATOM 4259 C CA . ARG B 1 187 ? 13.828 -29.734 -29.125 1 97.44 187 ARG B CA 1
ATOM 4260 C C . ARG B 1 187 ? 12.836 -28.625 -28.797 1 97.44 187 ARG B C 1
ATOM 4262 O O . ARG B 1 187 ? 11.758 -28.547 -29.391 1 97.44 187 ARG B O 1
ATOM 4269 N N . LEU B 1 188 ? 13.203 -27.844 -27.844 1 98.5 188 LEU B N 1
ATOM 4270 C CA . LEU B 1 188 ? 12.336 -26.75 -27.406 1 98.5 188 LEU B CA 1
ATOM 4271 C C . LEU B 1 188 ? 12.594 -25.5 -28.219 1 98.5 188 LEU B C 1
ATOM 4273 O O . LEU B 1 188 ? 13.734 -25.203 -28.578 1 98.5 188 LEU B O 1
ATOM 4277 N N . ASP B 1 189 ? 11.531 -24.766 -28.453 1 98.62 189 ASP B N 1
ATOM 4278 C CA . ASP B 1 189 ? 11.664 -23.438 -29.031 1 98.62 189 ASP B CA 1
ATOM 4279 C C . ASP B 1 189 ? 12.047 -22.406 -27.969 1 98.62 189 ASP B C 1
ATOM 4281 O O . ASP B 1 189 ? 12.688 -21.406 -28.266 1 98.62 189 ASP B O 1
ATOM 4285 N N . TYR B 1 190 ? 11.711 -22.688 -26.766 1 98.75 190 TYR B N 1
ATOM 4286 C CA . TYR B 1 190 ? 12.016 -21.828 -25.641 1 98.75 190 TYR B CA 1
ATOM 4287 C C . TYR B 1 190 ? 11.914 -22.609 -24.328 1 98.75 190 TYR B C 1
ATOM 4289 O O . TYR B 1 190 ? 11.008 -23.422 -24.141 1 98.75 190 TYR B O 1
ATOM 4297 N N . LEU B 1 191 ? 12.852 -22.391 -23.469 1 98.88 191 LEU B N 1
ATOM 4298 C CA . LEU B 1 191 ? 12.828 -22.953 -22.109 1 98.88 191 LEU B CA 1
ATOM 4299 C C . LEU B 1 191 ? 12.727 -21.844 -21.062 1 98.88 191 LEU B C 1
ATOM 4301 O O . LEU B 1 191 ? 13.688 -21.094 -20.859 1 98.88 191 LEU B O 1
ATOM 4305 N N . ALA B 1 192 ? 11.562 -21.766 -20.438 1 98.88 192 ALA B N 1
ATOM 4306 C CA . ALA B 1 192 ? 11.289 -20.781 -19.391 1 98.88 192 ALA B CA 1
ATOM 4307 C C . ALA B 1 192 ? 11.703 -21.312 -18.016 1 98.88 192 ALA B C 1
ATOM 4309 O O . ALA B 1 192 ? 11.195 -22.328 -17.562 1 98.88 192 ALA B O 1
ATOM 4310 N N . LEU B 1 193 ? 12.578 -20.531 -17.391 1 98.38 193 LEU B N 1
ATOM 4311 C CA . LEU B 1 193 ? 13.102 -21 -16.109 1 98.38 193 LEU B CA 1
ATOM 4312 C C . LEU B 1 193 ? 12.773 -20.031 -14.992 1 98.38 193 LEU B C 1
ATOM 4314 O O . LEU B 1 193 ? 12.578 -18.844 -15.234 1 98.38 193 LEU B O 1
ATOM 4318 N N . GLY B 1 194 ? 12.641 -20.609 -13.766 1 97.56 194 GLY B N 1
ATOM 4319 C CA . GLY B 1 194 ? 12.609 -19.859 -12.523 1 97.56 194 GLY B CA 1
ATOM 4320 C C . GLY B 1 194 ? 13.578 -20.391 -11.477 1 97.56 194 GLY B C 1
ATOM 4321 O O . GLY B 1 194 ? 14.32 -21.328 -11.742 1 97.56 194 GLY B O 1
ATOM 4322 N N . ASP B 1 195 ? 13.594 -19.688 -10.297 1 95.56 195 ASP B N 1
ATOM 4323 C CA . ASP B 1 195 ? 14.383 -20.125 -9.156 1 95.56 195 ASP B CA 1
ATOM 4324 C C . ASP B 1 195 ? 15.531 -19.172 -8.875 1 95.56 195 ASP B C 1
ATOM 4326 O O . ASP B 1 195 ? 15.875 -18.922 -7.715 1 95.56 195 ASP B O 1
ATOM 4330 N N . TRP B 1 196 ? 16.109 -18.594 -9.805 1 91.25 196 TRP B N 1
ATOM 4331 C CA . TRP B 1 196 ? 17.297 -17.766 -9.688 1 91.25 196 TRP B CA 1
ATOM 4332 C C . TRP B 1 196 ? 16.969 -16.391 -9.125 1 91.25 196 TRP B C 1
ATOM 4334 O O . TRP B 1 196 ? 17.828 -15.727 -8.547 1 91.25 196 TRP B O 1
ATOM 4344 N N . HIS B 1 197 ? 15.852 -15.883 -9.25 1 93.75 197 HIS B N 1
ATOM 4345 C CA . HIS B 1 197 ? 15.305 -14.617 -8.781 1 93.75 197 HIS B CA 1
ATOM 4346 C C . HIS B 1 197 ? 15.922 -13.438 -9.531 1 93.75 197 HIS B C 1
ATOM 4348 O O . HIS B 1 197 ? 15.562 -12.281 -9.281 1 93.75 197 HIS B O 1
ATOM 4354 N N . GLY B 1 198 ? 16.844 -13.656 -10.359 1 94 198 GLY B N 1
ATOM 4355 C CA . GLY B 1 198 ? 17.359 -12.672 -11.297 1 94 198 GLY B CA 1
ATOM 4356 C C . GLY B 1 198 ? 17.062 -13.016 -12.742 1 94 198 GLY B C 1
ATOM 4357 O O . GLY B 1 198 ? 16.625 -14.125 -13.047 1 94 198 GLY B O 1
ATOM 4358 N N . CYS B 1 199 ? 17.281 -12.008 -13.578 1 96.38 199 CYS B N 1
ATOM 4359 C CA . CYS B 1 199 ? 17.109 -12.234 -15.008 1 96.38 199 CYS B CA 1
ATOM 4360 C C . CYS B 1 199 ? 18.438 -12.664 -15.648 1 96.38 199 CYS B C 1
ATOM 4362 O O . CYS B 1 199 ? 19.453 -12.008 -15.461 1 96.38 199 CYS B O 1
ATOM 4364 N N . LYS B 1 200 ? 18.375 -13.797 -16.328 1 95.5 200 LYS B N 1
ATOM 4365 C CA . LYS B 1 200 ? 19.625 -14.289 -16.906 1 95.5 200 LYS B CA 1
ATOM 4366 C C . LYS B 1 200 ? 19.359 -15.07 -18.203 1 95.5 200 LYS B C 1
ATOM 4368 O O . LYS B 1 200 ? 18.484 -15.938 -18.234 1 95.5 200 LYS B O 1
ATOM 4373 N N . GLU B 1 201 ? 20.125 -14.711 -19.203 1 96.81 201 GLU B N 1
ATOM 4374 C CA . GLU B 1 201 ? 20.141 -15.5 -20.422 1 96.81 201 GLU B CA 1
ATOM 4375 C C . GLU B 1 201 ? 21.172 -16.625 -20.344 1 96.81 201 GLU B C 1
ATOM 4377 O O . GLU B 1 201 ? 22.375 -16.375 -20.219 1 96.81 201 GLU B O 1
ATOM 4382 N N . ILE B 1 202 ? 20.719 -17.844 -20.328 1 96.12 202 ILE B N 1
ATOM 4383 C CA . ILE B 1 202 ? 21.625 -18.984 -20.328 1 96.12 202 ILE B CA 1
ATOM 4384 C C . ILE B 1 202 ? 22.125 -19.25 -21.75 1 96.12 202 ILE B C 1
ATOM 4386 O O . ILE B 1 202 ? 23.312 -19.469 -21.969 1 96.12 202 ILE B O 1
ATOM 4390 N N . ASN B 1 203 ? 21.234 -19.25 -22.672 1 95.88 203 ASN B N 1
ATOM 4391 C CA . ASN B 1 203 ? 21.484 -19.281 -24.109 1 95.88 203 ASN B CA 1
ATOM 4392 C C . ASN B 1 203 ? 20.312 -18.703 -24.906 1 95.88 203 ASN B C 1
ATOM 4394 O O . ASN B 1 203 ? 19.391 -18.141 -24.312 1 95.88 203 ASN B O 1
ATOM 4398 N N . ALA B 1 204 ? 20.297 -18.828 -26.203 1 96.56 204 ALA B N 1
ATOM 4399 C CA . ALA B 1 204 ? 19.328 -18.141 -27.062 1 96.56 204 ALA B CA 1
ATOM 4400 C C . ALA B 1 204 ? 17.906 -18.609 -26.781 1 96.56 204 ALA B C 1
ATOM 4402 O O . ALA B 1 204 ? 16.953 -17.875 -27.031 1 96.56 204 ALA B O 1
ATOM 4403 N N . ARG B 1 205 ? 17.734 -19.797 -26.203 1 98.25 205 ARG B N 1
ATOM 4404 C CA . ARG B 1 205 ? 16.391 -20.375 -26.047 1 98.25 205 ARG B CA 1
ATOM 4405 C C . ARG B 1 205 ? 16.078 -20.625 -24.578 1 98.25 205 ARG B C 1
ATOM 4407 O O . ARG B 1 205 ? 15 -21.109 -24.25 1 98.25 205 ARG B O 1
ATOM 4414 N N . THR B 1 206 ? 17.031 -20.297 -23.672 1 98.12 206 THR B N 1
ATOM 4415 C CA . THR B 1 206 ? 16.875 -20.625 -22.266 1 98.12 206 THR B CA 1
ATOM 4416 C C . THR B 1 206 ? 17.094 -19.391 -21.391 1 98.12 206 THR B C 1
ATOM 4418 O O . THR B 1 206 ? 18.172 -18.797 -21.422 1 98.12 206 THR B O 1
ATOM 4421 N N . TRP B 1 207 ? 16.016 -19.047 -20.625 1 98.31 207 TRP B N 1
ATOM 4422 C CA . TRP B 1 207 ? 16.109 -17.812 -19.844 1 98.31 207 TRP B CA 1
ATOM 4423 C C . TRP B 1 207 ? 15.539 -18.031 -18.453 1 98.31 207 TRP B C 1
ATOM 4425 O O . TRP B 1 207 ? 14.539 -18.734 -18.281 1 98.31 207 TRP B O 1
ATOM 4435 N N . TYR B 1 208 ? 16.203 -17.375 -17.484 1 97.69 208 TYR B N 1
ATOM 4436 C CA . TYR B 1 208 ? 15.57 -17.062 -16.219 1 97.69 208 TYR B CA 1
ATOM 4437 C C . TYR B 1 208 ? 14.891 -15.711 -16.266 1 97.69 208 TYR B C 1
ATOM 4439 O O . TYR B 1 208 ? 15.516 -14.695 -16.594 1 97.69 208 TYR B O 1
ATOM 4447 N N . ALA B 1 209 ? 13.633 -15.703 -15.93 1 98.19 209 ALA B N 1
ATOM 4448 C CA . ALA B 1 209 ? 12.93 -14.422 -15.945 1 98.19 209 ALA B CA 1
ATOM 4449 C C . ALA B 1 209 ? 13.258 -13.602 -14.703 1 98.19 209 ALA B C 1
ATOM 4451 O O . ALA B 1 209 ? 13.266 -12.367 -14.75 1 98.19 209 ALA B O 1
ATOM 4452 N N . GLY B 1 210 ? 13.492 -14.328 -13.57 1 96.81 210 GLY B N 1
ATOM 4453 C CA . GLY B 1 210 ? 13.68 -13.656 -12.297 1 96.81 210 GLY B CA 1
ATOM 4454 C C . GLY B 1 210 ? 12.375 -13.297 -11.609 1 96.81 210 GLY B C 1
ATOM 4455 O O . GLY B 1 210 ? 11.305 -13.438 -12.195 1 96.81 210 GLY B O 1
ATOM 4456 N N . THR B 1 211 ? 12.508 -12.852 -10.359 1 98.12 211 THR B N 1
ATOM 4457 C CA . THR B 1 211 ? 11.344 -12.383 -9.625 1 98.12 211 THR B CA 1
ATOM 4458 C C . THR B 1 211 ? 10.914 -11 -10.125 1 98.12 211 THR B C 1
ATOM 4460 O O . THR B 1 211 ? 11.75 -10.125 -10.336 1 98.12 211 THR B O 1
ATOM 4463 N N . PRO B 1 212 ? 9.609 -10.828 -10.344 1 98.44 212 PRO B N 1
ATOM 4464 C CA . PRO B 1 212 ? 9.148 -9.523 -10.836 1 98.44 212 PRO B CA 1
ATOM 4465 C C . PRO B 1 212 ? 9.141 -8.453 -9.75 1 98.44 212 PRO B C 1
ATOM 4467 O O . PRO B 1 212 ? 9.07 -7.262 -10.055 1 98.44 212 PRO B O 1
ATOM 4470 N N . GLU B 1 213 ? 9.156 -8.844 -8.516 1 97.88 213 GLU B N 1
ATOM 4471 C CA . GLU B 1 213 ? 9.242 -7.945 -7.367 1 97.88 213 GLU B CA 1
ATOM 4472 C C . GLU B 1 213 ? 10.414 -8.32 -6.465 1 97.88 213 GLU B C 1
ATOM 4474 O O . GLU B 1 213 ? 10.336 -9.281 -5.703 1 97.88 213 GLU B O 1
ATOM 4479 N N . PRO B 1 214 ? 11.461 -7.523 -6.559 1 94.62 214 PRO B N 1
ATOM 4480 C CA . PRO B 1 214 ? 12.664 -7.875 -5.793 1 94.62 214 PRO B CA 1
ATOM 4481 C C . PRO B 1 214 ? 12.391 -8.016 -4.297 1 94.62 214 PRO B C 1
ATOM 4483 O O . PRO B 1 214 ? 11.469 -7.395 -3.773 1 94.62 214 PRO B O 1
ATOM 4486 N N . GLU B 1 215 ? 13.219 -8.883 -3.625 1 91.69 215 GLU B N 1
ATOM 4487 C CA . GLU B 1 215 ? 12.969 -9.156 -2.213 1 91.69 215 GLU B CA 1
ATOM 4488 C C . GLU B 1 215 ? 14.281 -9.258 -1.432 1 91.69 215 GLU B C 1
ATOM 4490 O O . GLU B 1 215 ? 14.273 -9.555 -0.236 1 91.69 215 GLU B O 1
ATOM 4495 N N . ARG B 1 216 ? 15.32 -9.094 -2.07 1 90.56 216 ARG B N 1
ATOM 4496 C CA . ARG B 1 216 ? 16.625 -9.172 -1.413 1 90.56 216 ARG B CA 1
ATOM 4497 C C . ARG B 1 216 ? 17.625 -8.227 -2.074 1 90.56 216 ARG B C 1
ATOM 4499 O O . ARG B 1 216 ? 17.375 -7.699 -3.156 1 90.56 216 ARG B O 1
ATOM 4506 N N . TYR B 1 217 ? 18.703 -8.086 -1.334 1 92.06 217 TYR B N 1
ATOM 4507 C CA . TYR B 1 217 ? 19.734 -7.168 -1.773 1 92.06 217 TYR B CA 1
ATOM 4508 C C . TYR B 1 217 ? 20.75 -7.875 -2.676 1 92.06 217 TYR B C 1
ATOM 4510 O O . TYR B 1 217 ? 21.844 -8.219 -2.238 1 92.06 217 TYR B O 1
ATOM 4518 N N . VAL B 1 218 ? 20.359 -8.219 -3.869 1 86.56 218 VAL B N 1
ATOM 4519 C CA . VAL B 1 218 ? 21.25 -8.922 -4.785 1 86.56 218 VAL B CA 1
ATOM 4520 C C . VAL B 1 218 ? 21.281 -8.203 -6.133 1 86.56 218 VAL B C 1
ATOM 4522 O O . VAL B 1 218 ? 20.266 -7.637 -6.562 1 86.56 218 VAL B O 1
ATOM 4525 N N . ASP B 1 219 ? 22.406 -8.195 -6.656 1 83.56 219 ASP B N 1
ATOM 4526 C CA . ASP B 1 219 ? 22.562 -7.582 -7.969 1 83.56 219 ASP B CA 1
ATOM 4527 C C . ASP B 1 219 ? 22.422 -8.617 -9.078 1 83.56 219 ASP B C 1
ATOM 4529 O O . ASP B 1 219 ? 23.422 -9.031 -9.68 1 83.56 219 ASP B O 1
ATOM 4533 N N . ASN B 1 220 ? 21.266 -9.055 -9.344 1 88.81 220 ASN B N 1
ATOM 4534 C CA . ASN B 1 220 ? 21 -10.07 -10.359 1 88.81 220 ASN B CA 1
ATOM 4535 C C . ASN B 1 220 ? 19.891 -9.633 -11.312 1 88.81 220 ASN B C 1
ATOM 4537 O O . ASN B 1 220 ? 19.172 -10.477 -11.867 1 88.81 220 ASN B O 1
ATOM 4541 N N . ASP B 1 221 ? 19.656 -8.344 -11.336 1 91.25 221 ASP B N 1
ATOM 4542 C CA . ASP B 1 221 ? 18.75 -7.691 -12.281 1 91.25 221 ASP B CA 1
ATOM 4543 C C . ASP B 1 221 ? 17.328 -8.211 -12.125 1 91.25 221 ASP B C 1
ATOM 4545 O O . ASP B 1 221 ? 16.703 -8.656 -13.094 1 91.25 221 ASP B O 1
ATOM 4549 N N . PRO B 1 222 ? 16.75 -8.164 -10.938 1 95.06 222 PRO B N 1
ATOM 4550 C CA . PRO B 1 222 ? 15.359 -8.547 -10.719 1 95.06 222 PRO B CA 1
ATOM 4551 C C . PRO B 1 222 ? 14.375 -7.453 -11.133 1 95.06 222 PRO B C 1
ATOM 4553 O O . PRO B 1 222 ? 14.789 -6.371 -11.555 1 95.06 222 PRO B O 1
ATOM 4556 N N . GLY B 1 223 ? 13.086 -7.773 -11.102 1 96.88 223 GLY B N 1
ATOM 4557 C CA . GLY B 1 223 ? 12.07 -6.734 -11.18 1 96.88 223 GLY B CA 1
ATOM 4558 C C . GLY B 1 223 ? 11.43 -6.629 -12.547 1 96.88 223 GLY B C 1
ATOM 4559 O O . GLY B 1 223 ? 10.828 -5.605 -12.883 1 96.88 223 GLY B O 1
ATOM 4560 N N . GLN B 1 224 ? 11.594 -7.664 -13.367 1 97 224 GLN B N 1
ATOM 4561 C CA . GLN B 1 224 ? 11.055 -7.582 -14.719 1 97 224 GLN B CA 1
ATOM 4562 C C . GLN B 1 224 ? 10.391 -8.898 -15.125 1 97 224 GLN B C 1
ATOM 4564 O O . GLN B 1 224 ? 10.523 -9.906 -14.43 1 97 224 GLN B O 1
ATOM 4569 N N . VAL B 1 225 ? 9.672 -8.836 -16.141 1 98.75 225 VAL B N 1
ATOM 4570 C CA . VAL B 1 225 ? 9.18 -10.008 -16.875 1 98.75 225 VAL B CA 1
ATOM 4571 C C . VAL B 1 225 ? 9.75 -10.016 -18.281 1 98.75 225 VAL B C 1
ATOM 4573 O O . VAL B 1 225 ? 10.281 -9.008 -18.75 1 98.75 225 VAL B O 1
ATOM 4576 N N . LEU B 1 226 ? 9.688 -11.156 -18.891 1 98.88 226 LEU B N 1
ATOM 4577 C CA . LEU B 1 226 ? 10.234 -11.281 -20.234 1 98.88 226 LEU B CA 1
ATOM 4578 C C . LEU B 1 226 ? 9.117 -11.422 -21.266 1 98.88 226 LEU B C 1
ATOM 4580 O O . LEU B 1 226 ? 8.25 -12.289 -21.141 1 98.88 226 LEU B O 1
ATOM 4584 N N . LEU B 1 227 ? 9.133 -10.547 -22.203 1 98.88 227 LEU B N 1
ATOM 4585 C CA . LEU B 1 227 ? 8.32 -10.719 -23.406 1 98.88 227 LEU B CA 1
ATOM 4586 C C . LEU B 1 227 ? 9.062 -11.547 -24.453 1 98.88 227 LEU B C 1
ATOM 4588 O O . LEU B 1 227 ? 10.125 -11.141 -24.922 1 98.88 227 LEU B O 1
ATOM 4592 N N . VAL B 1 228 ? 8.531 -12.656 -24.766 1 98.88 228 VAL B N 1
ATOM 4593 C CA . VAL B 1 228 ? 9.18 -13.586 -25.688 1 98.88 228 VAL B CA 1
ATOM 4594 C C . VAL B 1 228 ? 8.367 -13.703 -26.969 1 98.88 228 VAL B C 1
ATOM 4596 O O . VAL B 1 228 ? 7.18 -14.031 -26.938 1 98.88 228 VAL B O 1
ATOM 4599 N N . GLU B 1 229 ? 8.992 -13.422 -28.047 1 98.75 229 GLU B N 1
ATOM 4600 C CA . GLU B 1 229 ? 8.359 -13.523 -29.359 1 98.75 229 GLU B CA 1
ATOM 4601 C C . GLU B 1 229 ? 9.047 -14.57 -30.219 1 98.75 229 GLU B C 1
ATOM 4603 O O . GLU B 1 229 ? 10.266 -14.531 -30.406 1 98.75 229 GLU B O 1
ATOM 4608 N N . ILE B 1 230 ? 8.242 -15.492 -30.672 1 98.25 230 ILE B N 1
ATOM 4609 C CA . ILE B 1 230 ? 8.742 -16.547 -31.547 1 98.25 230 ILE B CA 1
ATOM 4610 C C . ILE B 1 230 ? 7.977 -16.547 -32.875 1 98.25 230 ILE B C 1
ATOM 4612 O O . ILE B 1 230 ? 6.766 -16.781 -32.906 1 98.25 230 ILE B O 1
ATOM 4616 N N . ALA B 1 231 ? 8.695 -16.328 -33.969 1 96.31 231 ALA B N 1
ATOM 4617 C CA . ALA B 1 231 ? 8.062 -16.156 -35.25 1 96.31 231 ALA B CA 1
ATOM 4618 C C . ALA B 1 231 ? 7.469 -17.469 -35.781 1 96.31 231 ALA B C 1
ATOM 4620 O O . ALA B 1 231 ? 6.375 -17.484 -36.344 1 96.31 231 ALA B O 1
ATOM 4621 N N . ALA B 1 232 ? 8.203 -18.547 -35.656 1 94.56 232 ALA B N 1
ATOM 4622 C CA . ALA B 1 232 ? 7.805 -19.875 -36.062 1 94.56 232 ALA B CA 1
ATOM 4623 C C . ALA B 1 232 ? 8.625 -20.953 -35.375 1 94.56 232 ALA B C 1
ATOM 4625 O O . ALA B 1 232 ? 9.68 -20.672 -34.812 1 94.56 232 ALA B O 1
ATOM 4626 N N . PRO B 1 233 ? 8.055 -22.156 -35.375 1 93.81 233 PRO B N 1
ATOM 4627 C CA . PRO B 1 233 ? 8.852 -23.234 -34.812 1 93.81 233 PRO B CA 1
ATOM 4628 C C . PRO B 1 233 ? 10.266 -23.297 -35.375 1 93.81 233 PRO B C 1
ATOM 4630 O O . PRO B 1 233 ? 10.453 -23.156 -36.594 1 93.81 233 PRO B O 1
ATOM 4633 N N . GLY B 1 234 ? 11.156 -23.406 -34.469 1 94.06 234 GLY B N 1
ATOM 4634 C CA . GLY B 1 234 ? 12.539 -23.516 -34.906 1 94.06 234 GLY B CA 1
ATOM 4635 C C . GLY B 1 234 ? 13.258 -22.172 -34.938 1 94.06 234 GLY B C 1
ATOM 4636 O O . GLY B 1 234 ? 14.492 -22.125 -34.938 1 94.06 234 GLY B O 1
ATOM 4637 N N . MET B 1 235 ? 12.586 -21.141 -34.969 1 96.19 235 MET B N 1
ATOM 4638 C CA . MET B 1 235 ? 13.203 -19.812 -35 1 96.19 235 MET B CA 1
ATOM 4639 C C . MET B 1 235 ? 13.648 -19.359 -33.625 1 96.19 235 MET B C 1
ATOM 4641 O O . MET B 1 235 ? 13.023 -19.703 -32.625 1 96.19 235 MET B O 1
ATOM 4645 N N . VAL B 1 236 ? 14.672 -18.578 -33.625 1 97.5 236 VAL B N 1
ATOM 4646 C CA . VAL B 1 236 ? 15.219 -18.078 -32.375 1 97.5 236 VAL B CA 1
ATOM 4647 C C . VAL B 1 236 ? 14.273 -17.047 -31.781 1 97.5 236 VAL B C 1
ATOM 4649 O O . VAL B 1 236 ? 13.82 -16.141 -32.469 1 97.5 236 VAL B O 1
ATOM 4652 N N . PRO B 1 237 ? 13.984 -17.156 -30.516 1 98.5 237 PRO B N 1
ATOM 4653 C CA . PRO B 1 237 ? 13.086 -16.188 -29.875 1 98.5 237 PRO B CA 1
ATOM 4654 C C . PRO B 1 237 ? 13.727 -14.82 -29.703 1 98.5 237 PRO B C 1
ATOM 4656 O O . PRO B 1 237 ? 14.945 -14.727 -29.5 1 98.5 237 PRO B O 1
ATOM 4659 N N . GLN B 1 238 ? 12.953 -13.797 -29.844 1 98.56 238 GLN B N 1
ATOM 4660 C CA . GLN B 1 238 ? 13.32 -12.453 -29.406 1 98.56 238 GLN B CA 1
ATOM 4661 C C . GLN B 1 238 ? 12.82 -12.18 -27.984 1 98.56 238 GLN B C 1
ATOM 4663 O O . GLN B 1 238 ? 11.625 -12.289 -27.719 1 98.56 238 GLN B O 1
ATOM 4668 N N . VAL B 1 239 ? 13.758 -11.844 -27.109 1 98.69 239 VAL B N 1
ATOM 4669 C CA . VAL B 1 239 ? 13.398 -11.672 -25.703 1 98.69 239 VAL B CA 1
ATOM 4670 C C . VAL B 1 239 ? 13.617 -10.219 -25.297 1 98.69 239 VAL B C 1
ATOM 4672 O O . VAL B 1 239 ? 14.695 -9.656 -25.516 1 98.69 239 VAL B O 1
ATOM 4675 N N . THR B 1 240 ? 12.562 -9.578 -24.781 1 98.56 240 THR B N 1
ATOM 4676 C CA . THR B 1 240 ? 12.625 -8.203 -24.297 1 98.56 240 THR B CA 1
ATOM 4677 C C . THR B 1 240 ? 12.273 -8.133 -22.812 1 98.56 240 THR B C 1
ATOM 4679 O O . THR B 1 240 ? 11.289 -8.727 -22.375 1 98.56 240 THR B O 1
ATOM 4682 N N . ARG B 1 241 ? 13.102 -7.488 -22.094 1 98.19 241 ARG B N 1
ATOM 4683 C CA . ARG B 1 241 ? 12.859 -7.297 -20.672 1 98.19 241 ARG B CA 1
ATOM 4684 C C . ARG B 1 241 ? 11.898 -6.145 -20.422 1 98.19 241 ARG B C 1
ATOM 4686 O O . ARG B 1 241 ? 12.047 -5.07 -21.016 1 98.19 241 ARG B O 1
ATOM 4693 N N . HIS B 1 242 ? 10.914 -6.352 -19.578 1 98.19 242 HIS B N 1
ATOM 4694 C CA . HIS B 1 242 ? 9.961 -5.316 -19.188 1 98.19 242 HIS B CA 1
ATOM 4695 C C . HIS B 1 242 ? 9.938 -5.133 -17.688 1 98.19 242 HIS B C 1
ATOM 4697 O O . HIS B 1 242 ? 9.492 -6.02 -16.953 1 98.19 242 HIS B O 1
ATOM 4703 N N . PRO B 1 243 ? 10.391 -3.969 -17.219 1 97.5 243 PRO B N 1
ATOM 4704 C CA . PRO B 1 243 ? 10.32 -3.723 -15.781 1 97.5 243 PRO B CA 1
ATOM 4705 C C . PRO B 1 243 ? 8.891 -3.623 -15.266 1 97.5 243 PRO B C 1
ATOM 4707 O O . PRO B 1 243 ? 8.047 -2.963 -15.883 1 97.5 243 PRO B O 1
ATOM 4710 N N . VAL B 1 244 ? 8.57 -4.328 -14.156 1 98.06 244 VAL B N 1
ATOM 4711 C CA . VAL B 1 244 ? 7.223 -4.289 -13.609 1 98.06 244 VAL B CA 1
ATOM 4712 C C . VAL B 1 244 ? 7.285 -4.109 -12.094 1 98.06 244 VAL B C 1
ATOM 4714 O O . VAL B 1 244 ? 6.266 -3.836 -11.453 1 98.06 244 VAL B O 1
ATOM 4717 N N . GLY B 1 245 ? 8.453 -4.305 -11.523 1 97.44 245 GLY B N 1
ATOM 4718 C CA . GLY B 1 245 ? 8.602 -4.23 -10.078 1 97.44 245 GLY B CA 1
ATOM 4719 C C . GLY B 1 245 ? 8.305 -2.854 -9.516 1 97.44 245 GLY B C 1
ATOM 4720 O O . GLY B 1 245 ? 8.594 -1.841 -10.156 1 97.44 245 GLY B O 1
ATOM 4721 N N . GLN B 1 246 ? 7.746 -2.852 -8.32 1 96.94 246 GLN B N 1
ATOM 4722 C CA . GLN B 1 246 ? 7.422 -1.594 -7.66 1 96.94 246 GLN B CA 1
ATOM 4723 C C . GLN B 1 246 ? 8.633 -1.043 -6.906 1 96.94 246 GLN B C 1
ATOM 4725 O O . GLN B 1 246 ? 8.898 0.159 -6.949 1 96.94 246 GLN B O 1
ATOM 4730 N N . TYR B 1 247 ? 9.344 -1.901 -6.25 1 97.25 247 TYR B N 1
ATOM 4731 C CA . TYR B 1 247 ? 10.422 -1.438 -5.383 1 97.25 247 TYR B CA 1
ATOM 4732 C C . TYR B 1 247 ? 11.781 -1.849 -5.934 1 97.25 247 TYR B C 1
ATOM 4734 O O . TYR B 1 247 ? 11.891 -2.852 -6.641 1 97.25 247 TYR B O 1
ATOM 4742 N N . GLN B 1 248 ? 12.781 -1.106 -5.641 1 96.25 248 GLN B N 1
ATOM 4743 C CA . GLN B 1 248 ? 14.188 -1.384 -5.93 1 96.25 248 GLN B CA 1
ATOM 4744 C C . GLN B 1 248 ? 14.984 -1.573 -4.645 1 96.25 248 GLN B C 1
ATOM 4746 O O . GLN B 1 248 ? 14.945 -0.728 -3.75 1 96.25 248 GLN B O 1
ATOM 4751 N N . TRP B 1 249 ? 15.664 -2.678 -4.59 1 96.56 249 TRP B N 1
ATOM 4752 C CA . TRP B 1 249 ? 16.469 -3.008 -3.416 1 96.56 249 TRP B CA 1
ATOM 4753 C C . TRP B 1 249 ? 17.938 -2.703 -3.654 1 96.56 249 TRP B C 1
ATOM 4755 O O . TRP B 1 249 ? 18.547 -3.215 -4.602 1 96.56 249 TRP B O 1
ATOM 4765 N N . VAL B 1 250 ? 18.516 -1.895 -2.775 1 95.75 250 VAL B N 1
ATOM 4766 C CA . VAL B 1 250 ? 19.906 -1.531 -2.975 1 95.75 250 VAL B CA 1
ATOM 4767 C C . VAL B 1 250 ? 20.688 -1.722 -1.674 1 95.75 250 VAL B C 1
ATOM 4769 O O . VAL B 1 250 ? 20.156 -1.488 -0.586 1 95.75 250 VAL B O 1
ATOM 4772 N N . ARG B 1 251 ? 21.906 -2.172 -1.801 1 96.38 251 ARG B N 1
ATOM 4773 C CA . ARG B 1 251 ? 22.859 -2.312 -0.698 1 96.38 251 ARG B CA 1
ATOM 4774 C C . ARG B 1 251 ? 24.109 -1.479 -0.943 1 96.38 251 ARG B C 1
ATOM 4776 O O . ARG B 1 251 ? 24.766 -1.628 -1.974 1 96.38 251 ARG B O 1
ATOM 4783 N N . TRP B 1 252 ? 24.406 -0.588 -0.055 1 96.12 252 TRP B N 1
ATOM 4784 C CA . TRP B 1 252 ? 25.578 0.268 -0.16 1 96.12 252 TRP B CA 1
ATOM 4785 C C . TRP B 1 252 ? 26.547 0.015 0.996 1 96.12 252 TRP B C 1
ATOM 4787 O O . TRP B 1 252 ? 26.109 -0.168 2.139 1 96.12 252 TRP B O 1
ATOM 4797 N N . GLU B 1 253 ? 27.766 -0.037 0.707 1 95.62 253 GLU B N 1
ATOM 4798 C CA . GLU B 1 253 ? 28.828 -0.075 1.705 1 95.62 253 GLU B CA 1
ATOM 4799 C C . GLU B 1 253 ? 29.516 1.279 1.824 1 95.62 253 GLU B C 1
ATOM 4801 O O . GLU B 1 253 ? 29.828 1.912 0.814 1 95.62 253 GLU B O 1
ATOM 4806 N N . ARG B 1 254 ? 29.672 1.72 3.141 1 96 254 ARG B N 1
ATOM 4807 C CA . ARG B 1 254 ? 30.359 2.988 3.371 1 96 254 ARG B CA 1
ATOM 4808 C C . ARG B 1 254 ? 31.266 2.902 4.59 1 96 254 ARG B C 1
ATOM 4810 O O . ARG B 1 254 ? 30.828 2.57 5.688 1 96 254 ARG B O 1
ATOM 4817 N N . GLU B 1 255 ? 32.5 3.115 4.363 1 96.5 255 GLU B N 1
ATOM 4818 C CA . GLU B 1 255 ? 33.469 3.254 5.453 1 96.5 255 GLU B CA 1
ATOM 4819 C C . GLU B 1 255 ? 33.781 4.723 5.727 1 96.5 255 GLU B C 1
ATOM 4821 O O . GLU B 1 255 ? 34.188 5.453 4.82 1 96.5 255 GLU B O 1
ATOM 4826 N N . PHE B 1 256 ? 33.625 5.109 7.008 1 95.75 256 PHE B N 1
ATOM 4827 C CA . PHE B 1 256 ? 33.875 6.492 7.395 1 95.75 256 PHE B CA 1
ATOM 4828 C C . PHE B 1 256 ? 35.312 6.664 7.871 1 95.75 256 PHE B C 1
ATOM 4830 O O . PHE B 1 256 ? 35.781 5.895 8.711 1 95.75 256 PHE B O 1
ATOM 4837 N N . GLN B 1 257 ? 36 7.629 7.309 1 93.5 257 GLN B N 1
ATOM 4838 C CA . GLN B 1 257 ? 37.344 7.965 7.73 1 93.5 257 GLN B CA 1
ATOM 4839 C C . GLN B 1 257 ? 37.438 9.406 8.227 1 93.5 257 GLN B C 1
ATOM 4841 O O . GLN B 1 257 ? 38.25 9.719 9.094 1 93.5 257 GLN B O 1
ATOM 4846 N N . VAL B 1 258 ? 36.625 10.219 7.57 1 90.06 258 VAL B N 1
ATOM 4847 C CA . VAL B 1 258 ? 36.562 11.641 7.906 1 90.06 258 VAL B CA 1
ATOM 4848 C C . VAL B 1 258 ? 35.125 12.094 7.98 1 90.06 258 VAL B C 1
ATOM 4850 O O . VAL B 1 258 ? 34.219 11.398 7.488 1 90.06 258 VAL B O 1
ATOM 4853 N N . ALA B 1 259 ? 34.906 13.242 8.602 1 86.88 259 ALA B N 1
ATOM 4854 C CA . ALA B 1 259 ? 33.562 13.781 8.797 1 86.88 259 ALA B CA 1
ATOM 4855 C C . ALA B 1 259 ? 32.875 14.023 7.461 1 86.88 259 ALA B C 1
ATOM 4857 O O . ALA B 1 259 ? 31.641 13.852 7.348 1 86.88 259 ALA B O 1
ATOM 4858 N N . GLU B 1 260 ? 33.625 14.352 6.438 1 91.12 260 GLU B N 1
ATOM 4859 C CA . GLU B 1 260 ? 33.094 14.672 5.117 1 91.12 260 GLU B CA 1
ATOM 4860 C C . GLU B 1 260 ? 32.438 13.445 4.473 1 91.12 260 GLU B C 1
ATOM 4862 O O . GLU B 1 260 ? 31.609 13.578 3.576 1 91.12 260 GLU B O 1
ATOM 4867 N N . ASP B 1 261 ? 32.781 12.312 4.934 1 95.19 261 ASP B N 1
ATOM 4868 C CA . ASP B 1 261 ? 32.188 11.078 4.41 1 95.19 261 ASP B CA 1
ATOM 4869 C C . ASP B 1 261 ? 30.719 10.984 4.762 1 95.19 261 ASP B C 1
ATOM 4871 O O . ASP B 1 261 ? 29.938 10.391 4.012 1 95.19 261 ASP B O 1
ATOM 4875 N N . VAL B 1 262 ? 30.391 11.555 5.887 1 96.38 262 VAL B N 1
ATOM 4876 C CA . VAL B 1 262 ? 29 11.578 6.309 1 96.38 262 VAL B CA 1
ATOM 4877 C C . VAL B 1 262 ? 28.172 12.414 5.332 1 96.38 262 VAL B C 1
ATOM 4879 O O . VAL B 1 262 ? 27.078 12.023 4.945 1 96.38 262 VAL B O 1
ATOM 4882 N N . ASP B 1 263 ? 28.734 13.5 4.895 1 96.5 263 ASP B N 1
ATOM 4883 C CA . ASP B 1 263 ? 28.062 14.383 3.947 1 96.5 263 ASP B CA 1
ATOM 4884 C C . ASP B 1 263 ? 27.891 13.695 2.592 1 96.5 263 ASP B C 1
ATOM 4886 O O . ASP B 1 263 ? 26.844 13.836 1.945 1 96.5 263 ASP B O 1
ATOM 4890 N N . ALA B 1 264 ? 28.875 13 2.215 1 96.88 264 ALA B N 1
ATOM 4891 C CA . ALA B 1 264 ? 28.812 12.289 0.941 1 96.88 264 ALA B CA 1
ATOM 4892 C C . ALA B 1 264 ? 27.719 11.234 0.944 1 96.88 264 ALA B C 1
ATOM 4894 O O . ALA B 1 264 ? 27 11.078 -0.046 1 96.88 264 ALA B O 1
ATOM 4895 N N . LEU B 1 265 ? 27.641 10.516 2.01 1 97.56 265 LEU B N 1
ATOM 4896 C CA . LEU B 1 265 ? 26.562 9.531 2.117 1 97.56 265 LEU B CA 1
ATOM 4897 C C . LEU B 1 265 ? 25.203 10.203 2.084 1 97.56 265 LEU B C 1
ATOM 4899 O O . LEU B 1 265 ? 24.281 9.711 1.439 1 97.56 265 LEU B O 1
ATOM 4903 N N . ASP B 1 266 ? 25.109 11.32 2.803 1 97.19 266 ASP B N 1
ATOM 4904 C CA . ASP B 1 266 ? 23.844 12.062 2.832 1 97.19 266 ASP B CA 1
ATOM 4905 C C . ASP B 1 266 ? 23.438 12.5 1.43 1 97.19 266 ASP B C 1
ATOM 4907 O O . ASP B 1 266 ? 22.266 12.398 1.06 1 97.19 266 ASP B O 1
ATOM 4911 N N . GLU B 1 267 ? 24.375 12.961 0.686 1 97.31 267 GLU B N 1
ATOM 4912 C CA . GLU B 1 267 ? 24.109 13.375 -0.689 1 97.31 267 GLU B CA 1
ATOM 4913 C C . GLU B 1 267 ? 23.609 12.211 -1.533 1 97.31 267 GLU B C 1
ATOM 4915 O O . GLU B 1 267 ? 22.656 12.359 -2.311 1 97.31 267 GLU B O 1
ATOM 4920 N N . ARG B 1 268 ? 24.203 11.117 -1.389 1 97.25 268 ARG B N 1
ATOM 4921 C CA . ARG B 1 268 ? 23.781 9.93 -2.125 1 97.25 268 ARG B CA 1
ATOM 4922 C C . ARG B 1 268 ? 22.375 9.5 -1.725 1 97.25 268 ARG B C 1
ATOM 4924 O O . ARG B 1 268 ? 21.547 9.188 -2.582 1 97.25 268 ARG B O 1
ATOM 4931 N N . LEU B 1 269 ? 22.125 9.477 -0.428 1 97.44 269 LEU B N 1
ATOM 4932 C CA . LEU B 1 269 ? 20.828 9.086 0.099 1 97.44 269 LEU B CA 1
ATOM 4933 C C . LEU B 1 269 ? 19.734 10.023 -0.394 1 97.44 269 LEU B C 1
ATOM 4935 O O . LEU B 1 269 ? 18.578 9.609 -0.585 1 97.44 269 LEU B O 1
ATOM 4939 N N . SER B 1 270 ? 20.062 11.289 -0.62 1 96.12 270 SER B N 1
ATOM 4940 C CA . SER B 1 270 ? 19.094 12.297 -1.017 1 96.12 270 SER B CA 1
ATOM 4941 C C . SER B 1 270 ? 18.578 12.055 -2.436 1 96.12 270 SER B C 1
ATOM 4943 O O . SER B 1 270 ? 17.578 12.625 -2.846 1 96.12 270 SER B O 1
ATOM 4945 N N . THR B 1 271 ? 19.281 11.227 -3.16 1 96.19 271 THR B N 1
ATOM 4946 C CA . THR B 1 271 ? 18.891 10.938 -4.535 1 96.19 271 THR B CA 1
ATOM 4947 C C . THR B 1 271 ? 17.828 9.844 -4.574 1 96.19 271 THR B C 1
ATOM 4949 O O . THR B 1 271 ? 17.203 9.609 -5.613 1 96.19 271 THR B O 1
ATOM 4952 N N . LEU B 1 272 ? 17.578 9.188 -3.537 1 96.88 272 LEU B N 1
ATOM 4953 C CA . LEU B 1 272 ? 16.625 8.078 -3.484 1 96.88 272 LEU B CA 1
ATOM 4954 C C . LEU B 1 272 ? 15.219 8.578 -3.172 1 96.88 272 LEU B C 1
ATOM 4956 O O . LEU B 1 272 ? 15.047 9.711 -2.709 1 96.88 272 LEU B O 1
ATOM 4960 N N . ASP B 1 273 ? 14.25 7.77 -3.506 1 95.31 273 ASP B N 1
ATOM 4961 C CA . ASP B 1 273 ? 12.859 8.117 -3.229 1 95.31 273 ASP B CA 1
ATOM 4962 C C . ASP B 1 273 ? 12.109 6.938 -2.615 1 95.31 273 ASP B C 1
ATOM 4964 O O . ASP B 1 273 ? 12.727 5.98 -2.141 1 95.31 273 ASP B O 1
ATOM 4968 N N . SER B 1 274 ? 10.797 7.031 -2.607 1 94.31 274 SER B N 1
ATOM 4969 C CA . SER B 1 274 ? 9.969 6.105 -1.842 1 94.31 274 SER B CA 1
ATOM 4970 C C . SER B 1 274 ? 9.914 4.734 -2.504 1 94.31 274 SER B C 1
ATOM 4972 O O . SER B 1 274 ? 9.336 3.797 -1.952 1 94.31 274 SER B O 1
ATOM 4974 N N . ARG B 1 275 ? 10.578 4.469 -3.656 1 95.56 275 ARG B N 1
ATOM 4975 C CA . ARG B 1 275 ? 10.602 3.186 -4.352 1 95.56 275 ARG B CA 1
ATOM 4976 C C . ARG B 1 275 ? 11.758 2.322 -3.867 1 95.56 275 ARG B C 1
ATOM 4978 O O . ARG B 1 275 ? 11.852 1.144 -4.215 1 95.56 275 ARG B O 1
ATOM 4985 N N . PHE B 1 276 ? 12.547 2.842 -3.002 1 97.44 276 PHE B N 1
ATOM 4986 C CA . PHE B 1 276 ? 13.781 2.135 -2.684 1 97.44 276 PHE B CA 1
ATOM 4987 C C . PHE B 1 276 ? 13.695 1.478 -1.312 1 97.44 276 PHE B C 1
ATOM 4989 O O . PHE B 1 276 ? 13.148 2.062 -0.372 1 97.44 276 PHE B O 1
ATOM 4996 N N . VAL B 1 277 ? 14.148 0.283 -1.229 1 97.62 277 VAL B N 1
ATOM 4997 C CA . VAL B 1 277 ? 14.508 -0.422 -0.001 1 97.62 277 VAL B CA 1
ATOM 4998 C C . VAL B 1 277 ? 16.031 -0.479 0.142 1 97.62 277 VAL B C 1
ATOM 5000 O O . VAL B 1 277 ? 16.719 -1.034 -0.716 1 97.62 277 VAL B O 1
ATOM 5003 N N . VAL B 1 278 ? 16.562 0.073 1.261 1 97.5 278 VAL B N 1
ATOM 5004 C CA . VAL B 1 2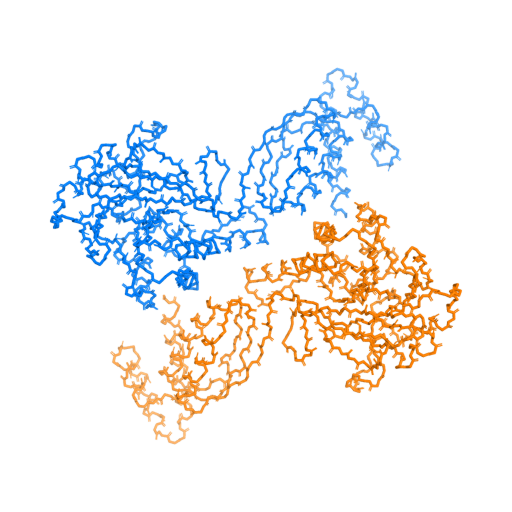78 ? 17.984 0.338 1.303 1 97.5 278 VAL B CA 1
ATOM 5005 C C . VAL B 1 278 ? 18.609 -0.367 2.506 1 97.5 278 VAL B C 1
ATOM 5007 O O . VAL B 1 278 ? 18.078 -0.308 3.615 1 97.5 278 VAL B O 1
ATOM 5010 N N . ARG B 1 279 ? 19.672 -1.032 2.279 1 97.06 279 ARG B N 1
ATOM 5011 C CA . ARG B 1 279 ? 20.547 -1.526 3.344 1 97.06 279 ARG B CA 1
ATOM 5012 C C . ARG B 1 279 ? 21.906 -0.843 3.299 1 97.06 279 ARG B C 1
ATOM 5014 O O . ARG B 1 279 ? 22.547 -0.785 2.244 1 97.06 279 ARG B O 1
ATOM 5021 N N . LEU B 1 280 ? 22.328 -0.288 4.445 1 97.31 280 LEU B N 1
ATOM 5022 C CA . LEU B 1 280 ? 23.625 0.365 4.555 1 97.31 280 LEU B CA 1
ATOM 5023 C C . LEU B 1 280 ? 24.562 -0.445 5.441 1 97.31 280 LEU B C 1
ATOM 5025 O O . LEU B 1 280 ? 24.281 -0.677 6.617 1 97.31 280 LEU B O 1
ATOM 5029 N N . ASP B 1 281 ? 25.625 -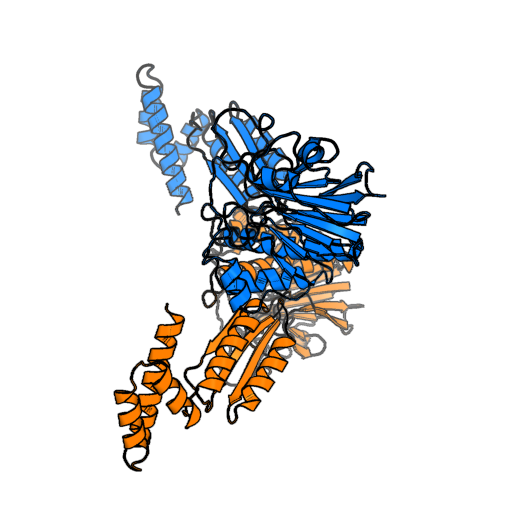0.913 4.879 1 96.81 281 ASP B N 1
ATOM 5030 C CA . ASP B 1 281 ? 26.719 -1.489 5.652 1 96.81 281 ASP B CA 1
ATOM 5031 C C . ASP B 1 281 ? 27.75 -0.429 6.008 1 96.81 281 ASP B C 1
ATOM 5033 O O . ASP B 1 281 ? 28.594 -0.078 5.176 1 96.81 281 ASP B O 1
ATOM 5037 N N . LEU B 1 282 ? 27.688 0.018 7.293 1 96.81 282 LEU B N 1
ATOM 5038 C CA . LEU B 1 282 ? 28.469 1.17 7.727 1 96.81 282 LEU B CA 1
ATOM 5039 C C . LEU B 1 282 ? 29.609 0.737 8.633 1 96.81 282 LEU B C 1
ATOM 5041 O O . LEU B 1 282 ? 29.453 -0.152 9.469 1 96.81 282 LEU B O 1
ATOM 5045 N N . SER B 1 283 ? 30.766 1.253 8.367 1 95.25 283 SER B N 1
ATOM 5046 C CA . SER B 1 283 ? 31.953 0.969 9.18 1 95.25 283 SER B CA 1
ATOM 5047 C C . SER B 1 283 ? 32.906 2.166 9.219 1 95.25 283 SER B C 1
ATOM 5049 O O . SER B 1 283 ? 32.656 3.166 8.539 1 95.25 283 SER B O 1
ATOM 5051 N N . GLY B 1 284 ? 33.875 2.094 10.25 1 94.75 284 GLY B N 1
ATOM 5052 C CA . GLY B 1 284 ? 34.906 3.119 10.305 1 94.75 284 GLY B CA 1
ATOM 5053 C C . GLY B 1 284 ? 34.906 3.91 11.602 1 94.75 284 GLY B C 1
ATOM 5054 O O . GLY B 1 284 ? 34.594 3.365 12.664 1 94.75 284 GLY B O 1
ATOM 5055 N N . VAL B 1 285 ? 35.406 5.18 11.484 1 91.75 285 VAL B N 1
ATOM 5056 C CA . VAL B 1 285 ? 35.594 6.004 12.672 1 91.75 285 VAL B CA 1
ATOM 5057 C C . VAL B 1 285 ? 34.875 7.348 12.477 1 91.75 285 VAL B C 1
ATOM 5059 O O . VAL B 1 285 ? 34.969 7.953 11.406 1 91.75 285 VAL B O 1
ATOM 5062 N N . LEU B 1 286 ? 34.125 7.715 13.531 1 90.31 286 LEU B N 1
ATOM 5063 C CA . LEU B 1 286 ? 33.469 9.016 13.531 1 90.31 286 LEU B CA 1
ATOM 5064 C C . LEU B 1 286 ? 33.625 9.703 14.883 1 90.31 286 LEU B C 1
ATOM 5066 O O . LEU B 1 286 ? 33.75 9.039 15.914 1 90.31 286 LEU B O 1
ATOM 5070 N N . ASP B 1 287 ? 33.719 11.031 14.812 1 86.62 287 ASP B N 1
ATOM 5071 C CA . ASP B 1 287 ? 33.625 11.758 16.078 1 86.62 287 ASP B CA 1
ATOM 5072 C C . ASP B 1 287 ? 32.156 11.906 16.484 1 86.62 287 ASP B C 1
ATOM 5074 O O . ASP B 1 287 ? 31.25 11.453 15.781 1 86.62 287 ASP B O 1
ATOM 5078 N N . ILE B 1 288 ? 31.953 12.484 17.594 1 82.12 288 ILE B N 1
ATOM 5079 C CA . ILE B 1 288 ? 30.625 12.539 18.188 1 82.12 288 ILE B CA 1
ATOM 5080 C C . ILE B 1 288 ? 29.688 13.391 17.328 1 82.12 288 ILE B C 1
ATOM 5082 O O . ILE B 1 288 ? 28.562 13 17.047 1 82.12 288 ILE B O 1
ATOM 5086 N N . THR B 1 289 ? 30.188 14.508 16.906 1 85.56 289 THR B N 1
ATOM 5087 C CA . THR B 1 289 ? 29.406 15.438 16.094 1 85.56 289 THR B CA 1
ATOM 5088 C C . THR B 1 289 ? 29.031 14.797 14.766 1 85.56 289 THR B C 1
ATOM 5090 O O . THR B 1 289 ? 27.875 14.898 14.336 1 85.56 289 THR B O 1
ATOM 5093 N N . ALA B 1 290 ? 29.969 14.133 14.188 1 90.12 290 ALA B N 1
ATOM 5094 C CA . ALA B 1 290 ? 29.734 13.477 12.906 1 90.12 290 ALA B CA 1
ATOM 5095 C C . ALA B 1 290 ? 28.719 12.336 13.062 1 90.12 290 ALA B C 1
ATOM 5097 O O . ALA B 1 290 ? 27.891 12.109 12.18 1 90.12 290 ALA B O 1
ATOM 5098 N N . ARG B 1 291 ? 28.844 11.625 14.109 1 88.44 291 ARG B N 1
ATOM 5099 C CA . ARG B 1 291 ? 27.891 10.539 14.367 1 88.44 291 ARG B CA 1
ATOM 5100 C C . ARG B 1 291 ? 26.484 11.07 14.531 1 88.44 291 ARG B C 1
ATOM 5102 O O . ARG B 1 291 ? 25.531 10.477 14.023 1 88.44 291 ARG B O 1
ATOM 5109 N N . GLN B 1 292 ? 26.391 12.156 15.289 1 86.94 292 GLN B N 1
ATOM 5110 C CA . GLN B 1 292 ? 25.078 12.766 15.469 1 86.94 292 GLN B CA 1
ATOM 5111 C C . GLN B 1 292 ? 24.484 13.203 14.125 1 86.94 292 GLN B C 1
ATOM 5113 O O . GLN B 1 292 ? 23.297 12.984 13.867 1 86.94 292 GLN B O 1
ATOM 5118 N N . ARG B 1 293 ? 25.312 13.781 13.312 1 93.19 293 ARG B N 1
ATOM 5119 C CA . ARG B 1 293 ? 24.891 14.18 11.977 1 93.19 293 ARG B CA 1
ATOM 5120 C C . ARG B 1 293 ? 24.453 12.977 11.156 1 93.19 293 ARG B C 1
ATOM 5122 O O . ARG B 1 293 ? 23.453 13.031 10.438 1 93.19 293 ARG B O 1
ATOM 5129 N N . LEU B 1 294 ? 25.203 11.891 11.258 1 94.44 294 LEU B N 1
ATOM 5130 C CA . LEU B 1 294 ? 24.859 10.664 10.555 1 94.44 294 LEU B CA 1
ATOM 5131 C C . LEU B 1 294 ? 23.469 10.172 10.961 1 94.44 294 LEU B C 1
ATOM 5133 O O . LEU B 1 294 ? 22.641 9.852 10.109 1 94.44 294 LEU B O 1
ATOM 5137 N N . LEU B 1 295 ? 23.234 10.188 12.25 1 92.31 295 LEU B N 1
ATOM 5138 C CA . LEU B 1 295 ? 21.969 9.695 12.766 1 92.31 295 LEU B CA 1
ATOM 5139 C C . LEU B 1 295 ? 20.812 10.562 12.266 1 92.31 295 LEU B C 1
ATOM 5141 O O . LEU B 1 295 ? 19.75 10.047 11.906 1 92.31 295 LEU B O 1
ATOM 5145 N N . GLU B 1 296 ? 21 11.805 12.234 1 92.19 296 GLU B N 1
ATOM 5146 C CA . GLU B 1 296 ? 19.984 12.719 11.727 1 92.19 296 GLU B CA 1
ATOM 5147 C C . GLU B 1 296 ? 19.719 12.477 10.242 1 92.19 296 GLU B C 1
ATOM 5149 O O . GLU B 1 296 ? 18.578 12.438 9.812 1 92.19 296 GLU B O 1
ATOM 5154 N N . ASN B 1 297 ? 20.812 12.305 9.5 1 95.81 297 ASN B N 1
ATOM 5155 C CA . ASN B 1 297 ? 20.703 12.016 8.07 1 95.81 297 ASN B CA 1
ATOM 5156 C C . ASN B 1 297 ? 19.938 10.719 7.824 1 95.81 297 ASN B C 1
ATOM 5158 O O . ASN B 1 297 ? 19.094 10.648 6.922 1 95.81 297 ASN B O 1
ATOM 5162 N N . LEU B 1 298 ? 20.219 9.742 8.602 1 95.81 298 LEU B N 1
ATOM 5163 C CA . LEU B 1 298 ? 19.562 8.445 8.453 1 95.81 298 LEU B CA 1
ATOM 5164 C C . LEU B 1 298 ? 18.078 8.539 8.773 1 95.81 298 LEU B C 1
ATOM 5166 O O . LEU B 1 298 ? 17.25 7.883 8.133 1 95.81 298 LEU B O 1
ATOM 5170 N N . ALA B 1 299 ? 17.781 9.336 9.766 1 93.25 299 ALA B N 1
ATOM 5171 C CA . ALA B 1 299 ? 16.375 9.555 10.109 1 93.25 299 ALA B CA 1
ATOM 5172 C C . ALA B 1 299 ? 15.617 10.195 8.953 1 93.25 299 ALA B C 1
ATOM 5174 O O . ALA B 1 299 ? 14.5 9.781 8.617 1 93.25 299 ALA B O 1
ATOM 5175 N N . VAL B 1 300 ? 16.219 11.148 8.336 1 95.19 300 VAL B N 1
ATOM 5176 C CA . VAL B 1 300 ? 15.625 11.828 7.188 1 95.19 300 VAL B CA 1
ATOM 5177 C C . VAL B 1 300 ? 15.484 10.852 6.023 1 95.19 300 VAL B C 1
ATOM 5179 O O . VAL B 1 300 ? 14.43 10.766 5.398 1 95.19 300 VAL B O 1
ATOM 5182 N N . ALA B 1 301 ? 16.484 10.086 5.773 1 97.06 301 ALA B N 1
ATOM 5183 C CA . ALA B 1 301 ? 16.484 9.117 4.676 1 97.06 301 ALA B CA 1
ATOM 5184 C C . ALA B 1 301 ? 15.43 8.039 4.895 1 97.06 301 ALA B C 1
ATOM 5186 O O . ALA B 1 301 ? 14.797 7.578 3.941 1 97.06 301 ALA B O 1
ATOM 5187 N N . SER B 1 302 ? 15.305 7.648 6.129 1 96.31 302 SER B N 1
ATOM 5188 C CA . SER B 1 302 ? 14.336 6.605 6.461 1 96.31 302 SER B CA 1
ATOM 5189 C C . SER B 1 302 ? 12.922 7.027 6.082 1 96.31 302 SER B C 1
ATOM 5191 O O . SER B 1 302 ? 12.094 6.188 5.711 1 96.31 302 SER B O 1
ATOM 5193 N N . ALA B 1 303 ? 12.617 8.273 6.148 1 95.38 303 ALA B N 1
ATOM 5194 C CA . ALA B 1 303 ? 11.297 8.781 5.805 1 95.38 303 ALA B CA 1
ATOM 5195 C C . ALA B 1 303 ? 11.133 8.906 4.293 1 95.38 303 ALA B C 1
ATOM 5197 O O . ALA B 1 303 ? 10.016 8.891 3.779 1 95.38 303 ALA B O 1
ATOM 5198 N N . ARG B 1 304 ? 12.203 9.047 3.617 1 95.94 304 ARG B N 1
ATOM 5199 C CA . ARG B 1 304 ? 12.195 9.266 2.176 1 95.94 304 ARG B CA 1
ATOM 5200 C C . ARG B 1 304 ? 12.031 7.953 1.42 1 95.94 304 ARG B C 1
ATOM 5202 O O . ARG B 1 304 ? 11.328 7.895 0.411 1 95.94 304 ARG B O 1
ATOM 5209 N N . VAL B 1 305 ? 12.625 6.934 1.945 1 97.44 305 VAL B N 1
ATOM 5210 C CA . VAL B 1 305 ? 12.625 5.652 1.246 1 97.44 305 VAL B CA 1
ATOM 5211 C C . VAL B 1 305 ? 11.562 4.738 1.854 1 97.44 305 VAL B C 1
ATOM 5213 O O . VAL B 1 305 ? 10.984 5.055 2.895 1 97.44 305 VAL B O 1
ATOM 5216 N N . ARG B 1 306 ? 11.234 3.645 1.15 1 96.44 306 ARG B N 1
ATOM 5217 C CA . ARG B 1 306 ? 10.25 2.688 1.646 1 96.44 306 ARG B CA 1
ATOM 5218 C C . ARG B 1 306 ? 10.727 2.043 2.945 1 96.44 306 ARG B C 1
ATOM 5220 O O . ARG B 1 306 ? 9.945 1.901 3.893 1 96.44 306 ARG B O 1
ATOM 5227 N N . ALA B 1 307 ? 11.984 1.63 2.984 1 96.31 307 ALA B N 1
ATOM 5228 C CA . ALA B 1 307 ? 12.594 1.04 4.172 1 96.31 307 ALA B CA 1
ATOM 5229 C C . ALA B 1 307 ? 14.102 1.247 4.172 1 96.31 307 ALA B C 1
ATOM 5231 O O . ALA B 1 307 ? 14.742 1.215 3.117 1 96.31 307 ALA B O 1
ATOM 5232 N N . LEU B 1 308 ? 14.633 1.534 5.332 1 96.62 308 LEU B N 1
ATOM 5233 C CA . LEU B 1 308 ? 16.062 1.722 5.508 1 96.62 308 LEU B CA 1
ATOM 5234 C C . LEU B 1 308 ? 16.594 0.849 6.645 1 96.62 308 LEU B C 1
ATOM 5236 O O . LEU B 1 308 ? 16.125 0.949 7.781 1 96.62 308 LEU B O 1
ATOM 5240 N N . GLU B 1 309 ? 17.5 -0.033 6.297 1 95.06 309 GLU B N 1
ATOM 5241 C CA . GLU B 1 309 ? 18.203 -0.853 7.281 1 95.06 309 GLU B CA 1
ATOM 5242 C C . GLU B 1 309 ? 19.672 -0.459 7.383 1 95.06 309 GLU B C 1
ATOM 5244 O O . GLU B 1 309 ? 20.344 -0.249 6.367 1 95.06 309 GLU B O 1
ATOM 5249 N N . TYR B 1 310 ? 20.125 -0.278 8.609 1 94.5 310 TYR B N 1
ATOM 5250 C CA . TYR B 1 310 ? 21.531 0 8.828 1 94.5 310 TYR B CA 1
ATOM 5251 C C . TYR B 1 310 ? 21.984 -0.521 10.195 1 94.5 310 TYR B C 1
ATOM 5253 O O . TYR B 1 310 ? 21.156 -0.805 11.062 1 94.5 310 TYR B O 1
ATOM 5261 N N . ASP B 1 311 ? 23.281 -0.79 10.289 1 89.69 311 ASP B N 1
ATOM 5262 C CA . ASP B 1 311 ? 23.938 -1.197 11.531 1 89.69 311 ASP B CA 1
ATOM 5263 C C . ASP B 1 311 ? 25.125 -0.288 11.844 1 89.69 311 ASP B C 1
ATOM 5265 O O . ASP B 1 311 ? 25.969 -0.041 10.984 1 89.69 311 ASP B O 1
ATOM 5269 N N . LEU B 1 312 ? 25.141 0.192 13.094 1 88.75 312 LEU B N 1
ATOM 5270 C CA . LEU B 1 312 ? 26.172 1.146 13.492 1 88.75 312 LEU B CA 1
ATOM 5271 C C . LEU B 1 312 ? 27.281 0.454 14.281 1 88.75 312 LEU B C 1
ATOM 5273 O O . LEU B 1 312 ? 28.234 1.103 14.727 1 88.75 312 LEU B O 1
ATOM 5277 N N . ALA B 1 313 ? 27.156 -0.853 14.453 1 84.69 313 ALA B N 1
ATOM 5278 C CA . ALA B 1 313 ? 28.031 -1.593 15.367 1 84.69 313 ALA B CA 1
ATOM 5279 C C . ALA B 1 313 ? 29.5 -1.48 14.945 1 84.69 313 ALA B C 1
ATOM 5281 O O . ALA B 1 313 ? 30.391 -1.535 15.789 1 84.69 313 ALA B O 1
ATOM 5282 N N . GLU B 1 314 ? 29.797 -1.334 13.695 1 90.69 314 GLU B N 1
ATOM 5283 C CA . GLU B 1 314 ? 31.172 -1.332 13.18 1 90.69 314 GLU B CA 1
ATOM 5284 C C . GLU B 1 314 ? 31.719 0.089 13.062 1 90.69 314 GLU B C 1
ATOM 5286 O O . GLU B 1 314 ? 32.75 0.315 12.422 1 90.69 314 GLU B O 1
ATOM 5291 N N . ILE B 1 315 ? 30.969 1.065 13.672 1 89 315 ILE B N 1
ATOM 5292 C CA . ILE B 1 315 ? 31.438 2.445 13.727 1 89 315 ILE B CA 1
ATOM 5293 C C . ILE B 1 315 ? 32.062 2.719 15.094 1 89 315 ILE B C 1
ATOM 5295 O O . ILE B 1 315 ? 31.406 2.59 16.125 1 89 315 ILE B O 1
ATOM 5299 N N . ARG B 1 316 ? 33.312 3.061 15.125 1 84.69 316 ARG B N 1
ATOM 5300 C CA . ARG B 1 316 ? 34 3.432 16.344 1 84.69 316 ARG B CA 1
ATOM 5301 C C . ARG B 1 316 ? 33.969 4.941 16.562 1 84.69 316 ARG B C 1
ATOM 5303 O O . ARG B 1 316 ? 34.156 5.707 15.609 1 84.69 316 ARG B O 1
ATOM 5310 N N . LEU B 1 317 ? 33.719 5.336 17.797 1 80.81 317 LEU B N 1
ATOM 5311 C CA . LEU B 1 317 ? 33.688 6.758 18.109 1 80.81 317 LEU B CA 1
ATOM 5312 C C . LEU B 1 317 ? 35.062 7.242 18.578 1 80.81 317 LEU B C 1
ATOM 5314 O O . LEU B 1 317 ? 35.688 6.609 19.422 1 80.81 317 LEU B O 1
ATOM 5318 N N . GLN B 1 318 ? 35.5 8.281 17.969 1 79.88 318 GLN B N 1
ATOM 5319 C CA . GLN B 1 318 ? 36.719 8.961 18.359 1 79.88 318 GLN B CA 1
ATOM 5320 C C . GLN B 1 318 ? 36.469 10.43 18.703 1 79.88 318 GLN B C 1
ATOM 5322 O O . GLN B 1 318 ? 36.562 11.297 17.828 1 79.88 318 GLN B O 1
ATOM 5327 N N . PRO B 1 319 ? 36.156 10.711 19.969 1 75.44 319 PRO B N 1
ATOM 5328 C CA . PRO B 1 319 ? 35.781 12.078 20.359 1 75.44 319 PRO B CA 1
ATOM 5329 C C . PRO B 1 319 ? 36.938 13.07 20.109 1 75.44 319 PRO B C 1
ATOM 5331 O O . PRO B 1 319 ? 38.094 12.734 20.297 1 75.44 319 PRO B O 1
ATOM 5334 N N . THR B 1 320 ? 36.594 14.172 19.516 1 75.88 320 THR B N 1
ATOM 5335 C CA . THR B 1 320 ? 37.531 15.258 19.359 1 75.88 320 THR B CA 1
ATOM 5336 C C . THR B 1 320 ? 37.625 16.094 20.641 1 75.88 320 THR B C 1
ATOM 5338 O O . THR B 1 320 ? 36.844 15.891 21.562 1 75.88 320 THR B O 1
ATOM 5341 N N . ASP B 1 321 ? 38.594 16.953 20.656 1 73.81 321 ASP B N 1
ATOM 5342 C CA . ASP B 1 321 ? 38.688 17.875 21.797 1 73.81 321 ASP B CA 1
ATOM 5343 C C . ASP B 1 321 ? 37.438 18.734 21.906 1 73.81 321 ASP B C 1
ATOM 5345 O O . ASP B 1 321 ? 36.969 19.016 23.016 1 73.81 321 ASP B O 1
ATOM 5349 N N . ALA B 1 322 ? 37 19.094 20.844 1 74.56 322 ALA B N 1
ATOM 5350 C CA . ALA B 1 322 ? 35.781 19.906 20.812 1 74.56 322 ALA B CA 1
ATOM 5351 C C . ALA B 1 322 ? 34.594 19.109 21.344 1 74.56 322 ALA B C 1
ATOM 5353 O O . ALA B 1 322 ? 33.75 19.656 22.062 1 74.56 322 ALA B O 1
ATOM 5354 N N . ASP B 1 323 ? 34.562 17.859 21.094 1 70.69 323 ASP B N 1
ATOM 5355 C CA . ASP B 1 323 ? 33.5 16.969 21.594 1 70.69 323 ASP B CA 1
ATOM 5356 C C . ASP B 1 323 ? 33.531 16.875 23.109 1 70.69 323 ASP B C 1
ATOM 5358 O O . ASP B 1 323 ? 32.5 16.969 23.766 1 70.69 323 ASP B O 1
ATOM 5362 N N . ILE B 1 324 ? 34.656 16.766 23.562 1 66.19 324 ILE B N 1
ATOM 5363 C CA . ILE B 1 324 ? 34.875 16.625 25 1 66.19 324 ILE B CA 1
ATOM 5364 C C . ILE B 1 324 ? 34.5 17.922 25.719 1 66.19 324 ILE B C 1
ATOM 5366 O O . ILE B 1 324 ? 33.844 17.891 26.766 1 66.19 324 ILE B O 1
ATOM 5370 N N . ALA B 1 325 ? 34.781 18.969 25.094 1 68.25 325 ALA B N 1
ATOM 5371 C CA . ALA B 1 325 ? 34.469 20.281 25.656 1 68.25 325 ALA B CA 1
ATOM 5372 C C . ALA B 1 325 ? 32.969 20.5 25.703 1 68.25 325 ALA B C 1
ATOM 5374 O O . ALA B 1 325 ? 32.438 21 26.703 1 68.25 325 ALA B O 1
ATOM 5375 N N . ASN B 1 326 ? 32.312 20.188 24.672 1 67.44 326 ASN B N 1
ATOM 5376 C CA . ASN B 1 326 ? 30.859 20.344 24.578 1 67.44 326 ASN B CA 1
ATOM 5377 C C . ASN B 1 326 ? 30.125 19.469 25.578 1 67.44 326 ASN B C 1
ATOM 5379 O O . ASN B 1 326 ? 29.094 19.875 26.125 1 67.44 326 ASN B O 1
ATOM 5383 N N . MET B 1 327 ? 30.594 18.312 25.797 1 62.16 327 MET B N 1
ATOM 5384 C CA . MET B 1 327 ? 29.984 17.391 26.75 1 62.16 327 MET B CA 1
ATOM 5385 C C . MET B 1 327 ? 30.125 17.922 28.172 1 62.16 327 MET B C 1
ATOM 5387 O O . MET B 1 327 ? 29.234 17.734 29 1 62.16 327 MET B O 1
ATOM 5391 N N . GLN B 1 328 ? 31.25 18.531 28.406 1 58.94 328 GLN B N 1
ATOM 5392 C CA . GLN B 1 328 ? 31.516 19.141 29.703 1 58.94 328 GLN B CA 1
ATOM 5393 C C . GLN B 1 328 ? 30.562 20.297 29.969 1 58.94 328 GLN B C 1
ATOM 5395 O O . GLN B 1 328 ? 30.062 20.469 31.078 1 58.94 328 GLN B O 1
ATOM 5400 N N . ALA B 1 329 ? 30.266 21.031 28.984 1 57.16 329 ALA B N 1
ATOM 5401 C CA . ALA B 1 329 ? 29.422 22.203 29.109 1 57.16 329 ALA B CA 1
ATOM 5402 C C . ALA B 1 329 ? 27.969 21.812 29.422 1 57.16 329 ALA B C 1
ATOM 5404 O O . ALA B 1 329 ? 27.25 22.531 30.109 1 57.16 329 ALA B O 1
ATOM 5405 N N . ASP B 1 330 ? 27.562 20.859 28.953 1 57.06 330 ASP B N 1
ATOM 5406 C CA . ASP B 1 330 ? 26.172 20.484 29.109 1 57.06 330 ASP B CA 1
ATOM 5407 C C . ASP B 1 330 ? 25.922 19.844 30.484 1 57.06 330 ASP B C 1
ATOM 5409 O O . ASP B 1 330 ? 24.812 19.453 30.797 1 57.06 330 ASP B O 1
ATOM 5413 N N . GLY B 1 331 ? 26.922 20 31.469 1 54.94 331 GLY B N 1
ATOM 5414 C CA . GLY B 1 331 ? 26.797 19.641 32.875 1 54.94 331 GLY B CA 1
ATOM 5415 C C . GLY B 1 331 ? 26.922 18.141 33.125 1 54.94 331 GLY B C 1
ATOM 5416 O O . GLY B 1 331 ? 26.891 17.688 34.25 1 54.94 331 GLY B O 1
ATOM 5417 N N . TYR B 1 332 ? 26.594 17.391 32.219 1 49.31 332 TYR B N 1
ATOM 5418 C CA . TYR B 1 332 ? 26.469 16 32.625 1 49.31 332 TYR B CA 1
ATOM 5419 C C . TYR B 1 332 ? 27.703 15.539 33.375 1 49.31 332 TYR B C 1
ATOM 5421 O O . TYR B 1 332 ? 27.594 15.109 34.531 1 49.31 332 TYR B O 1
ATOM 5429 N N . LEU B 1 333 ? 28.578 14.75 32.875 1 52.94 333 LEU B N 1
ATOM 5430 C CA . LEU B 1 333 ? 29.625 13.953 33.531 1 52.94 333 LEU B CA 1
ATOM 5431 C C . LEU B 1 333 ? 30.969 14.664 33.438 1 52.94 333 LEU B C 1
ATOM 5433 O O . LEU B 1 333 ? 31.984 14.055 33.125 1 52.94 333 LEU B O 1
ATOM 5437 N N . SER B 1 334 ? 30.922 15.828 33.688 1 52.66 334 SER B N 1
ATOM 5438 C CA . SER B 1 334 ? 32.156 16.641 33.594 1 52.66 334 SER B CA 1
ATOM 5439 C C . SER B 1 334 ? 33.312 15.938 34.281 1 52.66 334 SER B C 1
ATOM 5441 O O . SER B 1 334 ? 34.406 15.883 33.75 1 52.66 334 SER B O 1
ATOM 5443 N N . ASP B 1 335 ? 32.875 15.508 35.344 1 55.03 335 ASP B N 1
ATOM 5444 C CA . ASP B 1 335 ? 34 14.93 36.125 1 55.03 335 ASP B CA 1
ATOM 5445 C C . ASP B 1 335 ? 34.469 13.625 35.5 1 55.03 335 ASP B C 1
ATOM 5447 O O . ASP B 1 335 ? 35.688 13.375 35.438 1 55.03 335 ASP B O 1
ATOM 5451 N N . VAL B 1 336 ? 33.5 12.836 35.062 1 56.47 336 VAL B N 1
ATOM 5452 C CA . VAL B 1 336 ? 33.875 11.539 34.5 1 56.47 336 VAL B CA 1
ATOM 5453 C C . VAL B 1 336 ? 34.531 11.742 33.125 1 56.47 336 VAL B C 1
ATOM 5455 O O . VAL B 1 336 ? 35.531 11.102 32.812 1 56.47 336 VAL B O 1
ATOM 5458 N N . ILE B 1 337 ? 34.094 12.711 32.406 1 58.47 337 ILE B N 1
ATOM 5459 C CA . ILE B 1 337 ? 34.688 13.016 31.109 1 58.47 337 ILE B CA 1
ATOM 5460 C C . ILE B 1 337 ? 36.062 13.625 31.297 1 58.47 337 ILE B C 1
ATOM 5462 O O . ILE B 1 337 ? 37 13.289 30.578 1 58.47 337 ILE B O 1
ATOM 5466 N N . GLY B 1 338 ? 36.062 14.477 32.25 1 57.38 338 GLY B N 1
ATOM 5467 C CA . GLY B 1 338 ? 37.344 15.031 32.594 1 57.38 338 GLY B CA 1
ATOM 5468 C C . GLY B 1 338 ? 38.375 13.969 33.031 1 57.38 338 GLY B C 1
ATOM 5469 O O . GLY B 1 338 ? 39.5 13.984 32.562 1 57.38 338 GLY B O 1
ATOM 5470 N N . GLU B 1 339 ? 37.875 13.117 33.812 1 56.78 339 GLU B N 1
ATOM 5471 C CA . GLU B 1 339 ? 38.75 12.047 34.281 1 56.78 339 GLU B CA 1
ATOM 5472 C C . GLU B 1 339 ? 39.094 11.109 33.125 1 56.78 339 GLU B C 1
ATOM 5474 O O . GLU B 1 339 ? 40.25 10.688 33 1 56.78 339 GLU B O 1
ATOM 5479 N N . LEU B 1 340 ? 38.156 10.844 32.281 1 60.72 340 LEU B N 1
ATOM 5480 C CA . LEU B 1 340 ? 38.438 9.938 31.172 1 60.72 340 LEU B CA 1
ATOM 5481 C C . LEU B 1 340 ? 39.312 10.609 30.141 1 60.72 340 LEU B C 1
ATOM 5483 O O . LEU B 1 340 ? 40.188 9.953 29.531 1 60.72 340 LEU B O 1
ATOM 5487 N N . ARG B 1 341 ? 39.219 11.891 30.016 1 58.28 341 ARG B N 1
ATOM 5488 C CA . ARG B 1 341 ? 40.094 12.68 29.156 1 58.28 341 ARG B CA 1
ATOM 5489 C C . ARG B 1 341 ? 41.5 12.688 29.688 1 58.28 341 ARG B C 1
ATOM 5491 O O . ARG B 1 341 ? 42.469 12.508 28.922 1 58.28 341 ARG B O 1
ATOM 5498 N N . ASP B 1 342 ? 41.562 12.914 30.953 1 58.97 342 ASP B N 1
ATOM 5499 C CA . ASP B 1 342 ? 42.875 12.922 31.578 1 58.97 342 ASP B CA 1
ATOM 5500 C C . ASP B 1 342 ? 43.531 11.547 31.484 1 58.97 342 ASP B C 1
ATOM 5502 O O . ASP B 1 342 ? 44.75 11.453 31.234 1 58.97 342 ASP B O 1
ATOM 5506 N N . ARG B 1 343 ? 42.688 10.641 31.562 1 58.34 343 ARG B N 1
ATOM 5507 C CA . ARG B 1 343 ? 43.219 9.281 31.484 1 58.34 343 ARG B CA 1
ATOM 5508 C C . ARG B 1 343 ? 43.531 8.906 30.031 1 58.34 343 ARG B C 1
ATOM 5510 O O . ARG B 1 343 ? 44.438 8.109 29.766 1 58.34 343 ARG B O 1
ATOM 5517 N N . SER B 1 344 ? 42.812 9.469 29.094 1 58.03 344 SER B N 1
ATOM 5518 C CA . SER B 1 344 ? 43.031 9.156 27.688 1 58.03 344 SER B CA 1
ATOM 5519 C C . SER B 1 344 ? 44.312 9.805 27.156 1 58.03 344 SER B C 1
ATOM 5521 O O . SER B 1 344 ? 44.812 9.422 26.094 1 58.03 344 SER B O 1
ATOM 5523 N N . ALA B 1 345 ? 44.781 10.812 27.828 1 57.38 345 ALA B N 1
ATOM 5524 C CA . ALA B 1 345 ? 46.031 11.469 27.516 1 57.38 345 ALA B CA 1
ATOM 5525 C C . ALA B 1 345 ? 47.219 10.625 27.969 1 57.38 345 ALA B C 1
ATOM 5527 O O . ALA B 1 345 ? 48.375 10.867 27.562 1 57.38 345 ALA B O 1
ATOM 5528 N N . VAL B 1 346 ? 46.875 9.719 28.781 1 57.97 346 VAL B N 1
ATOM 5529 C CA . VAL B 1 346 ? 47.938 8.797 29.219 1 57.97 346 VAL B CA 1
ATOM 5530 C C . VAL B 1 346 ? 48 7.605 28.281 1 57.97 346 VAL B C 1
ATOM 5532 O O . VAL B 1 346 ? 47 6.922 28.047 1 57.97 346 VAL B O 1
ATOM 5535 N N . PRO B 1 347 ? 49.094 7.426 27.516 1 60.84 347 PRO B N 1
ATOM 5536 C CA . PRO B 1 347 ? 49.25 6.461 26.422 1 60.84 347 PRO B CA 1
ATOM 5537 C C . PRO B 1 347 ? 48.688 5.086 26.766 1 60.84 347 PRO B C 1
ATOM 5539 O O . PRO B 1 347 ? 48.031 4.457 25.922 1 60.84 347 PRO B O 1
ATOM 5542 N N . ASP B 1 348 ? 48.875 4.66 27.891 1 60.44 348 ASP B N 1
ATOM 5543 C CA . ASP B 1 348 ? 48.5 3.299 28.25 1 60.44 348 ASP B CA 1
ATOM 5544 C C . ASP B 1 348 ? 47 3.201 28.531 1 60.44 348 ASP B C 1
ATOM 5546 O O . ASP B 1 348 ? 46.438 2.102 28.609 1 60.44 348 ASP B O 1
ATOM 5550 N N . GLN B 1 349 ? 46.344 4.332 28.734 1 56.03 349 GLN B N 1
ATOM 5551 C CA . GLN B 1 349 ? 44.938 4.301 29.156 1 56.03 349 GLN B CA 1
ATOM 5552 C C . GLN B 1 349 ? 44.031 4.902 28.094 1 56.03 349 GLN B C 1
ATOM 5554 O O . GLN B 1 349 ? 42.812 4.926 28.25 1 56.03 349 GLN B O 1
ATOM 5559 N N . LYS B 1 350 ? 44.625 5.34 27.078 1 58.47 350 LYS B N 1
ATOM 5560 C CA . LYS B 1 350 ? 43.969 6.074 26.016 1 58.47 350 LYS B CA 1
ATOM 5561 C C . LYS B 1 350 ? 42.812 5.258 25.422 1 58.47 350 LYS B C 1
ATOM 5563 O O . LYS B 1 350 ? 41.719 5.785 25.219 1 58.47 350 LYS B O 1
ATOM 5568 N N . GLU B 1 351 ? 43.188 4.086 25.172 1 58.47 351 GLU B N 1
ATOM 5569 C CA . GLU B 1 351 ? 42.219 3.23 24.516 1 58.47 351 GLU B CA 1
ATOM 5570 C C . GLU B 1 351 ? 41 3.021 25.391 1 58.47 351 GLU B C 1
ATOM 5572 O O . GLU B 1 351 ? 39.844 3.123 24.922 1 58.47 351 GLU B O 1
ATOM 5577 N N . VAL B 1 352 ? 41.312 2.736 26.562 1 58.28 352 VAL B N 1
ATOM 5578 C CA . VAL B 1 352 ? 40.219 2.436 27.5 1 58.28 352 VAL B CA 1
ATOM 5579 C C . VAL B 1 352 ? 39.406 3.699 27.781 1 58.28 352 VAL B C 1
ATOM 5581 O O . VAL B 1 352 ? 38.188 3.656 27.844 1 58.28 352 VAL B O 1
ATOM 5584 N N . ALA B 1 353 ? 40.094 4.711 27.938 1 59.5 353 ALA B N 1
ATOM 5585 C CA . ALA B 1 353 ? 39.438 5.973 28.234 1 59.5 353 ALA B CA 1
ATOM 5586 C C . ALA B 1 353 ? 38.594 6.438 27.047 1 59.5 353 ALA B C 1
ATOM 5588 O O . ALA B 1 353 ? 37.469 6.926 27.219 1 59.5 353 ALA B O 1
ATOM 5589 N N . THR B 1 354 ? 39.188 6.258 25.922 1 56.84 354 THR B N 1
ATOM 5590 C CA . THR B 1 354 ? 38.438 6.574 24.719 1 56.84 354 THR B CA 1
ATOM 5591 C C . THR B 1 354 ? 37.188 5.695 24.594 1 56.84 354 THR B C 1
ATOM 5593 O O . THR B 1 354 ? 36.094 6.176 24.25 1 56.84 354 THR B O 1
ATOM 5596 N N . GLU B 1 355 ? 37.469 4.539 24.922 1 58.69 355 GLU B N 1
ATOM 5597 C CA . GLU B 1 355 ? 36.312 3.623 24.906 1 58.69 355 GLU B CA 1
ATOM 5598 C C . GLU B 1 355 ? 35.25 4.039 25.906 1 58.69 355 GLU B C 1
ATOM 5600 O O . GLU B 1 355 ? 34.062 3.986 25.609 1 58.69 355 GLU B O 1
ATOM 5605 N N . ALA B 1 356 ? 35.781 4.371 27 1 61.78 356 ALA B N 1
ATOM 5606 C CA . ALA B 1 356 ? 34.844 4.809 28.047 1 61.78 356 ALA B CA 1
ATOM 5607 C C . ALA B 1 356 ? 34.094 6.078 27.641 1 61.78 356 ALA B C 1
ATOM 5609 O O . ALA B 1 356 ? 32.906 6.215 27.891 1 61.78 356 ALA B O 1
ATOM 5610 N N . LEU B 1 357 ? 34.844 6.863 27.047 1 60.22 357 LEU B N 1
ATOM 5611 C CA . LEU B 1 357 ? 34.25 8.102 26.562 1 60.22 357 LEU B CA 1
ATOM 5612 C C . LEU B 1 357 ? 33.219 7.824 25.484 1 60.22 357 LEU B C 1
ATOM 5614 O O . LEU B 1 357 ? 32.156 8.461 25.438 1 60.22 357 LEU B O 1
ATOM 5618 N N . VAL B 1 358 ? 33.594 6.867 24.719 1 58.78 358 VAL B N 1
ATOM 5619 C CA . VAL B 1 358 ? 32.688 6.445 23.656 1 58.78 358 VAL B CA 1
ATOM 5620 C C . VAL B 1 358 ? 31.406 5.855 24.281 1 58.78 358 VAL B C 1
ATOM 5622 O O . VAL B 1 358 ? 30.297 6.18 23.859 1 58.78 358 VAL B O 1
ATOM 5625 N N . ILE B 1 359 ? 31.688 5.094 25.219 1 58.66 359 ILE B N 1
ATOM 5626 C CA . ILE B 1 359 ? 30.547 4.477 25.922 1 58.66 359 ILE B CA 1
ATOM 5627 C C . ILE B 1 359 ? 29.703 5.555 26.578 1 58.66 359 ILE B C 1
ATOM 5629 O O . ILE B 1 359 ? 28.469 5.523 26.469 1 58.66 359 ILE B O 1
ATOM 5633 N N . LEU B 1 360 ? 30.391 6.359 27.188 1 60.78 360 LEU B N 1
ATOM 5634 C CA . LEU B 1 360 ? 29.672 7.438 27.875 1 60.78 360 LEU B CA 1
ATOM 5635 C C . LEU B 1 360 ? 28.922 8.312 26.875 1 60.78 360 LEU B C 1
ATOM 5637 O O . LEU B 1 360 ? 27.781 8.688 27.125 1 60.78 360 LEU B O 1
ATOM 5641 N N . ALA B 1 361 ? 29.609 8.539 25.844 1 59.03 361 ALA B N 1
ATOM 5642 C CA . ALA B 1 361 ? 28.984 9.32 24.797 1 59.03 361 ALA B CA 1
ATOM 5643 C C . ALA B 1 361 ? 27.75 8.602 24.25 1 59.03 361 ALA B C 1
ATOM 5645 O O . ALA B 1 361 ? 26.719 9.227 23.984 1 59.03 361 ALA B O 1
ATOM 5646 N N . ASP B 1 362 ? 27.938 7.348 24.109 1 57.16 362 ASP B N 1
ATOM 5647 C CA . ASP B 1 362 ? 26.844 6.52 23.625 1 57.16 362 ASP B CA 1
ATOM 5648 C C . ASP B 1 362 ? 25.672 6.516 24.609 1 57.16 362 ASP B C 1
ATOM 5650 O O . ASP B 1 362 ? 24.516 6.602 24.219 1 57.16 362 ASP B O 1
ATOM 5654 N N . ILE B 1 363 ? 26.047 6.375 25.828 1 56.12 363 ILE B N 1
ATOM 5655 C CA . ILE B 1 363 ? 25.047 6.375 26.891 1 56.12 363 ILE B CA 1
ATOM 5656 C C . ILE B 1 363 ? 24.328 7.715 26.922 1 56.12 363 ILE B C 1
ATOM 5658 O O . ILE B 1 363 ? 23.094 7.762 27.047 1 56.12 363 ILE B O 1
ATOM 5662 N N . LEU B 1 364 ? 25.062 8.617 26.812 1 56.78 364 LEU B N 1
ATOM 5663 C CA . LEU B 1 364 ? 24.5 9.961 26.875 1 56.78 364 LEU B CA 1
ATOM 5664 C C . LEU B 1 364 ? 23.609 10.242 25.672 1 56.78 364 LEU B C 1
ATOM 5666 O O . LEU B 1 364 ? 22.562 10.883 25.797 1 56.78 364 LEU B O 1
ATOM 5670 N N . GLN B 1 365 ? 24.094 9.773 24.609 1 54.28 365 GLN B N 1
ATOM 5671 C CA . GLN B 1 365 ? 23.312 9.953 23.391 1 54.28 365 GLN B CA 1
ATOM 5672 C C . GLN B 1 365 ? 22.031 9.117 23.438 1 54.28 365 GLN B C 1
ATOM 5674 O O . GLN B 1 365 ? 20.984 9.547 22.953 1 54.28 365 GLN B O 1
ATOM 5679 N N . ASN B 1 366 ? 22.188 7.965 23.859 1 51.81 366 ASN B N 1
ATOM 5680 C CA . ASN B 1 366 ? 21 7.137 24.016 1 51.81 366 ASN B CA 1
ATOM 5681 C C . ASN B 1 366 ? 20.047 7.711 25.062 1 51.81 366 ASN B C 1
ATOM 5683 O O . ASN B 1 366 ? 18.844 7.539 24.969 1 51.81 366 ASN B O 1
ATOM 5687 N N . GLN B 1 367 ? 20.562 8.32 26.031 1 50.38 367 GLN B N 1
ATOM 5688 C CA . GLN B 1 367 ? 19.734 8.992 27.031 1 50.38 367 GLN B CA 1
ATOM 5689 C C . GLN B 1 367 ? 19.094 10.25 26.453 1 50.38 367 GLN B C 1
ATOM 5691 O O . GLN B 1 367 ? 17.984 10.617 26.859 1 50.38 367 GLN B O 1
ATOM 5696 N N . GLN B 1 368 ? 19.781 10.891 25.719 1 47.34 368 GLN B N 1
ATOM 5697 C CA . GLN B 1 368 ? 19.172 12.031 25.047 1 47.34 368 GLN B CA 1
ATOM 5698 C C . GLN B 1 368 ? 18.188 11.578 23.969 1 47.34 368 GLN B C 1
ATOM 5700 O O . GLN B 1 368 ? 17.203 12.266 23.688 1 47.34 368 GLN B O 1
ATOM 5705 N N . GLY B 1 369 ? 18.344 10.555 23.25 1 42.16 369 GLY B N 1
ATOM 5706 C CA . GLY B 1 369 ? 17.438 9.984 22.266 1 42.16 369 GLY B CA 1
ATOM 5707 C C . GLY B 1 369 ? 16.266 9.234 22.875 1 42.16 369 GLY B C 1
ATOM 5708 O O . GLY B 1 369 ? 15.273 8.977 22.203 1 42.16 369 GLY B O 1
ATOM 5709 N N . ALA B 1 370 ? 16.406 8.633 24.078 1 41.31 370 ALA B N 1
ATOM 5710 C CA . ALA B 1 370 ? 15.312 7.938 24.75 1 41.31 370 ALA B CA 1
ATOM 5711 C C . ALA B 1 370 ? 14.414 8.922 25.5 1 41.31 370 ALA B C 1
ATOM 5713 O O . ALA B 1 370 ? 13.375 8.539 26.047 1 41.31 370 ALA B O 1
ATOM 5714 N N . ALA B 1 371 ? 14.773 10.109 25.797 1 32.69 371 ALA B N 1
ATOM 5715 C CA . ALA B 1 371 ? 13.805 11.039 26.375 1 32.69 371 ALA B CA 1
ATOM 5716 C C . ALA B 1 371 ? 12.984 11.719 25.266 1 32.69 371 ALA B C 1
ATOM 5718 O O . ALA B 1 371 ? 13.547 12.266 24.328 1 32.69 371 ALA B O 1
#

Nearest PDB structures (foldseek):
  3thn-assembly1_A-2  TM=7.789E-01  e=2.924E-15  Thermotoga maritima
  1s8e-assembly2_B  TM=6.677E-01  e=6.538E-16  Pyrococcus furiosus DSM 3638
  3dsd-assembly1_B  TM=6.670E-01  e=4.377E-15  Pyrococcus furiosus
  3av0-assembly1_A  TM=6.688E-01  e=8.267E-14  Methanocaldococcus jannaschii
  5dny-assembly1_C  TM=6.275E-01  e=2.202E-13  Methanocaldococcus jannaschii DSM 2661

Solvent-accessible surface area (backbone atoms only — not comparable to full-atom values): 37451 Å² total; per-residue (Å²): 82,37,32,37,36,31,12,37,57,28,45,74,48,76,43,80,90,42,60,67,57,47,20,33,51,55,38,51,46,42,48,54,35,43,31,49,50,16,42,46,38,48,76,67,61,39,57,33,38,40,32,15,9,15,56,31,44,39,56,78,54,52,69,49,57,53,47,33,44,55,57,28,42,58,55,29,81,54,40,36,37,43,27,25,10,51,43,32,23,44,38,93,81,27,48,64,53,50,36,52,74,69,65,62,66,47,93,43,49,42,75,29,67,48,79,51,70,45,79,38,68,94,65,40,33,31,39,37,30,26,38,30,58,44,61,66,38,86,57,49,56,52,59,58,46,52,73,59,81,73,69,86,85,40,32,33,35,34,35,32,43,41,36,50,55,89,70,55,87,71,79,65,88,63,54,25,30,28,66,76,59,43,40,66,69,37,63,36,41,30,28,41,27,8,73,75,44,19,44,42,76,79,51,81,41,32,37,31,26,5,8,32,51,55,87,57,77,62,94,40,64,45,15,20,32,28,42,37,36,32,85,45,75,82,39,77,43,48,77,43,83,41,80,56,34,76,52,46,53,43,69,47,78,47,73,32,78,48,67,66,48,49,54,53,51,45,56,57,51,65,72,56,42,60,44,29,35,39,37,41,50,42,30,40,42,34,32,56,68,43,46,52,50,42,54,53,46,50,51,55,41,38,33,43,23,54,40,66,46,73,52,65,84,53,46,43,60,51,72,43,73,67,46,53,52,54,47,40,68,71,58,68,49,36,67,59,50,48,49,30,50,60,37,32,71,36,81,90,34,20,66,58,21,41,47,47,47,36,48,48,50,49,51,48,47,48,53,60,67,72,101,82,37,32,37,36,30,14,36,55,28,46,72,47,77,43,81,89,44,60,68,56,47,22,34,50,57,38,50,46,41,48,53,36,42,30,50,49,16,42,46,40,48,74,68,60,40,58,33,36,40,33,16,8,15,57,30,45,39,54,77,53,52,69,50,56,52,48,34,46,56,56,29,42,58,55,28,80,55,40,35,37,43,28,25,10,50,43,32,21,44,38,93,82,27,46,63,53,49,38,50,73,71,65,64,68,49,91,43,48,43,75,29,68,46,80,52,71,45,79,38,70,94,65,41,32,32,39,38,32,25,36,29,59,43,62,65,38,86,59,48,57,54,61,60,44,52,72,61,79,73,68,85,86,42,29,34,36,32,34,33,43,41,36,49,54,87,71,52,85,76,78,62,88,62,54,24,29,28,66,76,58,44,40,66,69,36,65,37,40,29,28,41,25,8,73,74,45,18,44,43,76,78,49,81,41,31,36,31,25,5,8,32,50,56,86,57,77,60,96,41,64,46,14,19,32,28,42,37,37,32,86,46,77,80,38,78,42,47,76,42,82,42,80,56,33,77,51,46,55,42,71,46,79,47,72,31,78,47,67,66,47,50,55,52,51,45,56,58,52,67,73,55,42,61,45,28,36,40,37,40,50,42,30,39,43,34,33,56,67,45,45,52,50,42,52,52,47,49,51,54,41,39,34,42,23,56,39,64,45,72,50,67,84,53,45,43,60,51,71,44,73,67,48,55,50,54,50,38,68,70,61,67,50,36,65,58,50,48,50,28,49,59,36,31,72,35,79,90,35,20,65,59,20,40,47,47,47,36,47,47,49,47,51,49,47,50,52,58,70,71,100

Secondary structure (DSSP, 8-state):
-EEEEE----BT---TTS-HHHHHHHHHHHHHHHHHHHHHHHHTT-SEEEE-S-SBS-TT--HHHHHHHHHHGGG--S-EEE---STT---SSSHHHHHHHTT---TTEEE--SSS-EEEGGGTEEEEEE--SSS--SS-GGGHHHH----TTSEEEEEEESEETTTS-S-S--SSEE-TTHHHHTT-SEEEEESSSS-EEEETTEEE---SS--SS--S--SEEEEEE-SSTTSPPEEEEEE--S-EEEEEEEEESSTHHHHHHHHHHTT--TTEEEEEEEEEEE-HHHHHHHHHHHHHHHHHSSEEEEE-TTEEE---HHHHHHHHHTTSSHHHHHHHHHHHTSTTTHHHHHHHHHHHHHHHHHHHH--/-EEEEE----BT---TTS-HHHHHHHHHHHHHHHHHHHHHHHHTT-SEEEE-S-SBS-TT--HHHHHHHHHHGGG--S-EEE---STT---SSSHHHHHHHTT---TTEEE--SSS-EEEGGGTEEEEEE--SSS--SS-GGGHHHH----TTSEEEEEEESEETTTS-SSS--SSEE-TTHHHHTT-SEEEEESSSS-EEEETTEEE---SS--SS--S--SEEEEEE--STTSPPEEEEEE--S-EEEEEEEEESSTHHHHHHHHHHTT--TTEEEEEEEEEEE-HHHHHHHHHHHHHHHHHSSEEEEE-TTEEE---HHHHHHHHHTTSSHHHHHHHHHHHTSTTTHHHHHHHHHHHHHHHHHHHH--

Sequence (742 aa):
MKLLHTADWQIGRTYAFFEPDDAAVLSEARTTTVERIAALATEECVDLVVVAGDVFDAQTVTDRTMRRLFLAMQGFAGPWCLLPGNHDAALSESVWTRARRLGLITPNIHLLLSPAPILLPDQGVAILPAPLTQRQTSDDLSAALDAMETPPGLLRIGVAHGAVQGVLPEGIDSSNPIAPDRAETARLDYLALGDWHGCKEINARTWYAGTPEPERYVDNDPGQVLLVEIAAPGMVPQVTRHPVGQYQWVRWEREFQVAEDVDALDERLSTLDSRFVVRLDLSGVLDITARQRLLENLAVASARVRALEYDLAEIRLQPTDADIANMQADGYLSDVIGELRDRSAVPDQKEVATEALVILADILQNQQGAAMKLLHTADWQIGRTYAFFEPDDAAVLSEARTTTVERIAALATEECVDLVVVAGDVFDAQTVTDRTMRRLFLAMQGFAGPWCLLPGNHDAALSESVWTRARRLGLITPNIHLLLSPAPILLPDQGVAILPAPLTQRQTSDDLSAALDAMETPPGLLRIGVAHGAVQGVLPEGIDSSNPIAPDRAETARLDYLALGDWHGCKEINARTWYAGTPEPERYVDNDPGQVLLVEIAAPGMVPQVTRHPVGQYQWVRWEREFQVAEDVDALDERLSTLDSRFVVRLDLSGVLDITARQRLLENLAVASARVRALEYDLAEIRLQPTDADIANMQADGYLSDVIGELRDRSAVPDQKEVATEALVILADILQNQQGAA

Organism: Acidithiobacillus ferrooxidans (strain ATCC 23270 / DSM 14882 / CIP 104768 / NCIMB 8455) (NCBI:txid243159)

pLDDT: mean 89.57, std 14.64, range [32.69, 98.94]

Foldseek 3Di:
DKEWFAEQLAQQDFDVVFDPVLRVVLNVQSLVLLLLVLQVCVVVVGQEYEYQENNHNAQDHDPVSLLSNLVSNVSHPAAYEYAHALRFALEPRGSVVVCVVVVSQDPSYHYPRDQAWDDDVVSQAIEGEQHGNHNFDLDQSLVSLLVYDDDPFGAYEYGHEFDEPPPPPPDDSTTRYHHLCSCVSSLHLAYRYEDPQAWDDSDQRYIYQHHLEDDDADDRHHNWMWIWDDPGRPGGIDIDTGGRYQAAEHEDEAEDEDLVSLVVVLVVLVVDAARYAYEYEYAYEDELVSVVSSVVSQVVSCVGYSHYHYDCVRYAYAHDPVNLVVVCVVPDPVVLSVVLVVQLVPVVCVVVSRVVVRVVSVVVVVVVVVD/DKEWFAEQLAQQDFDVVFDPVLRVVLNVQSLVLLLLVLQVCVVVVGQEYEYQENNHNAQDHDPVSLLSNLVSNVSHPAAYEYAHALRFALEPRGSVVVCVVVVSQDPSYHYPRDQAWDDDVVSQAIEGEQHGNHNFDLDQSLVSLLVYDDDPFGAYEYGHEFDEPPPPPPDDSTTNYHHLCSCVSSLHLAYRYEDPQAWDDSDQRYIYQHHLEDDDADDRHHNWMWIWDDPGRPDGIDIDTGGRYQAAEHEDEAEDEDLVSLVVVLVVLVVDAARYAYEYEYAYEDELVSVVSSVVSQVVSCVGYSHYHYDCVRYAYDHDPVNLVVVCVVPDPVPLSVVLVVQLVPVVCVVVSRVVVRVVSVVVVVVVVVD